Protein AF-A0A2Z6LNS8-F1 (afdb_monomer_lite)

Organism: Trifolium subterraneum (NCBI:txid3900)

InterPro domains:
  IPR001282 Glucose-6-phosphate dehydrogenase [MF_00966] (45-466)
  IPR001282 Glucose-6-phosphate dehydrogenase [PIRSF000110] (39-466)
  IPR001282 Glucose-6-phosphate dehydrogenase [PR00079] (197-225)
  IPR001282 Glucose-6-phosphate dehydrogenase [PR00079] (249-266)
  IPR001282 Glucose-6-phosphate dehydrogenase [PR00079] (267-283)
  IPR001282 Glucose-6-phosphate dehydrogenase [PTHR23429] (32-357)
  IPR019796 Glucose-6-phosphate dehydrogenase, active site [PS00069] (207-213)
  IPR022674 Glucose-6-phosphate dehydrogenase, NAD-binding [PF00479] (50-217)
  IPR022675 Glucose-6-phosphate dehydrogenase, C-terminal [PF02781] (220-357)
  IPR022675 Glucose-6-phosphate dehydrogenase, C-terminal [PF02781] (358-464)
  IPR036291 NAD(P)-binding domain superfamily [SSF51735] (45-220)

Structure (mmCIF, N/CA/C/O backbone):
data_AF-A0A2Z6LNS8-F1
#
_entry.id   AF-A0A2Z6LNS8-F1
#
loop_
_atom_site.group_PDB
_atom_site.id
_atom_site.type_symbol
_atom_site.label_atom_id
_atom_site.label_alt_id
_atom_site.label_comp_id
_atom_site.label_asym_id
_atom_site.label_entity_id
_atom_site.label_seq_id
_atom_site.pdbx_PDB_ins_code
_atom_site.Cartn_x
_atom_site.Cartn_y
_atom_site.Cartn_z
_atom_site.occupancy
_atom_site.B_iso_or_equiv
_atom_site.auth_seq_id
_atom_site.auth_comp_id
_atom_site.auth_asym_id
_atom_site.auth_atom_id
_atom_site.pdbx_PDB_model_num
ATOM 1 N N . ALA A 1 1 ? -42.171 -35.546 -55.802 1.00 31.31 1 ALA A N 1
ATOM 2 C CA . ALA A 1 1 ? -43.076 -36.702 -55.703 1.00 31.31 1 ALA A CA 1
ATOM 3 C C . ALA A 1 1 ? -43.503 -36.836 -54.245 1.00 31.31 1 ALA A C 1
ATOM 5 O O . ALA A 1 1 ? -42.627 -37.080 -53.432 1.00 31.31 1 ALA A O 1
ATOM 6 N N . ILE A 1 2 ? -44.806 -36.612 -53.988 1.00 29.84 2 ILE A N 1
ATOM 7 C CA . ILE A 1 2 ? -45.614 -36.981 -52.796 1.00 29.84 2 ILE A CA 1
ATOM 8 C C . ILE A 1 2 ? -45.120 -36.357 -51.465 1.00 29.84 2 ILE A C 1
ATOM 10 O O . ILE A 1 2 ? -44.089 -36.764 -50.961 1.00 29.84 2 ILE A O 1
ATOM 14 N N . ALA A 1 3 ? -45.692 -35.326 -50.825 1.00 23.08 3 ALA A N 1
ATOM 15 C CA . ALA A 1 3 ? -47.054 -34.790 -50.673 1.00 23.08 3 ALA A CA 1
ATOM 16 C C . ALA A 1 3 ? -48.073 -35.744 -50.017 1.00 23.08 3 ALA A C 1
ATOM 18 O O . ALA A 1 3 ? -48.648 -36.582 -50.701 1.00 23.08 3 ALA A O 1
ATOM 19 N N . SER A 1 4 ? -48.376 -35.524 -48.731 1.00 25.03 4 SER A N 1
ATOM 20 C CA . SER A 1 4 ? -49.702 -35.800 -48.155 1.00 25.03 4 SER A CA 1
ATOM 21 C C . SER A 1 4 ? -49.959 -34.953 -46.899 1.00 25.03 4 SER A C 1
ATOM 23 O O . SER A 1 4 ? -49.393 -35.186 -45.833 1.00 25.03 4 SER A O 1
ATOM 25 N N . SER A 1 5 ? -50.821 -33.958 -47.080 1.00 24.28 5 SER A N 1
ATOM 26 C CA . SER A 1 5 ? -51.635 -33.234 -46.095 1.00 24.28 5 SER A CA 1
ATOM 27 C C . SER A 1 5 ? -52.924 -34.004 -45.745 1.00 24.28 5 SER A C 1
ATOM 29 O O . SER A 1 5 ? -53.251 -34.924 -46.491 1.00 24.28 5 SER A O 1
ATOM 31 N N . VAL A 1 6 ? -53.662 -33.551 -44.706 1.00 25.42 6 VAL A N 1
ATOM 32 C CA . VAL A 1 6 ? -55.144 -33.589 -44.435 1.00 25.42 6 VAL A CA 1
ATOM 33 C C . VAL A 1 6 ? -55.335 -33.706 -42.897 1.00 25.42 6 VAL A C 1
ATOM 35 O O . VAL A 1 6 ? -54.999 -34.748 -42.350 1.00 25.42 6 VAL A O 1
ATOM 38 N N . THR A 1 7 ? -55.515 -32.629 -42.104 1.00 25.91 7 THR A N 1
ATOM 39 C CA . THR A 1 7 ? -56.702 -31.759 -41.800 1.00 25.91 7 THR A CA 1
ATOM 40 C C . THR A 1 7 ? -57.646 -32.335 -40.693 1.00 25.91 7 THR A C 1
ATOM 42 O O . THR A 1 7 ? -57.359 -33.422 -40.201 1.00 25.91 7 THR A O 1
ATOM 45 N N . PRO A 1 8 ? -58.631 -31.587 -40.127 1.00 32.41 8 PRO A N 1
ATOM 46 C CA . PRO A 1 8 ? -58.632 -31.144 -38.722 1.00 32.41 8 PRO A CA 1
ATOM 47 C C . PRO A 1 8 ? -59.888 -31.627 -37.950 1.00 32.41 8 PRO A C 1
ATOM 49 O O . PRO A 1 8 ? -60.786 -32.230 -38.532 1.00 32.41 8 PRO A O 1
ATOM 52 N N . VAL A 1 9 ? -60.010 -31.320 -36.653 1.00 24.70 9 VAL A N 1
ATOM 53 C CA . VAL A 1 9 ? -61.307 -31.400 -35.951 1.00 24.70 9 VAL A CA 1
ATOM 54 C C . VAL A 1 9 ? -61.538 -30.128 -35.141 1.00 24.70 9 VAL A C 1
ATOM 56 O O . VAL A 1 9 ? -60.762 -29.781 -34.254 1.00 24.70 9 VAL A O 1
ATOM 59 N N . GLU A 1 10 ? -62.619 -29.439 -35.497 1.00 24.47 10 GLU A N 1
ATOM 60 C CA . GLU A 1 10 ? -63.201 -28.287 -34.818 1.00 24.47 10 GLU A CA 1
ATOM 61 C C . GLU A 1 10 ? -64.200 -28.696 -33.723 1.00 24.47 10 GLU A C 1
ATOM 63 O O . GLU A 1 10 ? -64.885 -29.713 -33.814 1.00 24.47 10 GLU A O 1
ATOM 68 N N . SER A 1 11 ? -64.389 -27.746 -32.802 1.00 24.45 11 SER A N 1
ATOM 69 C CA . SER A 1 11 ? -65.615 -27.416 -32.060 1.00 24.45 11 SER A CA 1
ATOM 70 C C . SER A 1 11 ? -65.984 -28.221 -30.803 1.00 24.45 11 SER A C 1
ATOM 72 O O . SER A 1 11 ? -66.440 -29.357 -30.846 1.00 24.45 11 SER A O 1
ATOM 74 N N . ASN A 1 12 ? -65.954 -27.524 -29.660 1.00 25.75 12 ASN A N 1
ATOM 75 C CA . ASN A 1 12 ? -67.208 -27.253 -28.959 1.00 25.75 12 ASN A CA 1
ATOM 76 C C . ASN A 1 12 ? -67.161 -25.940 -28.158 1.00 25.75 12 ASN A C 1
ATOM 78 O O . ASN A 1 12 ? -66.366 -25.751 -27.242 1.00 25.75 12 ASN A O 1
ATOM 82 N N . ASN A 1 13 ? -68.063 -25.046 -28.558 1.00 27.27 13 ASN A N 1
ATOM 83 C CA . ASN A 1 13 ? -68.483 -23.813 -27.903 1.00 27.27 13 ASN A CA 1
ATOM 84 C C . ASN A 1 13 ? -69.257 -24.129 -26.618 1.00 27.27 13 ASN A C 1
ATOM 86 O O . ASN A 1 13 ? -70.232 -24.864 -26.717 1.00 27.27 13 ASN A O 1
ATOM 90 N N . ILE A 1 14 ? -68.966 -23.452 -25.499 1.00 28.28 14 ILE A N 1
ATOM 91 C CA . ILE A 1 14 ? -70.007 -22.898 -24.609 1.00 28.28 14 ILE A CA 1
ATOM 92 C C . ILE A 1 14 ? -69.493 -21.570 -24.041 1.00 28.28 14 ILE A C 1
ATOM 94 O O . ILE A 1 14 ? -68.600 -21.532 -23.199 1.00 28.28 14 ILE A O 1
ATOM 98 N N . GLY A 1 15 ? -70.086 -20.466 -24.497 1.00 23.78 15 GLY A N 1
ATOM 99 C CA . GLY A 1 15 ? -69.903 -19.154 -23.894 1.00 23.78 15 GLY A CA 1
ATOM 100 C C . GLY A 1 15 ? -70.752 -18.981 -22.634 1.00 23.78 15 GLY A C 1
ATOM 101 O O . GLY A 1 15 ? -71.932 -19.325 -22.622 1.00 23.78 15 GLY A O 1
ATOM 102 N N . LYS A 1 16 ? -70.172 -18.352 -21.609 1.00 27.25 16 LYS A N 1
ATOM 103 C CA . LYS A 1 16 ? -70.892 -17.536 -20.622 1.00 27.25 16 LYS A CA 1
ATOM 104 C C . LYS A 1 16 ? -70.029 -16.325 -20.260 1.00 27.25 16 LYS A C 1
ATOM 106 O O . LYS A 1 16 ? -68.996 -16.449 -19.617 1.00 27.25 16 LYS A O 1
ATOM 111 N N . ARG A 1 17 ? -70.471 -15.149 -20.709 1.00 30.77 17 ARG A N 1
ATOM 112 C CA . ARG A 1 17 ? -70.078 -13.830 -20.187 1.00 30.77 17 ARG A CA 1
ATOM 113 C C . ARG A 1 17 ? -70.743 -13.646 -18.820 1.00 30.77 17 ARG A C 1
ATOM 115 O O . ARG A 1 17 ? -71.933 -13.936 -18.753 1.00 30.77 17 ARG A O 1
ATOM 122 N N . LEU A 1 18 ? -70.029 -13.118 -17.816 1.00 25.97 18 LEU A N 1
ATOM 123 C CA . LEU A 1 18 ? -70.535 -12.190 -16.780 1.00 25.97 18 LEU A CA 1
ATOM 124 C C . LEU A 1 18 ? -69.386 -11.670 -15.868 1.00 25.97 18 LEU A C 1
ATOM 126 O O . LEU A 1 18 ? -68.670 -12.469 -15.283 1.00 25.97 18 LEU A O 1
ATOM 130 N N . SER A 1 19 ? -69.257 -10.331 -15.847 1.00 26.20 19 SER A N 1
ATOM 131 C CA . SER A 1 19 ? -68.721 -9.336 -14.872 1.00 26.20 19 SER A CA 1
ATOM 132 C C . SER A 1 19 ? -67.476 -9.565 -13.972 1.00 26.20 19 SER A C 1
ATOM 134 O O . SER A 1 19 ? -67.286 -10.654 -13.442 1.00 26.20 19 SER A O 1
ATOM 136 N N . PRO A 1 20 ? -66.681 -8.494 -13.710 1.00 33.88 20 PRO A N 1
ATOM 137 C CA . PRO A 1 20 ? -65.554 -8.486 -12.770 1.00 33.88 20 PRO A CA 1
ATOM 138 C C . PRO A 1 20 ? -65.996 -8.183 -11.321 1.00 33.88 20 PRO A C 1
ATOM 140 O O . PRO A 1 20 ? -67.065 -7.619 -11.121 1.00 33.88 20 PRO A O 1
ATOM 143 N N . GLU A 1 21 ? -65.113 -8.498 -10.364 1.00 24.23 21 GLU A N 1
ATOM 144 C CA . GLU A 1 21 ? -65.209 -8.355 -8.890 1.00 24.23 21 GLU A CA 1
ATOM 145 C C . GLU A 1 21 ? -65.773 -9.558 -8.109 1.00 24.23 21 GLU A C 1
ATOM 147 O O . GLU A 1 21 ? -66.977 -9.685 -7.916 1.00 24.23 21 GLU A O 1
ATOM 152 N N . LEU A 1 22 ? -64.870 -10.411 -7.591 1.00 23.30 22 LEU A N 1
ATOM 153 C CA . LEU A 1 22 ? -64.696 -10.673 -6.146 1.00 23.30 22 LEU A CA 1
ATOM 154 C C . LEU A 1 22 ? -63.537 -11.675 -5.892 1.00 23.30 22 LEU A C 1
ATOM 156 O O . LEU A 1 22 ? -63.604 -12.807 -6.355 1.00 23.30 22 LEU A O 1
ATOM 160 N N . LEU A 1 23 ? -62.566 -11.241 -5.067 1.00 23.53 23 LEU A N 1
ATOM 161 C CA . LEU A 1 23 ? -61.841 -11.999 -4.013 1.00 23.53 23 LEU A CA 1
ATOM 162 C C . LEU A 1 23 ? -60.856 -13.108 -4.452 1.00 23.53 23 LEU A C 1
ATOM 164 O O . LEU A 1 23 ? -61.231 -14.066 -5.109 1.00 23.53 23 LEU A O 1
ATOM 168 N N . SER A 1 24 ? -59.540 -12.948 -4.250 1.00 24.95 24 SER A N 1
ATOM 169 C CA . SER A 1 24 ? -58.755 -13.055 -2.993 1.00 24.95 24 SER A CA 1
ATOM 170 C C . SER A 1 24 ? -58.544 -14.503 -2.507 1.00 24.95 24 SER A C 1
ATOM 172 O O . SER A 1 24 ? -59.460 -15.310 -2.595 1.00 24.95 24 SER A O 1
ATOM 174 N N . VAL A 1 25 ? -57.343 -14.770 -1.941 1.00 24.25 25 VAL A N 1
ATOM 175 C CA . VAL A 1 25 ? -56.814 -16.048 -1.371 1.00 24.25 25 VAL A CA 1
ATOM 176 C C . VAL A 1 25 ? -56.144 -16.945 -2.444 1.00 24.25 25 VAL A C 1
ATOM 178 O O . VAL A 1 25 ? -56.800 -17.312 -3.404 1.00 24.25 25 VAL A O 1
ATOM 181 N N . THR A 1 26 ? -54.864 -17.357 -2.445 1.00 24.89 26 THR A N 1
ATOM 182 C CA . THR A 1 26 ? -53.690 -17.335 -1.536 1.00 24.89 26 THR A CA 1
ATOM 183 C C . THR A 1 26 ? -52.438 -17.737 -2.338 1.00 24.89 26 THR A C 1
ATOM 185 O O . THR A 1 26 ? -52.511 -18.707 -3.085 1.00 24.89 26 THR A O 1
ATOM 188 N N . SER A 1 27 ? -51.274 -17.139 -2.064 1.00 25.17 27 SER A N 1
ATOM 189 C CA . SER A 1 27 ? -50.003 -17.889 -1.974 1.00 25.17 27 SER A CA 1
ATOM 190 C C . SER A 1 27 ? -49.024 -17.135 -1.072 1.00 25.17 27 SER A C 1
ATOM 192 O O . SER A 1 27 ? -48.124 -16.414 -1.496 1.00 25.17 27 SER A O 1
ATOM 194 N N . SER A 1 28 ? -49.263 -17.281 0.223 1.00 34.97 28 SER A N 1
ATOM 195 C CA . SER A 1 28 ? -48.326 -16.991 1.298 1.00 34.97 28 SER A CA 1
ATOM 196 C C . SER A 1 28 ? -47.111 -17.919 1.199 1.00 34.97 28 SER A C 1
ATOM 198 O O . SER A 1 28 ? -47.136 -18.980 1.812 1.00 34.97 28 SER A O 1
ATOM 200 N N . THR A 1 29 ? -46.084 -17.546 0.427 1.00 30.16 29 THR A N 1
ATOM 201 C CA . THR A 1 29 ? -44.748 -18.190 0.487 1.00 30.16 29 THR A CA 1
ATOM 202 C C . THR A 1 29 ? -43.592 -17.388 -0.135 1.00 30.16 29 THR A C 1
ATOM 204 O O . THR A 1 29 ? -42.490 -17.914 -0.213 1.00 30.16 29 THR A O 1
ATOM 207 N N . GLU A 1 30 ? -43.776 -16.124 -0.534 1.00 27.69 30 GLU A N 1
ATOM 208 C CA . GLU A 1 30 ? -42.701 -15.341 -1.189 1.00 27.69 30 GLU A CA 1
ATOM 209 C C . GLU A 1 30 ? -42.203 -14.121 -0.396 1.00 27.69 30 GLU A C 1
ATOM 211 O O . GLU A 1 30 ? -41.312 -13.418 -0.849 1.00 27.69 30 GLU A O 1
ATOM 216 N N . SER A 1 31 ? -42.692 -13.884 0.826 1.00 27.00 31 SER A N 1
ATOM 217 C CA . SER A 1 31 ? -42.365 -12.666 1.591 1.00 27.00 31 SER A CA 1
ATOM 218 C C . SER A 1 31 ? -41.519 -12.893 2.854 1.00 27.00 31 SER A C 1
ATOM 220 O O . SER A 1 31 ? -41.619 -12.109 3.794 1.00 27.00 31 SER A O 1
ATOM 222 N N . GLN A 1 32 ? -40.722 -13.966 2.931 1.00 27.17 32 GLN A N 1
ATOM 223 C CA . GLN A 1 32 ? -39.889 -14.257 4.117 1.00 27.17 32 GLN A CA 1
ATOM 224 C C . GLN A 1 32 ? -38.387 -14.451 3.850 1.00 27.17 32 GLN A C 1
ATOM 226 O O . GLN A 1 32 ? -37.666 -14.819 4.772 1.00 27.17 32 GLN A O 1
ATOM 231 N N . VAL A 1 33 ? -37.878 -14.163 2.646 1.00 28.73 33 VAL A N 1
ATOM 232 C CA . VAL A 1 33 ? -36.441 -14.355 2.339 1.00 28.73 33 VAL A CA 1
ATOM 233 C C . VAL A 1 33 ? -35.656 -13.039 2.188 1.00 28.73 33 VAL A C 1
ATOM 235 O O . VAL A 1 33 ? -34.433 -13.059 2.227 1.00 28.73 33 VAL A O 1
ATOM 238 N N . GLU A 1 34 ? -36.313 -11.875 2.146 1.00 27.73 34 GLU A N 1
ATOM 239 C CA . GLU A 1 34 ? -35.628 -10.570 2.008 1.00 27.73 34 GLU A CA 1
ATOM 240 C C . GLU A 1 34 ? -35.452 -9.783 3.326 1.00 27.73 34 GLU A C 1
ATOM 242 O O . GLU A 1 34 ? -34.934 -8.673 3.321 1.00 27.73 34 GLU A O 1
ATOM 247 N N . ALA A 1 35 ? -35.820 -10.349 4.480 1.00 28.97 35 ALA A N 1
ATOM 248 C CA . ALA A 1 35 ? -35.870 -9.625 5.758 1.00 28.97 35 ALA A CA 1
ATOM 249 C C . ALA A 1 35 ? -34.765 -10.007 6.769 1.00 28.97 35 ALA A C 1
ATOM 251 O O . ALA A 1 35 ? -35.054 -10.160 7.956 1.00 28.97 35 ALA A O 1
ATOM 252 N N . SER A 1 36 ? -33.505 -10.186 6.348 1.00 32.06 36 SER A N 1
ATOM 253 C CA . SER A 1 36 ? -32.429 -10.539 7.301 1.00 32.06 36 SER A CA 1
ATOM 254 C C . SER A 1 36 ? -31.079 -9.825 7.151 1.00 32.06 36 SER A C 1
ATOM 256 O O . SER A 1 36 ? -30.102 -10.312 7.716 1.00 32.06 36 SER A O 1
ATOM 258 N N . PHE A 1 37 ? -30.982 -8.683 6.457 1.00 35.50 37 PHE A N 1
ATOM 259 C CA . PHE A 1 37 ? -29.699 -7.958 6.332 1.00 35.50 37 PHE A CA 1
ATOM 260 C C . PHE A 1 37 ? -29.707 -6.460 6.662 1.00 35.50 37 PHE A C 1
ATOM 262 O O . PHE A 1 37 ? -28.668 -5.820 6.543 1.00 35.50 37 PHE A O 1
ATOM 269 N N . GLU A 1 38 ? -30.794 -5.919 7.204 1.00 36.47 38 GLU A N 1
ATOM 270 C CA . GLU A 1 38 ? -30.745 -4.646 7.931 1.00 36.47 38 GLU A CA 1
ATOM 271 C C . GLU A 1 38 ? -30.877 -4.947 9.425 1.00 36.47 38 GLU A C 1
ATOM 273 O O . GLU A 1 38 ? -31.965 -4.948 9.992 1.00 36.47 38 GLU A O 1
ATOM 278 N N . LYS A 1 39 ? -29.752 -5.262 10.083 1.00 43.06 39 LYS A N 1
ATOM 279 C CA . LYS A 1 39 ? -29.670 -5.009 11.528 1.00 43.06 39 LYS A CA 1
ATOM 280 C C . LYS A 1 39 ? -29.832 -3.499 11.685 1.00 43.06 39 LYS A C 1
ATOM 282 O O . LYS A 1 39 ? -29.041 -2.766 11.092 1.00 43.06 39 LYS A O 1
ATOM 287 N N . ASP A 1 40 ? -30.833 -3.064 12.447 1.00 47.56 40 ASP A N 1
ATOM 288 C CA . ASP A 1 40 ? -31.071 -1.656 12.762 1.00 47.56 40 ASP A CA 1
ATOM 289 C C . ASP A 1 40 ? -29.736 -0.958 13.065 1.00 47.56 40 ASP A C 1
ATOM 291 O O . ASP A 1 40 ? -29.008 -1.348 13.984 1.00 47.56 40 ASP A O 1
ATOM 295 N N . ALA A 1 41 ? -29.389 0.077 12.293 1.00 52.53 41 ALA A N 1
ATOM 296 C CA . ALA A 1 41 ? -28.139 0.825 12.466 1.00 52.53 41 ALA A CA 1
ATOM 297 C C . ALA A 1 41 ? -27.988 1.399 13.894 1.00 52.53 41 ALA A C 1
ATOM 299 O O . ALA A 1 41 ? -26.873 1.646 14.352 1.00 52.53 41 ALA A O 1
ATOM 300 N N . ASN A 1 42 ? -29.106 1.528 14.618 1.00 58.16 42 ASN A N 1
ATOM 301 C CA . ASN A 1 42 ? -29.188 1.950 16.016 1.00 58.16 42 ASN A CA 1
ATOM 302 C C . ASN A 1 42 ? -28.693 0.902 17.034 1.00 58.16 42 ASN A C 1
ATOM 304 O O . ASN A 1 42 ? -28.405 1.246 18.181 1.00 58.16 42 ASN A O 1
ATOM 308 N N . GLU A 1 43 ? -28.572 -0.370 16.645 1.00 77.94 43 GLU A N 1
ATOM 309 C CA . GLU A 1 43 ? -28.166 -1.466 17.539 1.00 77.94 43 GLU A CA 1
ATOM 310 C C . GLU A 1 43 ? -26.686 -1.857 17.406 1.00 77.94 43 GLU A C 1
ATOM 312 O O . GLU A 1 43 ? -26.193 -2.702 18.162 1.00 77.94 43 GLU A O 1
ATOM 317 N N . CYS A 1 44 ? -25.959 -1.258 16.457 1.00 87.50 44 CYS A N 1
ATOM 318 C CA . CYS A 1 44 ? -24.558 -1.572 16.183 1.00 87.50 44 CYS A CA 1
ATOM 319 C C . CYS A 1 44 ? -23.631 -0.393 16.515 1.00 87.50 44 CYS A C 1
ATOM 321 O O . CYS A 1 44 ? -24.008 0.770 16.420 1.00 87.50 44 CYS A O 1
ATOM 323 N N . THR A 1 45 ? -22.392 -0.691 16.899 1.00 93.94 45 THR A N 1
ATOM 324 C CA . THR A 1 45 ? -21.339 0.309 17.143 1.00 93.94 45 THR A CA 1
ATOM 325 C C . THR A 1 45 ? -20.026 -0.138 16.518 1.00 93.94 45 THR A C 1
ATOM 327 O O . THR A 1 45 ? -19.778 -1.340 16.417 1.00 93.94 45 THR A O 1
ATOM 330 N N . VAL A 1 46 ? -19.176 0.802 16.102 1.00 95.62 46 VAL A N 1
ATOM 331 C CA . VAL A 1 46 ? -17.834 0.497 15.583 1.00 95.62 46 VAL A CA 1
ATOM 332 C C . VAL A 1 46 ? -16.750 0.966 16.553 1.00 95.62 46 VAL A C 1
ATOM 334 O O . VAL A 1 46 ? -16.564 2.159 16.781 1.00 95.62 46 VAL A O 1
ATOM 337 N N . SER A 1 47 ? -15.978 0.021 17.083 1.00 96.56 47 SER A N 1
ATOM 338 C CA . SER A 1 47 ? -14.792 0.275 17.905 1.00 96.56 47 SER A CA 1
ATOM 339 C C . SER A 1 47 ? -13.534 0.170 17.041 1.00 96.56 47 SER A C 1
ATOM 341 O O . SER A 1 47 ? -13.161 -0.919 16.600 1.00 96.56 47 SER A O 1
ATOM 343 N N . ILE A 1 48 ? -12.855 1.292 16.808 1.00 97.88 48 ILE A N 1
ATOM 344 C CA . ILE A 1 48 ? -11.631 1.368 16.001 1.00 97.88 48 ILE A CA 1
ATOM 345 C C . ILE A 1 48 ? -10.425 1.462 16.933 1.00 97.88 48 ILE A C 1
ATOM 347 O O . ILE A 1 48 ? -10.220 2.477 17.596 1.00 97.88 48 ILE A O 1
ATOM 351 N N . THR A 1 49 ? -9.601 0.421 16.977 1.00 98.12 49 THR A N 1
ATOM 352 C CA . THR A 1 49 ? -8.361 0.407 17.755 1.00 98.12 49 THR A CA 1
ATOM 353 C C . THR A 1 49 ? -7.168 0.734 16.865 1.00 98.12 49 THR A C 1
ATOM 355 O O . THR A 1 49 ? -6.828 -0.043 15.976 1.00 98.12 49 THR A O 1
ATOM 358 N N . VAL A 1 50 ? -6.481 1.845 17.132 1.00 97.75 50 VAL A N 1
ATOM 359 C CA . VAL A 1 50 ? -5.220 2.202 16.467 1.00 97.75 50 VAL A CA 1
ATOM 360 C C . VAL A 1 50 ? -4.059 1.661 17.301 1.00 97.75 50 VAL A C 1
ATOM 362 O O . VAL A 1 50 ? -3.631 2.276 18.281 1.00 97.75 50 VAL A O 1
ATOM 365 N N . VAL A 1 51 ? -3.552 0.488 16.932 1.00 97.06 51 VAL A N 1
ATOM 366 C CA . VAL A 1 51 ? -2.388 -0.138 17.570 1.00 97.06 51 VAL A CA 1
ATOM 367 C C . VAL A 1 51 ? -1.127 0.570 17.078 1.00 97.06 51 VAL A C 1
ATOM 369 O O . VAL A 1 51 ? -0.941 0.764 15.880 1.00 97.06 51 VAL A O 1
ATOM 372 N N . GLY A 1 52 ? -0.259 0.992 17.995 1.00 95.56 52 GLY A N 1
ATOM 373 C CA . GLY A 1 52 ? 0.847 1.899 17.688 1.00 95.56 52 GLY A CA 1
ATOM 374 C C . GLY A 1 52 ? 0.436 3.374 17.644 1.00 95.56 52 GLY A C 1
ATOM 375 O O . GLY A 1 52 ? 1.102 4.168 16.985 1.00 95.56 52 GLY A O 1
ATOM 376 N N . ALA A 1 53 ? -0.624 3.769 18.361 1.00 96.62 53 ALA A N 1
ATOM 377 C CA . ALA A 1 53 ? -1.169 5.135 18.333 1.00 96.62 53 ALA A CA 1
ATOM 378 C C . ALA A 1 53 ? -0.174 6.256 18.695 1.00 96.62 53 ALA A C 1
ATOM 380 O O . ALA A 1 53 ? -0.397 7.410 18.336 1.00 96.62 53 ALA A O 1
ATOM 381 N N . SER A 1 54 ? 0.925 5.947 19.392 1.00 93.38 54 SER A N 1
ATOM 382 C CA . SER A 1 54 ? 1.983 6.918 19.699 1.00 93.38 54 SER A CA 1
ATOM 383 C C . SER A 1 54 ? 2.997 7.124 18.561 1.00 93.38 54 SER A C 1
ATOM 385 O O . SER A 1 54 ? 3.869 7.990 18.682 1.00 93.38 54 SER A O 1
ATOM 387 N N . GLY A 1 55 ? 2.892 6.365 17.465 1.00 91.31 55 GLY A N 1
ATOM 388 C CA . GLY A 1 55 ? 3.765 6.435 16.292 1.00 91.31 55 GLY A CA 1
ATOM 389 C C . GLY A 1 55 ? 3.416 7.559 15.311 1.00 91.31 55 GLY A C 1
ATOM 390 O O . GLY A 1 55 ? 2.361 8.187 15.391 1.00 91.31 55 GLY A O 1
ATOM 391 N N . ASP A 1 56 ? 4.320 7.818 14.366 1.00 87.31 56 ASP A N 1
ATOM 392 C CA . ASP A 1 56 ? 4.179 8.924 13.410 1.00 87.31 56 ASP A CA 1
ATOM 393 C C . ASP A 1 56 ? 3.095 8.688 12.357 1.00 87.31 56 ASP A C 1
ATOM 395 O O . ASP A 1 56 ? 2.368 9.625 12.031 1.00 87.31 56 ASP A O 1
ATOM 399 N N . LEU A 1 57 ? 2.953 7.457 11.853 1.00 88.31 57 LEU A N 1
ATOM 400 C CA . LEU A 1 57 ? 1.915 7.111 10.876 1.00 88.31 57 LEU A CA 1
ATOM 401 C C . LEU A 1 57 ? 0.514 7.342 11.461 1.00 88.31 57 LEU A C 1
ATOM 403 O O . LEU A 1 57 ? -0.307 8.023 10.847 1.00 88.31 57 LEU A O 1
ATOM 407 N N . ALA A 1 58 ? 0.278 6.867 12.688 1.00 92.88 58 ALA A N 1
ATOM 408 C CA . ALA A 1 58 ? -0.970 7.091 13.410 1.00 92.88 58 ALA A CA 1
ATOM 409 C C . ALA A 1 58 ? -1.327 8.586 13.492 1.00 92.88 58 ALA A C 1
ATOM 411 O O . ALA A 1 58 ? -2.426 8.980 13.106 1.00 92.88 58 ALA A O 1
ATOM 412 N N . LYS A 1 59 ? -0.380 9.423 13.938 1.00 91.25 59 LYS A N 1
ATOM 413 C CA . LYS A 1 59 ? -0.572 10.875 14.105 1.00 91.25 59 LYS A CA 1
ATOM 414 C C . LYS A 1 59 ? -0.779 11.605 12.782 1.00 91.25 59 LYS A C 1
ATOM 416 O O . LYS A 1 59 ? -1.653 12.450 12.684 1.00 91.25 59 LYS A O 1
ATOM 421 N N . LYS A 1 60 ? 0.053 11.323 11.778 1.00 88.38 60 LYS A N 1
ATOM 422 C CA . LYS A 1 60 ? 0.099 12.113 10.538 1.00 88.38 60 LYS A CA 1
ATOM 423 C C . LYS A 1 60 ? -0.910 11.657 9.487 1.00 88.38 60 LYS A C 1
ATOM 425 O O . LYS A 1 60 ? -1.191 12.432 8.580 1.00 88.38 60 LYS A O 1
ATOM 430 N N . LYS A 1 61 ? -1.407 10.417 9.568 1.00 89.31 61 LYS A N 1
ATOM 431 C CA . LYS A 1 61 ? -2.290 9.828 8.550 1.00 89.31 61 LYS A CA 1
ATOM 432 C C . LYS A 1 61 ? -3.559 9.209 9.125 1.00 89.31 61 LYS A C 1
ATOM 434 O O . LYS A 1 61 ? -4.640 9.593 8.700 1.00 89.31 61 LYS A O 1
ATOM 439 N N . ILE A 1 62 ? -3.458 8.322 10.116 1.00 93.69 62 ILE A N 1
ATOM 440 C CA . ILE A 1 62 ? -4.618 7.510 10.534 1.00 93.69 62 ILE A CA 1
ATOM 441 C C . ILE A 1 62 ? -5.669 8.333 11.283 1.00 93.69 62 ILE A C 1
ATOM 443 O O . ILE A 1 62 ? -6.837 8.323 10.907 1.00 93.69 62 ILE A O 1
ATOM 447 N N . PHE A 1 63 ? -5.277 9.083 12.318 1.00 95.44 63 PHE A N 1
ATOM 448 C CA . PHE A 1 63 ? -6.225 9.944 13.034 1.00 95.44 63 PHE A CA 1
ATOM 449 C C . PHE A 1 63 ? -6.795 11.072 12.152 1.00 95.44 63 PHE A C 1
ATOM 451 O O . PHE A 1 63 ? -8.009 11.275 12.211 1.00 95.44 63 PHE A O 1
ATOM 458 N N . PRO A 1 64 ? -5.994 11.770 11.316 1.00 93.69 64 PRO A N 1
ATOM 459 C CA . PRO A 1 64 ? -6.527 12.716 10.336 1.00 93.69 64 PRO A CA 1
ATOM 460 C C . PRO A 1 64 ? -7.540 12.093 9.368 1.00 93.69 64 PRO A C 1
ATOM 462 O O . PRO A 1 64 ? -8.594 12.683 9.153 1.00 93.69 64 PRO A O 1
ATOM 465 N N . ALA A 1 65 ? -7.280 10.887 8.852 1.00 91.62 65 ALA A N 1
ATOM 466 C CA . ALA A 1 65 ? -8.206 10.197 7.956 1.00 91.62 65 ALA A CA 1
ATOM 467 C C . ALA A 1 65 ? -9.522 9.812 8.659 1.00 91.62 65 ALA A C 1
ATOM 469 O O . ALA A 1 65 ? -10.604 10.052 8.128 1.00 91.62 65 ALA A O 1
ATOM 470 N N . LEU A 1 66 ? -9.457 9.298 9.894 1.00 94.81 66 LEU A N 1
ATOM 471 C CA . LEU A 1 66 ? -10.653 9.026 10.706 1.00 94.81 66 LEU A CA 1
ATOM 472 C C . LEU A 1 66 ? -11.460 10.300 10.993 1.00 94.81 66 LEU A C 1
ATOM 474 O O . LEU A 1 66 ? -12.690 10.268 10.982 1.00 94.81 66 LEU A O 1
ATOM 478 N N . PHE A 1 67 ? -10.784 11.425 11.237 1.00 94.31 67 PHE A N 1
ATOM 479 C CA . PHE A 1 67 ? -11.455 12.708 11.418 1.00 94.31 67 PHE A CA 1
ATOM 480 C C . PHE A 1 67 ? -12.117 13.196 10.129 1.00 94.31 67 PHE A C 1
ATOM 482 O O . PHE A 1 67 ? -13.242 13.681 10.194 1.00 94.31 67 PHE A O 1
ATOM 489 N N . ALA A 1 68 ? -11.473 13.041 8.970 1.00 90.00 68 ALA A N 1
ATOM 490 C CA . ALA A 1 68 ? -12.068 13.394 7.683 1.00 90.00 68 ALA A CA 1
ATOM 491 C C . ALA A 1 68 ? -13.343 12.577 7.411 1.00 90.00 68 ALA A C 1
ATOM 493 O O . ALA A 1 68 ? -14.381 13.156 7.092 1.00 90.00 68 ALA A O 1
ATOM 494 N N . LEU A 1 69 ? -13.316 11.263 7.666 1.00 90.88 69 LEU A N 1
ATOM 495 C CA . LEU A 1 69 ? -14.506 10.408 7.568 1.00 90.88 69 LEU A CA 1
ATOM 496 C C . LEU A 1 69 ? -15.619 10.835 8.530 1.00 90.88 69 LEU A C 1
ATOM 498 O O . LEU A 1 69 ? -16.784 10.892 8.140 1.00 90.88 69 LEU A O 1
ATOM 502 N N . TYR A 1 70 ? -15.283 11.170 9.779 1.00 92.00 70 TYR A N 1
ATOM 503 C CA . TYR A 1 70 ? -16.256 11.722 10.725 1.00 92.00 70 TYR A CA 1
ATOM 504 C C . TYR A 1 70 ? -16.843 13.045 10.222 1.00 92.00 70 TYR A C 1
ATOM 506 O O . TYR A 1 70 ? -18.050 13.277 10.291 1.00 92.00 70 TYR A O 1
ATOM 514 N N . TYR A 1 71 ? -15.981 13.925 9.719 1.00 87.12 71 TYR A N 1
ATOM 515 C CA . TYR A 1 71 ? -16.345 15.261 9.279 1.00 87.12 71 TYR A CA 1
ATOM 516 C C . TYR A 1 71 ? -17.323 15.224 8.098 1.00 87.12 71 TYR A C 1
ATOM 518 O O . TYR A 1 71 ? -18.279 16.007 8.094 1.00 87.12 71 TYR A O 1
ATOM 526 N N . GLU A 1 72 ? -17.131 14.288 7.166 1.00 86.44 72 GLU A N 1
ATOM 527 C CA . GLU A 1 72 ? -18.011 14.032 6.014 1.00 86.44 72 GLU A CA 1
ATOM 528 C C . GLU A 1 72 ? -19.252 13.183 6.357 1.00 86.44 72 GLU A C 1
ATOM 530 O O . GLU A 1 72 ? -20.138 13.027 5.521 1.00 86.44 72 GLU A O 1
ATOM 535 N N . GLY A 1 73 ? -19.364 12.671 7.589 1.00 88.44 73 GLY A N 1
ATOM 536 C CA . GLY A 1 73 ? -20.493 11.835 8.015 1.00 88.44 73 GLY A CA 1
ATOM 537 C C . GLY A 1 73 ? -20.446 10.401 7.476 1.00 88.44 73 GLY A C 1
ATOM 538 O O . GLY A 1 73 ? -21.482 9.754 7.388 1.00 88.44 73 GLY A O 1
ATOM 539 N N . CYS A 1 74 ? -19.259 9.909 7.112 1.00 89.38 74 CYS A N 1
ATOM 540 C CA . CYS A 1 74 ? -19.040 8.552 6.603 1.00 89.38 74 CYS A CA 1
ATOM 541 C C . CYS A 1 74 ? -18.792 7.517 7.714 1.00 89.38 74 CYS A C 1
ATOM 543 O O . CYS A 1 74 ? -18.791 6.320 7.447 1.00 89.38 74 CYS A O 1
ATOM 545 N N . LEU A 1 75 ? -18.551 7.949 8.958 1.00 91.50 75 LEU A N 1
ATOM 546 C CA . LEU A 1 75 ? -18.506 7.030 10.099 1.00 91.50 75 LEU A CA 1
ATOM 547 C C . LEU A 1 75 ? -19.925 6.739 10.617 1.00 91.50 75 LEU A C 1
ATOM 549 O O . LEU A 1 75 ? -20.756 7.649 10.619 1.00 91.50 75 LEU A O 1
ATOM 553 N N . PRO A 1 76 ? -20.197 5.521 11.126 1.00 90.12 76 PRO A N 1
ATOM 554 C CA . PRO A 1 76 ? -21.467 5.200 11.775 1.00 90.12 76 PRO A CA 1
ATOM 555 C C . PRO A 1 76 ? -21.780 6.149 12.935 1.00 90.12 76 PRO A C 1
ATOM 557 O O . PRO A 1 76 ? -20.871 6.675 13.576 1.00 90.12 76 PRO A O 1
ATOM 560 N N . GLU A 1 77 ? -23.061 6.323 13.262 1.00 89.25 77 GLU A N 1
ATOM 561 C CA . GLU A 1 77 ? -23.502 7.212 14.348 1.00 89.25 77 GLU A CA 1
ATOM 562 C C . GLU A 1 77 ? -22.853 6.859 15.702 1.00 89.25 77 GLU A C 1
ATOM 564 O O . GLU A 1 77 ? -22.393 7.725 16.467 1.00 89.25 77 GLU A O 1
ATOM 569 N N . HIS A 1 78 ? -22.762 5.559 15.980 1.00 92.94 78 HIS A N 1
ATOM 570 C CA . HIS A 1 78 ? -22.105 5.015 17.156 1.00 92.94 78 HIS A CA 1
ATOM 571 C C . HIS A 1 78 ? -20.730 4.462 16.784 1.00 92.94 78 HIS A C 1
ATOM 573 O O . HIS A 1 78 ? -20.596 3.397 16.184 1.00 92.94 78 HIS A O 1
ATOM 579 N N . PHE A 1 79 ? -19.690 5.199 17.166 1.00 95.50 79 PHE A N 1
ATOM 580 C CA . PHE A 1 79 ? -18.314 4.748 17.037 1.00 95.50 79 PHE A CA 1
ATOM 581 C C . PHE A 1 79 ? -17.445 5.263 18.184 1.00 95.50 79 PHE A C 1
ATOM 583 O O . PHE A 1 79 ? -17.718 6.320 18.771 1.00 95.50 79 PHE A O 1
ATOM 590 N N . THR A 1 80 ? -16.374 4.520 18.449 1.00 96.56 80 THR A N 1
ATOM 591 C CA . THR A 1 80 ? -15.343 4.832 19.441 1.00 96.56 80 THR A CA 1
ATOM 592 C C . THR A 1 80 ? -13.963 4.598 18.839 1.00 96.56 80 THR A C 1
ATOM 594 O O . THR A 1 80 ? -13.754 3.607 18.142 1.00 96.56 80 THR A O 1
ATOM 597 N N . ILE A 1 81 ? -13.001 5.477 19.129 1.00 98.00 81 ILE A N 1
ATOM 598 C CA . ILE A 1 81 ? -11.606 5.311 18.705 1.00 98.00 81 ILE A CA 1
ATOM 599 C C . ILE A 1 81 ? -10.733 5.074 19.937 1.00 98.00 81 ILE A C 1
ATOM 601 O O . ILE A 1 81 ? -10.693 5.900 20.848 1.00 98.00 81 ILE A O 1
ATOM 605 N N . CYS A 1 82 ? -9.997 3.965 19.961 1.00 98.19 82 CYS A N 1
ATOM 606 C CA . CYS A 1 82 ? -9.064 3.633 21.030 1.00 98.19 82 CYS A CA 1
ATOM 607 C C . CYS A 1 82 ? -7.623 3.591 20.506 1.00 98.19 82 CYS A C 1
ATOM 609 O O . CYS A 1 82 ? -7.264 2.746 19.692 1.00 98.19 82 CYS A O 1
ATOM 611 N N . GLY A 1 83 ? -6.763 4.491 20.972 1.00 98.00 83 GLY A N 1
ATOM 612 C CA . GLY A 1 83 ? -5.327 4.369 20.757 1.00 98.00 83 GLY A CA 1
ATOM 613 C C . GLY A 1 83 ? -4.725 3.320 21.691 1.00 98.00 83 GLY A C 1
ATOM 614 O O . GLY A 1 83 ? -4.984 3.349 22.892 1.00 98.00 83 GLY A O 1
ATOM 615 N N . TYR A 1 84 ? -3.889 2.427 21.165 1.00 98.31 84 TYR A N 1
ATOM 616 C CA . TYR A 1 84 ? -3.194 1.409 21.954 1.00 98.31 84 TYR A CA 1
ATOM 617 C C . TYR A 1 84 ? -1.692 1.431 21.674 1.00 98.31 84 TYR A C 1
ATOM 619 O O . TYR A 1 84 ? -1.273 1.313 20.523 1.00 98.31 84 TYR A O 1
ATOM 627 N N . ALA A 1 85 ? -0.858 1.584 22.702 1.00 97.50 85 ALA A N 1
ATOM 628 C CA . ALA A 1 85 ? 0.599 1.529 22.563 1.00 97.50 85 ALA A CA 1
ATOM 629 C C . ALA A 1 85 ? 1.308 1.280 23.903 1.00 97.50 85 ALA A C 1
ATOM 631 O O . ALA A 1 85 ? 0.733 1.434 24.976 1.00 97.50 85 ALA A O 1
ATOM 632 N N . ARG A 1 86 ? 2.605 0.950 23.849 1.00 96.50 86 ARG A N 1
ATOM 633 C CA . ARG A 1 86 ? 3.446 0.751 25.050 1.00 96.50 86 ARG A CA 1
ATOM 634 C C . ARG A 1 86 ? 3.620 2.022 25.887 1.00 96.50 86 ARG A C 1
ATOM 636 O O . ARG A 1 86 ? 3.845 1.950 27.092 1.00 96.50 86 ARG A O 1
ATOM 643 N N . SER A 1 87 ? 3.571 3.188 25.241 1.00 96.06 87 SER A N 1
ATOM 644 C CA . SER A 1 87 ? 3.737 4.488 25.891 1.00 96.06 87 SER A CA 1
ATOM 645 C C . SER A 1 87 ? 2.640 4.700 26.935 1.00 96.06 87 SER A C 1
ATOM 647 O O . SER A 1 87 ? 1.461 4.512 26.641 1.00 96.06 87 SER A O 1
ATOM 649 N N . LYS A 1 88 ? 3.009 5.115 28.149 1.00 96.06 88 LYS A N 1
ATOM 650 C CA . LYS A 1 88 ? 2.027 5.535 29.154 1.00 96.06 88 LYS A CA 1
ATOM 651 C C . LYS A 1 88 ? 1.518 6.918 28.776 1.00 96.06 88 LYS A C 1
ATOM 653 O O . LYS A 1 88 ? 2.308 7.852 28.699 1.00 96.06 88 LYS A O 1
ATOM 658 N N . MET A 1 89 ? 0.225 7.006 28.499 1.00 95.50 89 MET A N 1
ATOM 659 C CA . MET A 1 89 ? -0.449 8.232 28.096 1.00 95.50 89 MET A CA 1
ATOM 660 C C . MET A 1 89 ? -1.890 8.190 28.612 1.00 95.50 89 MET A C 1
ATOM 662 O O . MET A 1 89 ? -2.480 7.118 28.747 1.00 95.50 89 MET A O 1
ATOM 666 N N . THR A 1 90 ? -2.443 9.347 28.934 1.00 97.25 90 THR A N 1
ATOM 667 C CA . THR A 1 90 ? -3.843 9.530 29.326 1.00 97.25 90 THR A CA 1
ATOM 668 C C . THR A 1 90 ? -4.719 9.823 28.107 1.00 97.25 90 THR A C 1
ATOM 670 O O . THR A 1 90 ? -4.229 10.240 27.056 1.00 97.25 90 THR A O 1
ATOM 673 N N . ASP A 1 91 ? -6.040 9.678 28.248 1.00 97.44 91 ASP A N 1
ATOM 674 C CA . ASP A 1 91 ? -6.985 10.061 27.189 1.00 97.44 91 ASP A CA 1
ATOM 675 C C . ASP A 1 91 ? -6.821 11.546 26.795 1.00 97.44 91 ASP A C 1
ATOM 677 O O . ASP A 1 91 ? -6.885 11.895 25.617 1.00 97.44 91 ASP A O 1
ATOM 681 N N . ALA A 1 92 ? -6.550 12.429 27.766 1.00 97.12 92 ALA A N 1
ATOM 682 C CA . ALA A 1 92 ? -6.336 13.859 27.528 1.00 97.12 92 ALA A CA 1
ATOM 683 C C . ALA A 1 92 ? -5.058 14.139 26.720 1.00 97.12 92 ALA A C 1
ATOM 685 O O . ALA A 1 92 ? -5.066 14.962 25.802 1.00 97.12 92 ALA A O 1
ATOM 686 N N . GLU A 1 93 ? -3.969 13.434 27.025 1.00 96.88 93 GLU A N 1
ATOM 687 C CA . GLU A 1 93 ? -2.715 13.548 26.279 1.00 96.88 93 GLU A CA 1
ATOM 688 C C . GLU A 1 93 ? -2.856 13.011 24.849 1.00 96.88 93 GLU A C 1
ATOM 690 O O . GLU A 1 93 ? -2.370 13.662 23.921 1.00 96.88 93 GLU A O 1
ATOM 695 N N . LEU A 1 94 ? -3.589 11.904 24.643 1.00 96.31 94 LEU A N 1
ATOM 696 C CA . LEU A 1 94 ? -3.917 11.416 23.298 1.00 96.31 94 LEU A CA 1
ATOM 697 C C . LEU A 1 94 ? -4.673 12.487 22.509 1.00 96.31 94 LEU A C 1
ATOM 699 O O . LEU A 1 94 ? -4.290 12.814 21.388 1.00 96.31 94 LEU A O 1
ATOM 703 N N . ARG A 1 95 ? -5.738 13.049 23.090 1.00 97.06 95 ARG A N 1
ATOM 704 C CA . ARG A 1 95 ? -6.572 14.061 22.424 1.00 97.06 95 ARG A CA 1
ATOM 705 C C . ARG A 1 95 ? -5.768 15.301 22.045 1.00 97.06 95 ARG A C 1
ATOM 707 O O . ARG A 1 95 ? -5.912 15.785 20.930 1.00 97.06 95 ARG A O 1
ATOM 714 N N . ASN A 1 96 ? -4.885 15.771 22.928 1.00 95.19 96 ASN A N 1
ATOM 715 C CA . ASN A 1 96 ? -3.984 16.896 22.651 1.00 95.19 96 ASN A CA 1
ATOM 716 C C . ASN A 1 96 ? -2.950 16.571 21.559 1.00 95.19 96 ASN A C 1
ATOM 718 O O . ASN A 1 96 ? -2.556 17.428 20.774 1.00 95.19 96 ASN A O 1
ATOM 722 N N . MET A 1 97 ? -2.467 15.332 21.508 1.00 94.00 97 MET A N 1
ATOM 723 C CA . MET A 1 97 ? -1.562 14.894 20.450 1.00 94.00 97 MET A CA 1
ATOM 724 C C . MET A 1 97 ? -2.276 14.852 19.094 1.00 94.00 97 MET A C 1
ATOM 726 O O . MET A 1 97 ? -1.735 15.360 18.115 1.00 94.00 97 MET A O 1
ATOM 730 N N . VAL A 1 98 ? -3.478 14.273 19.046 1.00 93.19 98 VAL A N 1
ATOM 731 C CA . VAL A 1 98 ? -4.274 14.146 17.819 1.00 93.19 98 VAL A CA 1
ATOM 732 C C . VAL A 1 98 ? -4.733 15.513 17.316 1.00 93.19 98 VAL A C 1
ATOM 734 O O . VAL A 1 98 ? -4.564 15.801 16.133 1.00 93.19 98 VAL A O 1
ATOM 737 N N . SER A 1 99 ? -5.233 16.391 18.193 1.00 92.88 99 SER A N 1
ATOM 738 C CA . SER A 1 99 ? -5.763 17.710 17.808 1.00 92.88 99 SER A CA 1
ATOM 739 C C . SER A 1 99 ? -4.760 18.575 17.042 1.00 92.88 99 SER A C 1
ATOM 741 O O . SER A 1 99 ? -5.151 19.322 16.153 1.00 92.88 99 SER A O 1
ATOM 743 N N . LYS A 1 100 ? -3.458 18.428 17.318 1.00 90.75 100 LYS A N 1
ATOM 744 C CA . LYS A 1 100 ? -2.377 19.147 16.617 1.00 90.75 100 LYS A CA 1
ATOM 745 C C . LYS A 1 100 ? -2.208 18.745 15.152 1.00 90.75 100 LYS A C 1
ATOM 747 O O . LYS A 1 100 ? -1.541 19.456 14.408 1.00 90.75 100 LYS A O 1
ATOM 752 N N . THR A 1 101 ? -2.742 17.592 14.766 1.00 88.06 101 THR A N 1
ATOM 753 C CA . THR A 1 101 ? -2.602 17.013 13.422 1.00 88.06 101 THR A CA 1
ATOM 754 C C . THR A 1 101 ? -3.898 17.019 12.621 1.00 88.06 101 THR A C 1
ATOM 756 O O . THR A 1 101 ? -3.860 16.753 11.424 1.00 88.06 101 THR A O 1
ATOM 759 N N . LEU A 1 102 ? -5.035 17.322 13.256 1.00 88.00 102 LEU A N 1
ATOM 760 C CA . LEU A 1 102 ? -6.319 17.389 12.569 1.00 88.00 102 LEU A CA 1
ATOM 761 C C . LEU A 1 102 ? -6.419 18.691 11.774 1.00 88.00 102 LEU A C 1
ATOM 763 O O . LEU A 1 102 ? -6.207 19.780 12.307 1.00 88.00 102 LEU A O 1
ATOM 767 N N . THR A 1 103 ? -6.774 18.578 10.500 1.00 81.00 103 THR A N 1
ATOM 768 C CA . THR A 1 103 ? -7.041 19.714 9.619 1.00 81.00 103 THR A CA 1
ATOM 769 C C . THR A 1 103 ? -8.494 19.684 9.166 1.00 81.00 103 THR A C 1
ATOM 771 O O . THR A 1 103 ? -9.049 18.633 8.854 1.00 81.00 103 THR A O 1
ATOM 774 N N . CYS A 1 104 ? -9.129 20.853 9.135 1.00 73.88 104 CYS A N 1
ATOM 775 C CA . CYS A 1 104 ? -10.451 21.008 8.536 1.00 73.88 104 CYS A CA 1
ATOM 776 C C . CYS A 1 104 ? -10.315 20.998 7.011 1.00 73.88 104 CYS A C 1
ATOM 778 O O . CYS A 1 104 ? -9.465 21.720 6.482 1.00 73.88 104 CYS A O 1
ATOM 780 N N . ARG A 1 105 ? -11.182 20.268 6.301 1.00 67.81 105 ARG A N 1
ATOM 781 C CA . ARG A 1 105 ? -11.336 20.477 4.856 1.00 67.81 105 ARG A CA 1
ATOM 782 C C . ARG A 1 105 ? -11.907 21.864 4.578 1.00 67.81 105 ARG A C 1
ATOM 784 O O . ARG A 1 105 ? -12.688 22.406 5.363 1.00 67.81 105 ARG A O 1
ATOM 791 N N . ILE A 1 106 ? -11.459 22.457 3.477 1.00 57.25 106 ILE A N 1
ATOM 792 C CA . ILE A 1 106 ? -11.536 23.902 3.218 1.00 57.25 106 ILE A CA 1
ATOM 793 C C . ILE A 1 106 ? -12.982 24.399 2.986 1.00 57.25 106 ILE A C 1
ATOM 795 O O . ILE A 1 106 ? -13.249 25.585 3.193 1.00 57.25 106 ILE A O 1
ATOM 799 N N . ASP A 1 107 ? -13.940 23.511 2.693 1.00 51.28 107 ASP A N 1
ATOM 800 C CA . ASP A 1 107 ? -15.167 23.920 1.994 1.00 51.28 107 ASP A CA 1
ATOM 801 C C . ASP A 1 107 ? -16.466 24.042 2.811 1.00 51.28 107 ASP A C 1
ATOM 803 O O . ASP A 1 107 ? -17.495 24.408 2.245 1.00 51.28 107 ASP A O 1
ATOM 807 N N . LYS A 1 108 ? -16.472 23.857 4.139 1.00 53.75 108 LYS A N 1
ATOM 808 C CA . LYS A 1 108 ? -17.649 24.202 4.975 1.00 53.75 108 LYS A CA 1
ATOM 809 C C . LYS A 1 108 ? -17.235 24.843 6.301 1.00 53.75 108 LYS A C 1
ATOM 811 O O . LYS A 1 108 ? -17.105 24.190 7.333 1.00 53.75 108 LYS A O 1
ATOM 816 N N . ARG A 1 109 ? -17.013 26.161 6.270 1.00 55.72 109 ARG A N 1
ATOM 817 C CA . ARG A 1 109 ? -16.529 26.995 7.393 1.00 55.72 109 ARG A CA 1
ATOM 818 C C . ARG A 1 109 ? -17.560 27.296 8.491 1.00 55.72 109 ARG A C 1
ATOM 820 O O . ARG A 1 109 ? -17.487 28.340 9.129 1.00 55.72 109 ARG A O 1
ATOM 827 N N . GLU A 1 110 ? -18.450 26.363 8.794 1.00 60.28 110 GLU A N 1
ATOM 828 C CA . GLU A 1 110 ? -19.311 26.457 9.973 1.00 60.28 110 GLU A CA 1
ATOM 829 C C . GLU A 1 110 ? -19.081 25.194 10.821 1.00 60.28 110 GLU A C 1
ATOM 831 O O . GLU A 1 110 ? -19.221 24.069 10.348 1.00 60.28 110 GLU A O 1
ATOM 836 N N . ASN A 1 111 ? -18.632 25.379 12.066 1.00 73.56 111 ASN A N 1
ATOM 837 C CA . ASN A 1 111 ? -18.542 24.353 13.121 1.00 73.56 111 ASN A CA 1
ATOM 838 C C . ASN A 1 111 ? -17.380 23.338 13.075 1.00 73.56 111 ASN A C 1
ATOM 840 O O . ASN A 1 111 ? -17.449 22.313 13.753 1.00 73.56 111 ASN A O 1
ATOM 844 N N . CYS A 1 112 ? -16.267 23.598 12.373 1.00 81.44 112 CYS A N 1
ATOM 845 C CA . CYS A 1 112 ? -15.143 22.642 12.396 1.00 81.44 112 CYS A CA 1
ATOM 846 C C . CYS A 1 112 ? -14.556 22.416 13.805 1.00 81.44 112 CYS A C 1
ATOM 848 O O . CYS A 1 112 ? -14.304 21.274 14.178 1.00 81.44 112 CYS A O 1
ATOM 850 N N . SER A 1 113 ? -14.392 23.475 14.611 1.00 85.50 113 SER A N 1
ATOM 851 C CA . SER A 1 113 ? -13.907 23.342 15.996 1.00 85.50 113 SER A CA 1
ATOM 852 C C . SER A 1 113 ? -14.838 22.468 16.837 1.00 85.50 113 SER A C 1
ATOM 854 O O . SER A 1 113 ? -14.376 21.591 17.554 1.00 85.50 113 SER A O 1
ATOM 856 N N . GLU A 1 114 ? -16.153 22.646 16.690 1.00 88.94 114 GLU A N 1
ATOM 857 C CA . GLU A 1 114 ? -17.146 21.839 17.401 1.00 88.94 114 GLU A CA 1
ATOM 858 C C . GLU A 1 114 ? -17.107 20.373 16.955 1.00 88.94 114 GLU A C 1
ATOM 860 O O . GLU A 1 114 ? -17.080 19.474 17.796 1.00 88.94 114 GLU A O 1
ATOM 865 N N . LYS A 1 115 ? -17.034 20.111 15.643 1.00 89.56 115 LYS A N 1
ATOM 866 C CA . LYS A 1 115 ? -16.858 18.749 15.117 1.00 89.56 115 LYS A CA 1
ATOM 867 C C . LYS A 1 115 ? -15.565 18.115 15.624 1.00 89.56 115 LYS A C 1
ATOM 869 O O . LYS A 1 115 ? -15.576 16.948 16.006 1.00 89.56 115 LYS A O 1
ATOM 874 N N . MET A 1 116 ? -14.468 18.866 15.665 1.00 92.25 116 MET A N 1
ATOM 875 C CA . MET A 1 116 ? -13.198 18.389 16.208 1.00 92.25 116 MET A CA 1
ATOM 876 C C . MET A 1 116 ? -13.333 18.026 17.689 1.00 92.25 116 MET A C 1
ATOM 878 O O . MET A 1 116 ? -12.930 16.934 18.085 1.00 92.25 116 MET A O 1
ATOM 882 N N . ASP A 1 117 ? -13.971 18.871 18.496 1.00 93.06 117 ASP A N 1
ATOM 883 C CA . ASP A 1 117 ? -14.198 18.593 19.916 1.00 93.06 117 ASP A CA 1
ATOM 884 C C . ASP A 1 117 ? -15.097 17.366 20.127 1.00 93.06 117 ASP A C 1
ATOM 886 O O . ASP A 1 117 ? -14.826 16.532 20.995 1.00 93.06 117 ASP A O 1
ATOM 890 N N . GLN A 1 118 ? -16.156 17.219 19.328 1.00 93.88 118 GLN A N 1
ATOM 891 C CA . GLN A 1 118 ? -17.039 16.050 19.360 1.00 93.88 118 GLN A CA 1
ATOM 892 C C . GLN A 1 118 ? -16.311 14.763 18.953 1.00 93.88 118 GLN A C 1
ATOM 894 O O . GLN A 1 118 ? -16.494 13.732 19.601 1.00 93.88 118 GLN A O 1
ATOM 899 N N . PHE A 1 119 ? -15.457 14.823 17.932 1.00 95.50 119 PHE A N 1
ATOM 900 C CA . PHE A 1 119 ? -14.615 13.704 17.515 1.00 95.50 119 PHE A CA 1
ATOM 901 C C . PHE A 1 119 ? -13.628 13.309 18.618 1.00 95.50 119 PHE A C 1
ATOM 903 O O . PHE A 1 119 ? -13.574 12.151 19.024 1.00 95.50 119 PHE A O 1
ATOM 910 N N . LEU A 1 120 ? -12.895 14.277 19.177 1.00 96.06 120 LEU A N 1
ATOM 911 C CA . LEU A 1 120 ? -11.898 14.030 20.221 1.00 96.06 120 LEU A CA 1
ATOM 912 C C . LEU A 1 120 ? -12.517 13.445 21.497 1.00 96.06 120 LEU A C 1
ATOM 914 O O . LEU A 1 120 ? -11.873 12.635 22.165 1.00 96.06 120 LEU A O 1
ATOM 918 N N . LYS A 1 121 ? -13.770 13.787 21.829 1.00 96.62 121 LYS A N 1
ATOM 919 C CA . LYS A 1 121 ? -14.508 13.169 22.948 1.00 96.62 121 LYS A CA 1
ATOM 920 C C . LYS A 1 121 ? -14.707 11.658 22.780 1.00 96.62 121 LYS A C 1
ATOM 922 O O . LYS A 1 121 ? -14.846 10.974 23.790 1.00 96.62 121 LYS A O 1
ATOM 927 N N . ARG A 1 122 ? -14.673 11.145 21.547 1.00 96.38 122 ARG A N 1
ATOM 928 C CA . ARG A 1 122 ? -14.781 9.714 21.208 1.00 96.38 122 ARG A CA 1
ATOM 929 C C . ARG A 1 122 ? -13.422 9.009 21.126 1.00 96.38 122 ARG A C 1
ATOM 931 O O . ARG A 1 122 ? -13.380 7.804 20.888 1.00 96.38 122 ARG A O 1
ATOM 938 N N . CYS A 1 123 ? -12.324 9.742 21.324 1.00 97.56 123 CYS A N 1
ATOM 939 C CA . CYS A 1 123 ? -10.968 9.204 21.346 1.00 97.56 123 CYS A CA 1
ATOM 940 C C . CYS A 1 123 ? -10.528 8.888 22.782 1.00 97.56 123 CYS A C 1
ATOM 942 O O . CYS A 1 123 ? -10.525 9.765 23.656 1.00 97.56 123 CYS A O 1
ATOM 944 N N . PHE A 1 124 ? -10.096 7.650 23.002 1.00 98.06 124 PHE A N 1
ATOM 945 C CA . PHE A 1 124 ? -9.596 7.127 24.274 1.00 98.06 124 PHE A CA 1
ATOM 946 C C . PHE A 1 124 ? -8.267 6.400 24.069 1.00 98.06 124 PHE A C 1
ATOM 948 O O . PHE A 1 124 ? -7.908 6.067 22.945 1.00 98.06 124 PHE A O 1
ATOM 955 N N . TYR A 1 125 ? -7.529 6.135 25.142 1.00 98.12 125 TYR A N 1
ATOM 956 C CA . TYR A 1 125 ? -6.211 5.514 25.086 1.00 98.12 125 TYR A CA 1
ATOM 957 C C . TYR A 1 125 ? -6.042 4.378 26.095 1.00 98.12 125 TYR A C 1
ATOM 959 O O . TYR A 1 125 ? -6.460 4.488 27.248 1.00 98.12 125 TYR A O 1
ATOM 967 N N . HIS A 1 126 ? -5.374 3.300 25.704 1.00 97.88 126 HIS A N 1
ATOM 968 C CA . HIS A 1 126 ? -4.976 2.230 26.609 1.00 97.88 126 HIS A CA 1
ATOM 969 C C . HIS A 1 126 ? -3.494 1.894 26.424 1.00 97.88 126 HIS A C 1
ATOM 971 O O . HIS A 1 126 ? -3.038 1.651 25.308 1.00 97.88 126 HIS A O 1
ATOM 977 N N . SER A 1 127 ? -2.727 1.867 27.517 1.00 97.75 127 SER A N 1
ATOM 978 C CA . SER A 1 127 ? -1.322 1.465 27.455 1.00 97.75 127 SER A CA 1
ATOM 979 C C . SER A 1 127 ? -1.177 -0.042 27.656 1.00 97.75 127 SER A C 1
ATOM 981 O O . SER A 1 127 ? -1.662 -0.549 28.665 1.00 97.75 127 SER A O 1
ATOM 983 N N . GLY A 1 128 ? -0.450 -0.735 26.781 1.00 96.88 128 GLY A N 1
ATOM 984 C CA . GLY A 1 128 ? -0.173 -2.166 26.940 1.00 96.88 128 GLY A CA 1
ATOM 985 C C . GLY A 1 128 ? 0.935 -2.699 26.031 1.00 96.88 128 GLY A C 1
ATOM 986 O O . GLY A 1 128 ? 1.414 -2.002 25.132 1.00 96.88 128 GLY A O 1
ATOM 987 N N . GLN A 1 129 ? 1.379 -3.927 26.311 1.00 96.75 129 GLN A N 1
ATOM 988 C CA . GLN A 1 129 ? 2.335 -4.662 25.474 1.00 96.75 129 GLN A CA 1
ATOM 989 C C . GLN A 1 129 ? 1.624 -5.406 24.345 1.00 96.75 129 GLN A C 1
ATOM 991 O O . GLN A 1 129 ? 0.573 -6.004 24.559 1.00 96.75 129 GLN A O 1
ATOM 996 N N . TYR A 1 130 ? 2.233 -5.399 23.160 1.00 95.38 130 TYR A N 1
ATOM 997 C CA . TYR A 1 130 ? 1.644 -5.965 21.945 1.00 95.38 130 TYR A CA 1
ATOM 998 C C . TYR A 1 130 ? 1.582 -7.502 21.935 1.00 95.38 130 TYR A C 1
ATOM 1000 O O . TYR A 1 130 ? 0.821 -8.067 21.161 1.00 95.38 130 TYR A O 1
ATOM 1008 N N . ASP A 1 131 ? 2.356 -8.160 22.793 1.00 93.69 131 ASP A N 1
ATOM 1009 C CA . ASP A 1 131 ? 2.520 -9.612 22.903 1.00 93.69 131 ASP A CA 1
ATOM 1010 C C . ASP A 1 131 ? 1.854 -10.210 24.157 1.00 93.69 131 ASP A C 1
ATOM 1012 O O . ASP A 1 131 ? 2.080 -11.373 24.486 1.00 93.69 131 ASP A O 1
ATOM 1016 N N . SER A 1 132 ? 1.029 -9.434 24.873 1.00 96.44 132 SER A N 1
ATOM 1017 C CA . SER A 1 132 ? 0.373 -9.877 26.111 1.00 96.44 132 SER A CA 1
ATOM 1018 C C . SER A 1 132 ? -1.146 -10.010 25.938 1.00 96.44 132 SER A C 1
ATOM 1020 O O . SER A 1 132 ? -1.848 -8.993 25.845 1.00 96.44 132 SER A O 1
ATOM 1022 N N . PRO A 1 133 ? -1.686 -11.244 25.975 1.00 95.44 133 PRO A N 1
ATOM 1023 C CA . PRO A 1 133 ? -3.125 -11.493 25.974 1.00 95.44 133 PRO A CA 1
ATOM 1024 C C . PRO A 1 133 ? -3.861 -10.802 27.126 1.00 95.44 133 PRO A C 1
ATOM 1026 O O . PRO A 1 133 ? -5.005 -10.384 26.948 1.00 95.44 133 PRO A O 1
ATOM 1029 N N . GLU A 1 134 ? -3.220 -10.641 28.286 1.00 97.56 134 GLU A N 1
ATOM 1030 C CA . GLU A 1 134 ? -3.785 -9.971 29.464 1.00 97.56 134 GLU A CA 1
ATOM 1031 C C . GLU A 1 134 ? -3.981 -8.474 29.209 1.00 97.56 134 GLU A C 1
ATOM 1033 O O . GLU A 1 134 ? -5.026 -7.915 29.546 1.00 97.56 134 GLU A O 1
ATOM 1038 N N . ASN A 1 135 ? -3.012 -7.822 28.560 1.00 97.56 135 ASN A N 1
ATOM 1039 C CA . ASN A 1 135 ? -3.140 -6.415 28.183 1.00 97.56 135 ASN A CA 1
ATOM 1040 C C . ASN A 1 135 ? -4.209 -6.212 27.100 1.00 97.56 135 ASN A C 1
ATOM 1042 O O . ASN A 1 135 ? -4.898 -5.193 27.106 1.00 97.56 135 ASN A O 1
ATOM 1046 N N . PHE A 1 136 ? -4.384 -7.166 26.181 1.00 97.56 136 PHE A N 1
ATOM 1047 C CA . PHE A 1 136 ? -5.493 -7.122 25.221 1.00 97.56 136 PHE A CA 1
ATOM 1048 C C . PHE A 1 136 ? -6.851 -7.411 25.873 1.00 97.56 136 PHE A C 1
ATOM 1050 O O . PHE A 1 136 ? -7.841 -6.805 25.478 1.00 97.56 136 PHE A O 1
ATOM 1057 N N . ALA A 1 137 ? -6.914 -8.245 26.912 1.00 97.50 137 ALA A N 1
ATOM 1058 C CA . ALA A 1 137 ? -8.132 -8.422 27.705 1.00 97.50 137 ALA A CA 1
ATOM 1059 C C . ALA A 1 137 ? -8.495 -7.140 28.482 1.00 97.50 137 ALA A C 1
ATOM 1061 O O . ALA A 1 137 ? -9.666 -6.779 28.605 1.00 97.50 137 ALA A O 1
ATOM 1062 N N . ALA A 1 138 ? -7.494 -6.401 28.971 1.00 97.56 138 ALA A N 1
ATOM 1063 C CA . ALA A 1 138 ? -7.707 -5.085 29.572 1.00 97.56 138 ALA A CA 1
ATOM 1064 C C . ALA A 1 138 ? -8.195 -4.047 28.542 1.00 97.56 138 ALA A C 1
ATOM 1066 O O . ALA A 1 138 ? -9.078 -3.243 28.855 1.00 97.56 138 ALA A O 1
ATOM 1067 N N . LEU A 1 139 ? -7.677 -4.096 27.308 1.00 97.50 139 LEU A N 1
ATOM 1068 C CA . LEU A 1 139 ? -8.198 -3.314 26.186 1.00 97.50 139 LEU A CA 1
ATOM 1069 C C . LEU A 1 139 ? -9.658 -3.683 25.878 1.00 97.50 139 LEU A C 1
ATOM 1071 O O . LEU A 1 139 ? -10.481 -2.779 25.781 1.00 97.50 139 LEU A O 1
ATOM 1075 N N . ASP A 1 140 ? -10.001 -4.970 25.773 1.00 96.62 140 ASP A N 1
ATOM 1076 C CA . ASP A 1 140 ? -11.379 -5.438 25.546 1.00 96.62 140 ASP A CA 1
ATOM 1077 C C . ASP A 1 140 ? -12.354 -4.878 26.580 1.00 96.62 140 ASP A C 1
ATOM 1079 O O . ASP A 1 140 ? -13.414 -4.365 26.219 1.00 96.62 140 ASP A O 1
ATOM 1083 N N . LYS A 1 141 ? -11.971 -4.911 27.860 1.00 95.69 141 LYS A N 1
ATOM 1084 C CA . LYS A 1 141 ? -12.775 -4.319 28.930 1.00 95.69 141 LYS A CA 1
ATOM 1085 C C . LYS A 1 141 ? -13.022 -2.828 28.684 1.00 95.69 141 LYS A C 1
ATOM 1087 O O . LYS A 1 141 ? -14.165 -2.390 28.779 1.00 95.69 141 LYS A O 1
ATOM 1092 N N . LYS A 1 142 ? -11.983 -2.071 28.312 1.00 95.19 142 LYS A N 1
ATOM 1093 C CA . LYS A 1 142 ? -12.113 -0.641 27.988 1.00 95.19 142 LYS A CA 1
ATOM 1094 C C . LYS A 1 142 ? -12.982 -0.400 26.748 1.00 95.19 142 LYS A C 1
ATOM 1096 O O . LYS A 1 142 ? -13.744 0.557 26.726 1.00 95.19 142 LYS A O 1
ATOM 1101 N N . LEU A 1 143 ? -12.906 -1.253 25.725 1.00 95.25 143 LEU A N 1
ATOM 1102 C CA . LEU A 1 143 ? -13.788 -1.152 24.556 1.00 95.25 143 LEU A CA 1
ATOM 1103 C C . LEU A 1 143 ? -15.251 -1.385 24.955 1.00 95.25 143 LEU A C 1
ATOM 1105 O O . LEU A 1 143 ? -16.109 -0.576 24.613 1.00 95.25 143 LEU A O 1
ATOM 1109 N N . LYS A 1 144 ? -15.531 -2.423 25.751 1.00 93.88 144 LYS A N 1
ATOM 1110 C CA . LYS A 1 144 ? -16.887 -2.752 26.227 1.00 93.88 144 LYS A CA 1
ATOM 1111 C C . LYS A 1 144 ? -17.535 -1.630 27.038 1.00 93.88 144 LYS A C 1
ATOM 1113 O O . LYS A 1 144 ? -18.738 -1.421 26.910 1.00 93.88 144 LYS A O 1
ATOM 1118 N N . GLU A 1 145 ? -16.752 -0.886 27.821 1.00 93.50 145 GLU A N 1
ATOM 1119 C CA . GLU A 1 145 ? -17.224 0.300 28.557 1.00 93.50 145 GLU A CA 1
ATOM 1120 C C . GLU A 1 145 ? -17.814 1.379 27.627 1.00 93.50 145 GLU A C 1
ATOM 1122 O O . GLU A 1 145 ? -18.696 2.127 28.044 1.00 93.50 145 GLU A O 1
ATOM 1127 N N . HIS A 1 146 ? -17.375 1.436 26.366 1.00 91.94 146 HIS A N 1
ATOM 1128 C CA . HIS A 1 146 ? -17.845 2.394 25.360 1.00 91.94 146 HIS A CA 1
ATOM 1129 C C . HIS A 1 146 ? -18.779 1.789 24.299 1.00 91.94 146 HIS A C 1
ATOM 1131 O O . HIS A 1 146 ? -19.352 2.524 23.496 1.00 91.94 146 HIS A O 1
ATOM 1137 N N . GLU A 1 147 ? -18.940 0.466 24.278 1.00 91.94 147 GLU A N 1
ATOM 1138 C CA . GLU A 1 147 ? -19.856 -0.226 23.364 1.00 91.94 147 GLU A CA 1
ATOM 1139 C C . GLU A 1 147 ? -21.306 -0.203 23.877 1.00 91.94 147 GLU A C 1
ATOM 1141 O O . GLU A 1 147 ? -22.238 -0.252 23.073 1.00 91.94 147 GLU A O 1
ATOM 1146 N N . ASP A 1 148 ? -21.494 -0.052 25.197 1.00 84.56 148 ASP A N 1
ATOM 1147 C CA . ASP A 1 148 ? -22.791 0.229 25.836 1.00 84.56 148 ASP A CA 1
ATOM 1148 C C . ASP A 1 148 ? -23.887 -0.771 25.404 1.00 84.56 148 ASP A C 1
ATOM 1150 O O . ASP A 1 148 ? -24.987 -0.423 24.986 1.00 84.56 148 ASP A O 1
ATOM 1154 N N . GLY A 1 149 ? -23.531 -2.062 25.432 1.00 81.75 149 GLY A N 1
ATOM 1155 C CA . GLY A 1 149 ? -24.437 -3.185 25.159 1.00 81.75 149 GLY A CA 1
ATOM 1156 C C . GLY A 1 149 ? -24.810 -3.417 23.688 1.00 81.75 149 GLY A C 1
ATOM 1157 O O . GLY A 1 149 ? -25.445 -4.430 23.396 1.00 81.75 149 GLY A O 1
ATOM 1158 N N . ARG A 1 150 ? -24.399 -2.538 22.764 1.00 88.62 150 ARG A N 1
ATOM 1159 C CA . ARG A 1 150 ? -24.641 -2.683 21.316 1.00 88.62 150 ARG A CA 1
ATOM 1160 C C . ARG A 1 150 ? -23.868 -3.864 20.726 1.00 88.62 150 ARG A C 1
ATOM 1162 O O . ARG A 1 150 ? -22.844 -4.291 21.264 1.00 88.62 150 ARG A O 1
ATOM 1169 N N . THR A 1 151 ? -24.308 -4.353 19.565 1.00 90.12 151 THR A N 1
ATOM 1170 C CA . THR A 1 151 ? -23.491 -5.269 18.751 1.00 90.12 151 THR A CA 1
ATOM 1171 C C . THR A 1 151 ? -22.219 -4.527 18.337 1.00 90.12 151 THR A C 1
ATOM 1173 O O . THR A 1 151 ? -22.293 -3.534 17.609 1.00 90.12 151 THR A O 1
ATOM 1176 N N . SER A 1 152 ? -21.050 -4.978 18.792 1.00 92.19 152 SER A N 1
ATOM 1177 C CA . SER A 1 152 ? -19.798 -4.275 18.524 1.00 92.19 152 SER A CA 1
ATOM 1178 C C . SER A 1 152 ? -19.088 -4.816 17.297 1.00 92.19 152 SER A C 1
ATOM 1180 O O . SER A 1 152 ? -18.719 -5.976 17.226 1.00 92.19 152 SER A O 1
ATOM 1182 N N . ASN A 1 153 ? -18.846 -3.963 16.321 1.00 94.94 153 ASN A N 1
ATOM 1183 C CA . ASN A 1 153 ? -17.959 -4.236 15.205 1.00 94.94 153 ASN A CA 1
ATOM 1184 C C . ASN A 1 153 ? -16.581 -3.675 15.552 1.00 94.94 153 ASN A C 1
ATOM 1186 O O . ASN A 1 153 ? -16.469 -2.514 15.945 1.00 94.94 153 ASN A O 1
ATOM 1190 N N . ARG A 1 154 ? -15.525 -4.482 15.456 1.00 95.44 154 ARG A N 1
ATOM 1191 C CA . ARG A 1 154 ? -14.187 -4.090 15.918 1.00 95.44 154 ARG A CA 1
ATOM 1192 C C . ARG A 1 154 ? -13.186 -4.066 14.778 1.00 95.44 154 ARG A C 1
ATOM 1194 O O . ARG A 1 154 ? -12.950 -5.082 14.128 1.00 95.44 154 ARG A O 1
ATOM 1201 N N . LEU A 1 155 ? -12.565 -2.911 14.570 1.00 95.44 155 LEU A N 1
ATOM 1202 C CA . LEU A 1 155 ? -11.522 -2.702 13.573 1.00 95.44 155 LEU A CA 1
ATOM 1203 C C . LEU A 1 155 ? -10.187 -2.446 14.273 1.00 95.44 155 LEU A C 1
ATOM 1205 O O . LEU A 1 155 ? -10.065 -1.488 15.031 1.00 95.44 155 LEU A O 1
ATOM 1209 N N . PHE A 1 156 ? -9.175 -3.265 14.006 1.00 95.62 156 PHE A N 1
ATOM 1210 C CA . PHE A 1 156 ? -7.818 -3.074 14.519 1.00 95.62 156 PHE A CA 1
ATOM 1211 C C . PHE A 1 156 ? -6.904 -2.566 13.407 1.00 95.62 156 PHE A C 1
ATOM 1213 O O . PHE A 1 156 ? -6.636 -3.287 12.453 1.00 95.62 156 PHE A O 1
ATOM 1220 N N . TYR A 1 157 ? -6.396 -1.344 13.535 1.00 94.25 157 TYR A N 1
ATOM 1221 C CA . TYR A 1 157 ? -5.392 -0.787 12.633 1.00 94.25 157 TYR A CA 1
ATOM 1222 C C . TYR A 1 157 ? -3.992 -0.987 13.213 1.00 94.25 157 TYR A C 1
ATOM 1224 O O . TYR A 1 157 ? -3.667 -0.406 14.252 1.00 94.25 157 TYR A O 1
ATOM 1232 N N . LEU A 1 158 ? -3.143 -1.774 12.553 1.00 92.25 158 LEU A N 1
ATOM 1233 C CA . LEU A 1 158 ? -1.783 -2.061 13.011 1.00 92.25 158 LEU A CA 1
ATOM 1234 C C . LEU A 1 158 ? -0.767 -1.063 12.446 1.00 92.25 158 LEU A C 1
ATOM 1236 O O . LEU A 1 158 ? -0.061 -1.340 11.483 1.00 92.25 158 LEU A O 1
ATOM 1240 N N . SER A 1 159 ? -0.633 0.086 13.109 1.00 91.56 159 SER A N 1
ATOM 1241 C CA . SER A 1 159 ? 0.420 1.079 12.851 1.00 91.56 159 SER A CA 1
ATOM 1242 C C . SER A 1 159 ? 1.690 0.760 13.664 1.00 91.56 159 SER A C 1
ATOM 1244 O O . SER A 1 159 ? 2.225 1.609 14.387 1.00 91.56 159 SER A O 1
ATOM 1246 N N . ILE A 1 160 ? 2.168 -0.482 13.574 1.00 89.50 160 ILE A N 1
ATOM 1247 C CA . ILE A 1 160 ? 3.342 -0.996 14.299 1.00 89.50 160 ILE A CA 1
ATOM 1248 C C . ILE A 1 160 ? 4.354 -1.639 13.335 1.00 89.50 160 ILE A C 1
ATOM 1250 O O . ILE A 1 160 ? 4.020 -1.906 12.187 1.00 89.50 160 ILE A O 1
ATOM 1254 N N . PRO A 1 161 ? 5.603 -1.880 13.766 1.00 84.25 161 PRO A N 1
ATOM 1255 C CA . PRO A 1 161 ? 6.577 -2.609 12.959 1.00 84.25 161 PRO A CA 1
ATOM 1256 C C . PRO A 1 161 ? 6.147 -4.055 12.620 1.00 84.25 161 PRO A C 1
ATOM 1258 O O . PRO A 1 161 ? 5.523 -4.710 13.463 1.00 84.25 161 PRO A O 1
ATOM 1261 N N . PRO A 1 162 ? 6.553 -4.604 11.454 1.00 78.56 162 PRO A N 1
ATOM 1262 C CA . PRO A 1 162 ? 6.085 -5.910 10.973 1.00 78.56 162 PRO A CA 1
ATOM 1263 C C . PRO A 1 162 ? 6.408 -7.096 11.872 1.00 78.56 162 PRO A C 1
ATOM 1265 O O . PRO A 1 162 ? 5.626 -8.038 11.974 1.00 78.56 162 PRO A O 1
ATOM 1268 N N . ASN A 1 163 ? 7.542 -7.039 12.570 1.00 79.56 163 ASN A N 1
ATOM 1269 C CA . ASN A 1 163 ? 7.984 -8.096 13.477 1.00 79.56 163 ASN A CA 1
ATOM 1270 C C . ASN A 1 163 ? 7.066 -8.280 14.698 1.00 79.56 163 ASN A C 1
ATOM 1272 O O . ASN A 1 163 ? 7.277 -9.216 15.456 1.00 79.56 163 ASN A O 1
ATOM 1276 N N . ILE A 1 164 ? 6.090 -7.390 14.903 1.00 87.19 164 ILE A N 1
ATOM 1277 C CA . ILE A 1 164 ? 5.144 -7.425 16.025 1.00 87.19 164 ILE A CA 1
ATOM 1278 C C . ILE A 1 164 ? 3.709 -7.714 15.535 1.00 87.19 164 ILE A C 1
ATOM 1280 O O . ILE A 1 164 ? 2.814 -7.945 16.346 1.00 87.19 164 ILE A O 1
ATOM 1284 N N . PHE A 1 165 ? 3.455 -7.740 14.217 1.00 84.31 165 PHE A N 1
ATOM 1285 C CA . PHE A 1 165 ? 2.105 -7.944 13.675 1.00 84.31 165 PHE A CA 1
ATOM 1286 C C . PHE A 1 165 ? 1.466 -9.236 14.167 1.00 84.31 165 PHE A C 1
ATOM 1288 O O . PHE A 1 165 ? 0.350 -9.201 14.675 1.00 84.31 165 PHE A O 1
ATOM 1295 N N . ILE A 1 166 ? 2.177 -10.358 14.051 1.00 83.94 166 ILE A N 1
ATOM 1296 C CA . ILE A 1 166 ? 1.630 -11.673 14.394 1.00 83.94 166 ILE A CA 1
ATOM 1297 C C . ILE A 1 166 ? 1.233 -11.741 15.868 1.00 83.94 166 ILE A C 1
ATOM 1299 O O . ILE A 1 166 ? 0.127 -12.184 16.175 1.00 83.94 166 ILE A O 1
ATOM 1303 N N . ASP A 1 167 ? 2.084 -11.251 16.769 1.00 88.69 167 ASP A N 1
ATOM 1304 C CA . ASP A 1 167 ? 1.799 -11.266 18.205 1.00 88.69 167 ASP A CA 1
ATOM 1305 C C . ASP A 1 167 ? 0.599 -10.377 18.548 1.00 88.69 167 ASP A C 1
ATOM 1307 O O . ASP A 1 167 ? -0.304 -10.813 19.267 1.00 88.69 167 ASP A O 1
ATOM 1311 N N . ALA A 1 168 ? 0.528 -9.177 17.961 1.00 91.62 168 ALA A N 1
ATOM 1312 C CA . ALA A 1 168 ? -0.589 -8.258 18.161 1.00 91.62 168 ALA A CA 1
ATOM 1313 C C . ALA A 1 168 ? -1.912 -8.824 17.623 1.00 91.62 168 ALA A C 1
ATOM 1315 O O . ALA A 1 168 ? -2.922 -8.776 18.325 1.00 91.62 168 ALA A O 1
ATOM 1316 N N . VAL A 1 169 ? -1.920 -9.392 16.409 1.00 89.19 169 VAL A N 1
ATOM 1317 C CA . VAL A 1 169 ? -3.112 -10.035 15.824 1.00 89.19 169 VAL A CA 1
ATOM 1318 C C . VAL A 1 169 ? -3.547 -11.222 16.666 1.00 89.19 169 VAL A C 1
ATOM 1320 O O . VAL A 1 169 ? -4.732 -11.360 16.958 1.00 89.19 169 VAL A O 1
ATOM 1323 N N . LYS A 1 170 ? -2.605 -12.065 17.096 1.00 87.94 170 LYS A N 1
ATOM 1324 C CA . LYS A 1 170 ? -2.900 -13.230 17.929 1.00 87.94 170 LYS A CA 1
ATOM 1325 C C . LYS A 1 170 ? -3.523 -12.814 19.261 1.00 87.94 170 LYS A C 1
ATOM 1327 O O . LYS A 1 170 ? -4.550 -13.367 19.643 1.00 87.94 170 LYS A O 1
ATOM 1332 N N . CYS A 1 171 ? -2.953 -11.823 19.944 1.00 92.56 171 CYS A N 1
ATOM 1333 C CA . CYS A 1 171 ? -3.504 -11.326 21.205 1.00 92.56 171 CYS A CA 1
ATOM 1334 C C . CYS A 1 171 ? -4.871 -10.654 21.011 1.00 92.56 171 CYS A C 1
ATOM 1336 O O . CYS A 1 171 ? -5.789 -10.908 21.791 1.00 92.56 171 CYS A O 1
ATOM 1338 N N . ALA A 1 172 ? -5.043 -9.859 19.949 1.00 91.88 172 ALA A N 1
ATOM 1339 C CA . ALA A 1 172 ? -6.329 -9.254 19.609 1.00 91.88 172 ALA A CA 1
ATOM 1340 C C . ALA A 1 172 ? -7.395 -10.317 19.318 1.00 91.88 172 ALA A C 1
ATOM 1342 O O . ALA A 1 172 ? -8.497 -10.240 19.853 1.00 91.88 172 ALA A O 1
ATOM 1343 N N . SER A 1 173 ? -7.056 -11.339 18.530 1.00 90.44 173 SER A N 1
ATOM 1344 C CA . SER A 1 173 ? -7.960 -12.436 18.185 1.00 90.44 173 SER A CA 1
ATOM 1345 C C . SER A 1 173 ? -8.366 -13.273 19.395 1.00 90.44 173 SER A C 1
ATOM 1347 O O . SER A 1 173 ? -9.490 -13.758 19.424 1.00 90.44 173 SER A O 1
ATOM 1349 N N . LEU A 1 174 ? -7.464 -13.485 20.357 1.00 90.44 174 LEU A N 1
ATOM 1350 C CA . LEU A 1 174 ? -7.744 -14.305 21.539 1.00 90.44 174 LEU A CA 1
ATOM 1351 C C . LEU A 1 174 ? -8.523 -13.543 22.614 1.00 90.44 174 LEU A C 1
ATOM 1353 O O . LEU A 1 174 ? -9.383 -14.130 23.266 1.00 90.44 174 LEU A O 1
ATOM 1357 N N . SER A 1 175 ? -8.213 -12.260 22.812 1.00 94.75 175 SER A N 1
ATOM 1358 C CA . SER A 1 175 ? -8.658 -11.522 24.001 1.00 94.75 175 SER A CA 1
ATOM 1359 C C . SER A 1 175 ? -9.537 -10.307 23.713 1.00 94.75 175 SER A C 1
ATOM 1361 O O . SER A 1 175 ? -10.163 -9.807 24.643 1.00 94.75 175 SER A O 1
ATOM 1363 N N . ALA A 1 176 ? -9.572 -9.798 22.477 1.00 94.31 176 ALA A N 1
ATOM 1364 C CA . ALA A 1 176 ? -10.225 -8.526 22.146 1.00 94.31 176 ALA A CA 1
ATOM 1365 C C . ALA A 1 176 ? -11.061 -8.542 20.859 1.00 94.31 176 ALA A C 1
ATOM 1367 O O . ALA A 1 176 ? -11.502 -7.484 20.397 1.00 94.31 176 ALA A O 1
ATOM 1368 N N . SER A 1 177 ? -11.333 -9.713 20.284 1.00 92.75 177 SER A N 1
ATOM 1369 C CA . SER A 1 177 ? -12.267 -9.837 19.169 1.00 92.75 177 SER A CA 1
ATOM 1370 C C . SER A 1 177 ? -13.678 -9.430 19.594 1.00 92.75 177 SER A C 1
ATOM 1372 O O . SER A 1 177 ? -14.057 -9.544 20.760 1.00 92.75 177 SER A O 1
ATOM 1374 N N . SER A 1 178 ? -14.468 -8.959 18.634 1.00 90.44 178 SER A N 1
ATOM 1375 C CA . SER A 1 178 ? -15.898 -8.730 18.824 1.00 90.44 178 SER A CA 1
ATOM 1376 C C . SER A 1 178 ? -16.597 -9.995 19.342 1.00 90.44 178 SER A C 1
ATOM 1378 O O . SER A 1 178 ? -16.303 -11.108 18.898 1.00 90.44 178 SER A O 1
ATOM 1380 N N . GLY A 1 179 ? -17.527 -9.807 20.279 1.00 78.81 179 GLY A N 1
ATOM 1381 C CA . GLY A 1 179 ? -18.491 -10.823 20.702 1.00 78.81 179 GLY A CA 1
ATOM 1382 C C . GLY A 1 179 ? -19.894 -10.528 20.156 1.00 78.81 179 GLY A C 1
ATOM 1383 O O . GLY A 1 179 ? -20.142 -9.478 19.573 1.00 78.81 179 GLY A O 1
ATOM 1384 N N . ASN A 1 180 ? -20.849 -11.433 20.390 1.00 68.50 180 ASN A N 1
ATOM 1385 C CA . ASN A 1 180 ? -22.285 -11.201 20.144 1.00 68.50 180 ASN A CA 1
ATOM 1386 C C . ASN A 1 180 ? -22.684 -10.916 18.676 1.00 68.50 180 ASN A C 1
ATOM 1388 O O . ASN A 1 180 ? -23.628 -10.173 18.408 1.00 68.50 180 ASN A O 1
ATOM 1392 N N . GLY A 1 181 ? -22.004 -11.542 17.710 1.00 78.81 181 GLY A N 1
ATOM 1393 C CA . GLY A 1 181 ? -22.405 -11.507 16.297 1.00 78.81 181 GLY A CA 1
ATOM 1394 C C . GLY A 1 181 ? -22.031 -10.226 15.543 1.00 78.81 181 GLY A C 1
ATOM 1395 O O . GLY A 1 181 ? -22.610 -9.969 14.487 1.00 78.81 181 GLY A O 1
ATOM 1396 N N . GLY A 1 182 ? -21.103 -9.424 16.075 1.00 88.44 182 GLY A N 1
ATOM 1397 C CA . GLY A 1 182 ? -20.396 -8.388 15.320 1.00 88.44 182 GLY A CA 1
ATOM 1398 C C . GLY A 1 182 ? -19.158 -8.944 14.608 1.00 88.44 182 GLY A C 1
ATOM 1399 O O . GLY A 1 182 ? -18.725 -10.072 14.859 1.00 88.44 182 GLY A O 1
ATOM 1400 N N . TRP A 1 183 ? -18.583 -8.166 13.691 1.00 92.44 183 TRP A N 1
ATOM 1401 C CA . TRP A 1 183 ? -17.370 -8.567 12.973 1.00 92.44 183 TRP A CA 1
ATOM 1402 C C . TRP A 1 183 ? -16.097 -8.063 13.658 1.00 92.44 183 TRP A C 1
ATOM 1404 O O . TRP A 1 183 ? -16.092 -7.046 14.351 1.00 92.44 183 TRP A O 1
ATOM 1414 N N . THR A 1 184 ? -14.986 -8.764 13.421 1.00 92.75 184 THR A N 1
ATOM 1415 C CA . THR A 1 184 ? -13.634 -8.282 13.738 1.00 92.75 184 THR A CA 1
ATOM 1416 C C . THR A 1 184 ? -12.826 -8.211 12.454 1.00 92.75 184 THR A C 1
ATOM 1418 O O . THR A 1 184 ? -12.777 -9.186 11.707 1.00 92.75 184 THR A O 1
ATOM 1421 N N . ARG A 1 185 ? -12.205 -7.064 12.185 1.00 90.94 185 ARG A N 1
ATOM 1422 C CA . ARG A 1 185 ? -11.339 -6.845 11.020 1.00 90.94 185 ARG A CA 1
ATOM 1423 C C . ARG A 1 185 ? -10.010 -6.267 11.478 1.00 90.94 185 ARG A C 1
ATOM 1425 O O . ARG A 1 185 ? -9.952 -5.528 12.460 1.00 90.94 185 ARG A O 1
ATOM 1432 N N . VAL A 1 186 ? -8.950 -6.599 10.755 1.00 89.19 186 VAL A N 1
ATOM 1433 C CA . VAL A 1 186 ? -7.600 -6.102 11.018 1.00 89.19 186 VAL A CA 1
ATOM 1434 C C . VAL A 1 186 ? -7.065 -5.477 9.736 1.00 89.19 186 VAL A C 1
ATOM 1436 O O . VAL A 1 186 ? -7.121 -6.103 8.683 1.00 89.19 186 VAL A O 1
ATOM 1439 N N . ILE A 1 187 ? -6.551 -4.254 9.832 1.00 86.69 187 ILE A N 1
ATOM 1440 C CA . ILE A 1 187 ? -5.807 -3.576 8.769 1.00 86.69 187 ILE A CA 1
ATOM 1441 C C . ILE A 1 187 ? -4.332 -3.626 9.142 1.00 86.69 187 ILE A C 1
ATOM 1443 O O . ILE A 1 187 ? -3.955 -3.262 10.259 1.00 86.69 187 ILE A O 1
ATOM 1447 N N . VAL A 1 188 ? -3.502 -4.067 8.202 1.00 82.06 188 VAL A N 1
ATOM 1448 C CA . VAL A 1 188 ? -2.063 -4.235 8.404 1.00 82.06 188 VAL A CA 1
ATOM 1449 C C . VAL A 1 188 ? -1.295 -3.520 7.312 1.00 82.06 188 VAL A C 1
ATOM 1451 O O . VAL A 1 188 ? -1.665 -3.571 6.141 1.00 82.06 188 VAL A O 1
ATOM 1454 N N . GLU A 1 189 ? -0.226 -2.851 7.726 1.00 78.44 189 GLU A N 1
ATOM 1455 C CA . GLU A 1 189 ? 0.660 -2.103 6.846 1.00 78.44 189 GLU A CA 1
ATOM 1456 C C . GLU A 1 189 ? 1.703 -2.988 6.170 1.00 78.44 189 GLU A C 1
ATOM 1458 O O . GLU A 1 189 ? 2.112 -4.022 6.700 1.00 78.44 189 GLU A O 1
ATOM 1463 N N . LYS A 1 190 ? 2.195 -2.532 5.015 1.00 74.69 190 LYS A N 1
ATOM 1464 C CA . LYS A 1 190 ? 3.370 -3.134 4.374 1.00 74.69 190 LYS A CA 1
ATOM 1465 C C . LYS A 1 190 ? 4.599 -3.019 5.292 1.00 74.69 190 LYS A C 1
ATOM 1467 O O . LYS A 1 190 ? 4.694 -2.056 6.061 1.00 74.69 190 LYS A O 1
ATOM 1472 N N . PRO A 1 191 ?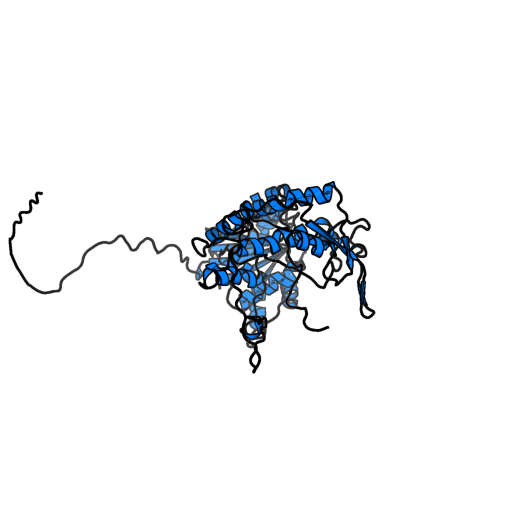 5.609 -3.899 5.161 1.00 75.81 191 PRO A N 1
ATOM 1473 C CA . PRO A 1 191 ? 5.797 -4.993 4.192 1.00 75.81 191 PRO A CA 1
ATOM 1474 C C . PRO A 1 191 ? 5.097 -6.317 4.538 1.00 75.81 191 PRO A C 1
ATOM 1476 O O . PRO A 1 191 ? 5.069 -6.737 5.693 1.00 75.81 191 PRO A O 1
ATOM 1479 N N . PHE A 1 192 ? 4.634 -7.021 3.499 1.00 75.12 192 PHE A N 1
ATOM 1480 C CA . PHE A 1 192 ? 3.999 -8.341 3.592 1.00 75.12 192 PHE A CA 1
ATOM 1481 C C . PHE A 1 192 ? 4.988 -9.452 3.219 1.00 75.12 192 PHE A C 1
ATOM 1483 O O . PHE A 1 192 ? 4.906 -10.056 2.151 1.00 75.12 192 PHE A O 1
ATOM 1490 N N . GLY A 1 193 ? 5.980 -9.656 4.087 1.00 77.69 193 GLY A N 1
ATOM 1491 C CA . GLY A 1 193 ? 7.140 -10.496 3.787 1.00 77.69 193 GLY A CA 1
ATOM 1492 C C . GLY A 1 193 ? 8.198 -9.779 2.938 1.00 77.69 193 GLY A C 1
ATOM 1493 O O . GLY A 1 193 ? 8.085 -8.594 2.612 1.00 77.69 193 GLY A O 1
ATOM 1494 N N . ARG A 1 194 ? 9.274 -10.500 2.631 1.00 81.56 194 ARG A N 1
ATOM 1495 C CA . ARG A 1 194 ? 10.380 -10.088 1.746 1.00 81.56 194 ARG A CA 1
ATOM 1496 C C . ARG A 1 194 ? 10.513 -10.997 0.521 1.00 81.56 194 ARG A C 1
ATOM 1498 O O . ARG A 1 194 ? 11.268 -10.678 -0.394 1.00 81.56 194 ARG A O 1
ATOM 1505 N N . ASP A 1 195 ? 9.783 -12.101 0.514 1.00 83.19 195 ASP A N 1
ATOM 1506 C CA . ASP A 1 195 ? 9.792 -13.157 -0.487 1.00 83.19 195 ASP A CA 1
ATOM 1507 C C . ASP A 1 195 ? 8.538 -14.033 -0.305 1.00 83.19 195 ASP A C 1
ATOM 1509 O O . ASP A 1 195 ? 7.727 -13.815 0.601 1.00 83.19 195 ASP A O 1
ATOM 1513 N N . SER A 1 196 ? 8.389 -15.039 -1.168 1.00 83.75 196 SER A N 1
ATOM 1514 C CA . SER A 1 196 ? 7.274 -15.990 -1.127 1.00 83.75 196 SER A CA 1
ATOM 1515 C C . SER A 1 196 ? 7.171 -16.730 0.215 1.00 83.75 196 SER A C 1
ATOM 1517 O O . SER A 1 196 ? 6.068 -16.932 0.716 1.00 83.75 196 SER A O 1
ATOM 1519 N N . GLU A 1 197 ? 8.294 -17.116 0.829 1.00 84.25 197 GLU A N 1
ATOM 1520 C CA . GLU A 1 197 ? 8.307 -17.910 2.067 1.00 84.25 197 GLU A CA 1
ATOM 1521 C C . GLU A 1 197 ? 7.848 -17.084 3.276 1.00 84.25 197 GLU A C 1
ATOM 1523 O O . GLU A 1 197 ? 6.917 -17.459 3.996 1.00 84.25 197 GLU A O 1
ATOM 1528 N N . SER A 1 198 ? 8.460 -15.919 3.473 1.00 82.19 198 SER A N 1
ATOM 1529 C CA . SER A 1 198 ? 8.118 -14.991 4.551 1.00 82.19 198 SER A CA 1
ATOM 1530 C C . SER A 1 198 ? 6.718 -14.392 4.391 1.00 82.19 198 SER A C 1
ATOM 1532 O O . SER A 1 198 ? 6.050 -14.133 5.394 1.00 82.19 198 SER A O 1
ATOM 1534 N N . SER A 1 199 ? 6.237 -14.222 3.155 1.00 81.44 199 SER A N 1
ATOM 1535 C CA . SER A 1 199 ? 4.852 -13.830 2.881 1.00 81.44 199 SER A CA 1
ATOM 1536 C C . SER A 1 199 ? 3.858 -14.934 3.236 1.00 81.44 199 SER A C 1
ATOM 1538 O O . SER A 1 199 ? 2.864 -14.663 3.909 1.00 81.44 199 SER A O 1
ATOM 1540 N N . ALA A 1 200 ? 4.127 -16.186 2.852 1.00 78.50 200 ALA A N 1
ATOM 1541 C CA . ALA A 1 200 ? 3.268 -17.329 3.179 1.00 78.50 200 ALA A CA 1
ATOM 1542 C C . ALA A 1 200 ? 3.143 -17.548 4.700 1.00 78.50 200 ALA A C 1
ATOM 1544 O O . ALA A 1 200 ? 2.085 -17.930 5.208 1.00 78.50 200 ALA A O 1
ATOM 1545 N N . ALA A 1 201 ? 4.211 -17.269 5.453 1.00 74.12 201 ALA A N 1
ATOM 1546 C CA . ALA A 1 201 ? 4.179 -17.306 6.913 1.00 74.12 201 ALA A CA 1
ATOM 1547 C C . ALA A 1 201 ? 3.251 -16.231 7.520 1.00 74.12 201 ALA A C 1
ATOM 1549 O O . ALA A 1 201 ? 2.626 -16.482 8.552 1.00 74.12 201 ALA A O 1
ATOM 1550 N N . LEU A 1 202 ? 3.134 -15.061 6.879 1.00 70.81 202 LEU A N 1
ATOM 1551 C CA . LEU A 1 202 ? 2.317 -13.927 7.332 1.00 70.81 202 LEU A CA 1
ATOM 1552 C C . LEU A 1 202 ? 0.836 -14.048 6.917 1.00 70.81 202 LEU A C 1
ATOM 1554 O O . LEU A 1 202 ? -0.063 -13.793 7.720 1.00 70.81 202 LEU A O 1
ATOM 1558 N N . THR A 1 203 ? 0.581 -14.466 5.677 1.00 64.25 203 THR A N 1
ATOM 1559 C CA . THR A 1 203 ? -0.746 -14.493 5.022 1.00 64.25 203 THR A CA 1
ATOM 1560 C C . THR A 1 203 ? -1.689 -15.577 5.522 1.00 64.25 203 THR A C 1
ATOM 1562 O O . THR A 1 203 ? -2.890 -15.496 5.280 1.00 64.25 203 THR A O 1
ATOM 1565 N N . ARG A 1 204 ? -1.206 -16.549 6.307 1.00 53.75 204 ARG A N 1
ATOM 1566 C CA . ARG A 1 204 ? -2.083 -17.496 7.020 1.00 53.75 204 ARG A CA 1
ATOM 1567 C C . ARG A 1 204 ? -3.098 -16.815 7.950 1.00 53.75 204 ARG A C 1
ATOM 1569 O O . ARG A 1 204 ? -4.028 -17.485 8.390 1.00 53.75 204 ARG A O 1
ATOM 1576 N N . SER A 1 205 ? -2.931 -15.522 8.238 1.00 40.03 205 SER A N 1
ATOM 1577 C CA . SER A 1 205 ? -3.712 -14.817 9.254 1.00 40.03 205 SER A CA 1
ATOM 1578 C C . SER A 1 205 ? -4.303 -13.467 8.815 1.00 40.03 205 SER A C 1
ATOM 1580 O O . SER A 1 205 ? -5.001 -12.866 9.631 1.00 40.03 205 SER A O 1
ATOM 1582 N N . ILE A 1 206 ? -4.002 -12.928 7.617 1.00 44.31 206 ILE A N 1
ATOM 1583 C CA . ILE A 1 206 ? -4.292 -11.511 7.289 1.00 44.31 206 ILE A CA 1
ATOM 1584 C C . ILE A 1 206 ? -4.451 -11.259 5.766 1.00 44.31 206 ILE A C 1
ATOM 1586 O O . ILE A 1 206 ? -3.665 -11.780 4.979 1.00 44.31 206 ILE A O 1
ATOM 1590 N N . ASP A 1 207 ? -5.429 -10.425 5.373 1.00 40.19 207 ASP A N 1
ATOM 1591 C CA . ASP A 1 207 ? -5.615 -9.865 4.013 1.00 40.19 207 ASP A CA 1
ATOM 1592 C C . ASP A 1 207 ? -5.137 -8.390 3.940 1.00 40.19 207 ASP A C 1
ATOM 1594 O O . ASP A 1 207 ? -5.136 -7.678 4.950 1.00 40.19 207 ASP A O 1
ATOM 1598 N N . HIS A 1 208 ? -4.705 -7.914 2.760 1.00 54.50 208 HIS A N 1
ATOM 1599 C CA . HIS A 1 208 ? -3.810 -6.742 2.628 1.00 54.50 208 HIS A CA 1
ATOM 1600 C C . HIS A 1 208 ? -4.215 -5.743 1.522 1.00 54.50 208 HIS A C 1
ATOM 1602 O O . HIS A 1 208 ? -5.325 -5.829 1.042 1.00 54.50 208 HIS A O 1
ATOM 1608 N N . TYR A 1 209 ? -3.421 -4.718 1.170 1.00 53.19 209 TYR A N 1
ATOM 1609 C CA . TYR A 1 209 ? -3.958 -3.402 0.742 1.00 53.19 209 TYR A CA 1
ATOM 1610 C C . TYR A 1 209 ? -3.457 -2.816 -0.610 1.00 53.19 209 TYR A C 1
ATOM 1612 O O . TYR A 1 209 ? -2.264 -2.891 -0.903 1.00 53.19 209 TYR A O 1
ATOM 1620 N N . LEU A 1 210 ? -4.331 -2.114 -1.361 1.00 44.56 210 LEU A N 1
ATOM 1621 C CA . LEU A 1 210 ? -3.987 -1.011 -2.283 1.00 44.56 210 LEU A CA 1
ATOM 1622 C C . LEU A 1 210 ? -5.125 0.025 -2.418 1.00 44.56 210 LEU A C 1
ATOM 1624 O O . LEU A 1 210 ? -6.252 -0.336 -2.701 1.00 44.56 210 LEU A O 1
ATOM 1628 N N . GLY A 1 211 ? -4.855 1.330 -2.334 1.00 42.66 211 GLY A N 1
ATOM 1629 C CA . GLY A 1 211 ? -5.887 2.346 -2.559 1.00 42.66 211 GLY A CA 1
ATOM 1630 C C . GLY A 1 211 ? -5.298 3.663 -3.020 1.00 42.66 211 GLY A C 1
ATOM 1631 O O . GLY A 1 211 ? -4.621 4.376 -2.287 1.00 42.66 211 GLY A O 1
ATOM 1632 N N . LYS A 1 212 ? -5.565 3.981 -4.277 1.00 54.72 212 LYS A N 1
ATOM 1633 C CA . LYS A 1 212 ? -5.449 5.327 -4.827 1.00 54.72 212 LYS A CA 1
ATOM 1634 C C . LYS A 1 212 ? -6.627 5.510 -5.771 1.00 54.72 212 LYS A C 1
ATOM 1636 O O . LYS A 1 212 ? -6.882 4.644 -6.598 1.00 54.72 212 LYS A O 1
ATOM 1641 N N . GLU A 1 213 ? -7.310 6.641 -5.691 1.00 46.62 213 GLU A N 1
ATOM 1642 C CA . GLU A 1 213 ? -8.555 6.909 -6.429 1.00 46.62 213 GLU A CA 1
ATOM 1643 C C . GLU A 1 213 ? -8.413 6.796 -7.963 1.00 46.62 213 GLU A C 1
ATOM 1645 O O . GLU A 1 213 ? -9.311 6.328 -8.659 1.00 46.62 213 GLU A O 1
ATOM 1650 N N . LEU A 1 214 ? -7.232 7.117 -8.508 1.00 49.09 214 LEU A N 1
ATOM 1651 C CA . LEU A 1 214 ? -6.926 6.942 -9.938 1.00 49.09 214 LEU A CA 1
ATOM 1652 C C . LEU A 1 214 ? -6.902 5.471 -10.384 1.00 49.09 214 LEU A C 1
ATOM 1654 O O . LEU A 1 214 ? -7.085 5.182 -11.565 1.00 49.09 214 LEU A O 1
ATOM 1658 N N . VAL A 1 215 ? -6.688 4.551 -9.446 1.00 60.56 215 VAL A N 1
ATOM 1659 C CA . VAL A 1 215 ? -6.675 3.109 -9.695 1.00 60.56 215 VAL A CA 1
ATOM 1660 C C . VAL A 1 215 ? -8.106 2.560 -9.781 1.00 60.56 215 VAL A C 1
ATOM 1662 O O . VAL A 1 215 ? -8.364 1.694 -10.614 1.00 60.56 215 VAL A O 1
ATOM 1665 N N . GLU A 1 216 ? -9.062 3.128 -9.031 1.00 63.78 216 GLU A N 1
ATOM 1666 C CA . GLU A 1 216 ? -10.496 2.803 -9.160 1.00 63.78 216 GLU A CA 1
ATOM 1667 C C . GLU A 1 216 ? -11.052 3.224 -10.528 1.00 63.78 216 GLU A C 1
ATOM 1669 O O . GLU A 1 216 ? -11.808 2.485 -11.164 1.00 63.78 216 GLU A O 1
ATOM 1674 N N . ASN A 1 217 ? -10.627 4.388 -11.029 1.00 69.19 217 ASN A N 1
ATOM 1675 C CA . ASN A 1 217 ? -11.115 4.900 -12.307 1.00 69.19 217 ASN A CA 1
ATOM 1676 C C . ASN A 1 217 ? -10.701 4.031 -13.506 1.00 69.19 217 ASN A C 1
ATOM 1678 O O . ASN A 1 217 ? -11.345 4.086 -14.550 1.00 69.19 217 ASN A O 1
ATOM 1682 N N . LEU A 1 218 ? -9.653 3.211 -13.381 1.00 72.88 218 LEU A N 1
ATOM 1683 C CA . LEU A 1 218 ? -9.191 2.357 -14.474 1.00 72.88 218 LEU A CA 1
ATOM 1684 C C . LEU A 1 218 ? -10.244 1.313 -14.871 1.00 72.88 218 LEU A C 1
ATOM 1686 O O . LEU A 1 218 ? -10.480 1.103 -16.060 1.00 72.88 218 LEU A O 1
ATOM 1690 N N . SER A 1 219 ? -10.925 0.715 -13.892 1.00 72.69 219 SER A N 1
ATOM 1691 C CA . SER A 1 219 ? -12.010 -0.240 -14.145 1.00 72.69 219 SER A CA 1
ATOM 1692 C C . SER A 1 219 ? -13.203 0.441 -14.822 1.00 72.69 219 SER A C 1
ATOM 1694 O O . SER A 1 219 ? -13.746 -0.083 -15.792 1.00 72.69 219 SER A O 1
ATOM 1696 N N . VAL A 1 220 ? -13.566 1.648 -14.376 1.00 76.75 220 VAL A N 1
ATOM 1697 C CA . VAL A 1 220 ? -14.656 2.436 -14.978 1.00 76.75 220 VAL A CA 1
ATOM 1698 C C . VAL A 1 220 ? -14.307 2.846 -16.409 1.00 76.75 220 VAL A C 1
ATOM 1700 O O . VAL A 1 220 ? -15.119 2.700 -17.321 1.00 76.75 220 VAL A O 1
ATOM 1703 N N . LEU A 1 221 ? -13.080 3.316 -16.639 1.00 76.69 221 LEU A N 1
ATOM 1704 C CA . LEU A 1 221 ? -12.607 3.688 -17.968 1.00 76.69 221 LEU A CA 1
ATOM 1705 C C . LEU A 1 221 ? -12.724 2.506 -18.937 1.00 76.69 221 LEU A C 1
ATOM 1707 O O . LEU A 1 221 ? -13.240 2.678 -20.037 1.00 76.69 221 LEU A O 1
ATOM 1711 N N . ARG A 1 222 ? -12.295 1.311 -18.526 1.00 77.62 222 ARG A N 1
ATOM 1712 C CA . ARG A 1 222 ? -12.265 0.127 -19.393 1.00 77.62 222 ARG A CA 1
ATOM 1713 C C . ARG A 1 222 ? -13.643 -0.475 -19.646 1.00 77.62 222 ARG A C 1
ATOM 1715 O O . ARG A 1 222 ? -13.956 -0.773 -20.794 1.00 77.62 222 ARG A O 1
ATOM 1722 N N . PHE A 1 223 ? -14.445 -0.657 -18.600 1.00 80.75 223 PHE A N 1
ATOM 1723 C CA . PHE A 1 223 ? -15.668 -1.466 -18.683 1.00 80.75 223 PHE A CA 1
ATOM 1724 C C . PHE A 1 223 ? -16.947 -0.640 -18.836 1.00 80.75 223 PHE A C 1
ATOM 1726 O O . PHE A 1 223 ? -17.955 -1.170 -19.291 1.00 80.75 223 PHE A O 1
ATOM 1733 N N . SER A 1 224 ? -16.913 0.661 -18.530 1.00 81.06 224 SER A N 1
ATOM 1734 C CA . SER A 1 224 ? -18.077 1.548 -18.694 1.00 81.06 224 SER A CA 1
ATOM 1735 C C . SER A 1 224 ? -18.057 2.347 -20.001 1.00 81.06 224 SER A C 1
ATOM 1737 O O . SER A 1 224 ? -18.980 3.116 -20.264 1.00 81.06 224 SER A O 1
ATOM 1739 N N . ASN A 1 225 ? -17.022 2.189 -20.834 1.00 76.56 225 ASN A N 1
ATOM 1740 C CA . ASN A 1 225 ? -16.869 2.918 -22.092 1.00 76.56 225 ASN A CA 1
ATOM 1741 C C . ASN A 1 225 ? -16.649 1.945 -23.258 1.00 76.56 225 ASN A C 1
ATOM 1743 O O . ASN A 1 225 ? -15.532 1.485 -23.499 1.00 76.56 225 ASN A O 1
ATOM 1747 N N . LEU A 1 226 ? -17.703 1.723 -24.049 1.00 80.75 226 LEU A N 1
ATOM 1748 C CA . LEU A 1 226 ? -17.696 0.829 -25.221 1.00 80.75 226 LEU A CA 1
ATOM 1749 C C . LEU A 1 226 ? -16.593 1.146 -26.245 1.00 80.75 226 LEU A C 1
ATOM 1751 O O . LEU A 1 226 ? -16.175 0.279 -27.004 1.00 80.75 226 LEU A O 1
ATOM 1755 N N . ILE A 1 227 ? -16.112 2.393 -26.279 1.00 80.56 227 ILE A N 1
ATOM 1756 C CA . ILE A 1 227 ? -15.046 2.814 -27.194 1.00 80.56 227 ILE A CA 1
ATOM 1757 C C . ILE A 1 227 ? -13.682 2.197 -26.856 1.00 80.56 227 ILE A C 1
ATOM 1759 O O . ILE A 1 227 ? -12.866 2.020 -27.758 1.00 80.56 227 ILE A O 1
ATOM 1763 N N . PHE A 1 228 ? -13.412 1.891 -25.581 1.00 79.12 228 PHE A N 1
ATOM 1764 C CA . PHE A 1 228 ? -12.095 1.421 -25.143 1.00 79.12 228 PHE A CA 1
ATOM 1765 C C . PHE A 1 228 ? -11.974 -0.096 -25.183 1.00 79.12 228 PHE A C 1
ATOM 1767 O O . PHE A 1 228 ? -10.886 -0.597 -25.453 1.00 79.12 228 PHE A O 1
ATOM 1774 N N . GLU A 1 229 ? -13.071 -0.822 -24.985 1.00 76.62 229 GLU A N 1
ATOM 1775 C CA . GLU A 1 229 ? -13.090 -2.285 -24.953 1.00 76.62 229 GLU A CA 1
ATOM 1776 C C . GLU A 1 229 ? -12.382 -2.961 -26.154 1.00 76.62 229 GLU A C 1
ATOM 1778 O O . GLU A 1 229 ? -11.486 -3.777 -25.910 1.00 76.62 229 GLU A O 1
ATOM 1783 N N . PRO A 1 230 ? -12.659 -2.611 -27.433 1.00 79.25 230 PRO A N 1
ATOM 1784 C CA . PRO A 1 230 ? -11.969 -3.237 -28.567 1.00 79.25 230 PRO A CA 1
ATOM 1785 C C . PRO A 1 230 ? -10.504 -2.791 -28.697 1.00 79.25 230 PRO A C 1
ATOM 1787 O O . PRO A 1 230 ? -9.661 -3.551 -29.174 1.00 79.25 230 PRO A O 1
ATOM 1790 N N . LEU A 1 231 ? -10.187 -1.571 -28.252 1.00 83.44 231 LEU A N 1
ATOM 1791 C CA . LEU A 1 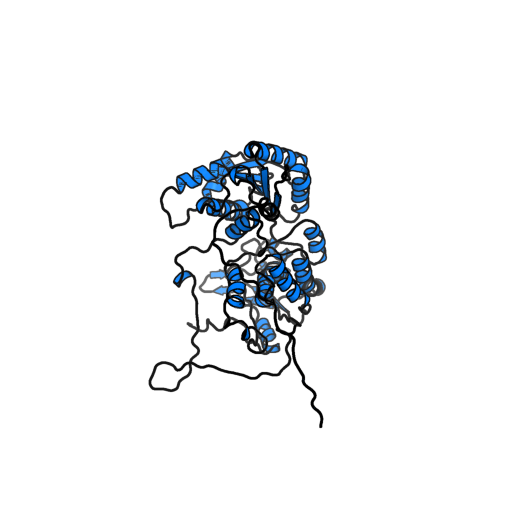231 ? -8.844 -0.990 -28.328 1.00 83.44 231 LEU A CA 1
ATOM 1792 C C . LEU A 1 231 ? -7.910 -1.528 -27.234 1.00 83.44 231 LEU A C 1
ATOM 1794 O O . LEU A 1 231 ? -6.694 -1.387 -27.337 1.00 83.44 231 LEU A O 1
ATOM 1798 N N . TRP A 1 232 ? -8.449 -2.162 -26.191 1.00 85.12 232 TRP A N 1
ATOM 1799 C CA . TRP A 1 232 ? -7.688 -2.628 -25.032 1.00 85.12 232 TRP A CA 1
ATOM 1800 C C . TRP A 1 232 ? -7.101 -4.032 -25.225 1.00 85.12 232 TRP A C 1
ATOM 1802 O O . TRP A 1 232 ? -7.355 -4.958 -24.446 1.00 85.12 232 TRP A O 1
ATOM 1812 N N . SER A 1 233 ? -6.348 -4.219 -26.308 1.00 81.31 233 SER A N 1
ATOM 1813 C CA . SER A 1 233 ? -5.738 -5.503 -26.667 1.00 81.31 233 SER A CA 1
ATOM 1814 C C . SER A 1 233 ? -4.419 -5.329 -27.418 1.00 81.31 233 SER A C 1
ATOM 1816 O O . SER A 1 233 ? -4.132 -4.253 -27.951 1.00 81.31 233 SER A O 1
ATOM 1818 N N . ARG A 1 234 ? -3.649 -6.418 -27.535 1.00 75.94 234 ARG A N 1
ATOM 1819 C CA . ARG A 1 234 ? -2.415 -6.508 -28.341 1.00 75.94 234 ARG A CA 1
ATOM 1820 C C . ARG A 1 234 ? -2.537 -5.994 -29.781 1.00 75.94 234 ARG A C 1
ATOM 1822 O O . ARG A 1 234 ? -1.539 -5.599 -30.369 1.00 75.94 234 ARG A O 1
ATOM 1829 N N . GLN A 1 235 ? -3.742 -5.993 -30.361 1.00 72.75 235 GLN A N 1
ATOM 1830 C CA . GLN A 1 235 ? -3.961 -5.516 -31.733 1.00 72.75 235 GLN A CA 1
ATOM 1831 C C . GLN A 1 235 ? -3.750 -4.001 -31.865 1.00 72.75 235 GLN A C 1
ATOM 1833 O O . GLN A 1 235 ? -3.392 -3.517 -32.936 1.00 72.75 235 GLN A O 1
ATOM 1838 N N . TYR A 1 236 ? -3.962 -3.254 -30.777 1.00 79.94 236 TYR A N 1
ATOM 1839 C CA . TYR A 1 236 ? -3.935 -1.790 -30.774 1.00 79.94 236 TYR A CA 1
ATOM 1840 C C . TYR A 1 236 ? -2.933 -1.213 -29.766 1.00 79.94 236 TYR A C 1
ATOM 1842 O O . TYR A 1 236 ? -2.419 -0.111 -29.970 1.00 79.94 236 TYR A O 1
ATOM 1850 N N . ILE A 1 237 ? -2.611 -1.953 -28.702 1.00 79.44 237 ILE A N 1
ATOM 1851 C CA . ILE A 1 237 ? -1.627 -1.565 -27.692 1.00 79.44 237 ILE A CA 1
ATOM 1852 C C . ILE A 1 237 ? -0.290 -2.229 -28.012 1.00 79.44 237 ILE A C 1
ATOM 1854 O O . ILE A 1 237 ? -0.135 -3.439 -27.893 1.00 79.44 237 ILE A O 1
ATOM 1858 N N . ARG A 1 238 ? 0.706 -1.407 -28.364 1.00 76.69 238 ARG A N 1
ATOM 1859 C CA . ARG A 1 238 ? 2.083 -1.869 -28.601 1.00 76.69 238 ARG A CA 1
ATOM 1860 C C . ARG A 1 238 ? 2.845 -2.149 -27.306 1.00 76.69 238 ARG A C 1
ATOM 1862 O O . ARG A 1 238 ? 3.618 -3.092 -27.244 1.00 76.69 238 ARG A O 1
ATOM 1869 N N . ASN A 1 239 ? 2.732 -1.256 -26.326 1.00 82.56 239 ASN A N 1
ATOM 1870 C CA . ASN A 1 239 ? 3.386 -1.379 -25.025 1.00 82.56 239 ASN A CA 1
ATOM 1871 C C . ASN A 1 239 ? 2.632 -0.547 -23.987 1.00 82.56 239 ASN A C 1
ATOM 1873 O O . ASN A 1 239 ? 1.939 0.410 -24.338 1.00 82.56 239 ASN A O 1
ATOM 1877 N N . VAL A 1 240 ? 2.820 -0.908 -22.724 1.00 84.88 240 VAL A N 1
ATOM 1878 C CA . VAL A 1 240 ? 2.296 -0.207 -21.554 1.00 84.88 240 VAL A CA 1
ATOM 1879 C C . VAL A 1 240 ? 3.486 0.122 -20.665 1.00 84.88 240 VAL A C 1
ATOM 1881 O O . VAL A 1 240 ? 4.311 -0.749 -20.398 1.00 84.88 240 VAL A O 1
ATOM 1884 N N . GLN A 1 241 ? 3.589 1.372 -20.221 1.00 84.44 241 GLN A N 1
ATOM 1885 C CA . GLN A 1 241 ? 4.637 1.812 -19.304 1.00 84.44 241 GLN A CA 1
ATOM 1886 C C . GLN A 1 241 ? 3.987 2.289 -18.012 1.00 84.44 241 GLN A C 1
ATOM 1888 O O . GLN A 1 241 ? 3.168 3.205 -18.027 1.00 84.44 241 GLN A O 1
ATOM 1893 N N . LEU A 1 242 ? 4.355 1.653 -16.902 1.00 83.38 242 LEU A N 1
ATOM 1894 C CA . LEU A 1 242 ? 3.937 2.046 -15.563 1.00 83.38 242 LEU A CA 1
ATOM 1895 C C . LEU A 1 242 ? 5.140 2.681 -14.876 1.00 83.38 242 LEU A C 1
ATOM 1897 O O . LEU A 1 242 ? 6.138 2.009 -14.621 1.00 83.38 242 LEU A O 1
ATOM 1901 N N . ILE A 1 243 ? 5.060 3.987 -14.632 1.00 83.31 243 ILE A N 1
ATOM 1902 C CA . ILE A 1 243 ? 6.174 4.776 -14.111 1.00 83.31 243 ILE A CA 1
ATOM 1903 C C . ILE A 1 243 ? 5.787 5.314 -12.738 1.00 83.31 243 ILE A C 1
ATOM 1905 O O . ILE A 1 243 ? 4.776 5.996 -12.586 1.00 83.31 243 ILE A O 1
ATOM 1909 N N . PHE A 1 244 ? 6.624 5.018 -11.748 1.00 84.12 244 PHE A N 1
ATOM 1910 C CA . PHE A 1 244 ? 6.604 5.656 -10.440 1.00 84.12 244 PHE A CA 1
ATOM 1911 C C . PHE A 1 244 ? 7.934 6.381 -10.250 1.00 84.12 244 PHE A C 1
ATOM 1913 O O . PHE A 1 244 ? 8.996 5.779 -10.406 1.00 84.12 244 PHE A O 1
ATOM 1920 N N . SER A 1 245 ? 7.874 7.671 -9.938 1.00 85.50 245 SER A N 1
ATOM 1921 C CA . SER A 1 245 ? 9.052 8.508 -9.722 1.00 85.50 245 SER A CA 1
ATOM 1922 C C . SER A 1 245 ? 8.821 9.458 -8.559 1.00 85.50 245 SER A C 1
ATOM 1924 O O . SER A 1 245 ? 7.751 10.059 -8.462 1.00 85.50 245 SER A O 1
ATOM 1926 N N . GLU A 1 246 ? 9.848 9.629 -7.736 1.00 84.31 246 GLU A N 1
ATOM 1927 C CA . GLU A 1 246 ? 9.904 10.591 -6.636 1.00 84.31 246 GLU A CA 1
ATOM 1928 C C . GLU A 1 246 ? 11.095 11.530 -6.860 1.00 84.31 246 GLU A C 1
ATOM 1930 O O . GLU A 1 246 ? 12.110 11.143 -7.446 1.00 84.31 246 GLU A O 1
ATOM 1935 N N . ASP A 1 247 ? 10.960 12.781 -6.429 1.00 82.31 247 ASP A N 1
ATOM 1936 C CA . ASP A 1 247 ? 11.990 13.821 -6.523 1.00 82.31 247 ASP A CA 1
ATOM 1937 C C . ASP A 1 247 ? 12.827 13.963 -5.234 1.00 82.31 247 ASP A C 1
ATOM 1939 O O . ASP A 1 247 ? 13.785 14.745 -5.177 1.00 82.31 247 ASP A O 1
ATOM 1943 N N . PHE A 1 248 ? 12.517 13.156 -4.216 1.00 84.62 248 PHE A N 1
ATOM 1944 C CA . PHE A 1 248 ? 13.239 13.052 -2.950 1.00 84.62 248 PHE A CA 1
ATOM 1945 C C . PHE A 1 248 ? 13.952 11.690 -2.791 1.00 84.62 248 PHE A C 1
ATOM 1947 O O . PHE A 1 248 ? 13.593 10.700 -3.423 1.00 84.62 248 PHE A O 1
ATOM 1954 N N . GLY A 1 249 ? 15.008 11.648 -1.967 1.00 86.31 249 GLY A N 1
ATOM 1955 C CA . GLY A 1 249 ? 15.749 10.424 -1.622 1.00 86.31 249 GLY A CA 1
ATOM 1956 C C . GLY A 1 249 ? 15.174 9.700 -0.397 1.00 86.31 249 GLY A C 1
ATOM 1957 O O . GLY A 1 249 ? 14.008 9.845 -0.057 1.00 86.31 249 GLY A O 1
ATOM 1958 N N . THR A 1 250 ? 15.996 8.951 0.345 1.00 84.12 250 THR A N 1
ATOM 1959 C CA . THR A 1 250 ? 15.512 8.219 1.538 1.00 84.12 250 THR A CA 1
ATOM 1960 C C . THR A 1 250 ? 15.314 9.066 2.795 1.00 84.12 250 THR A C 1
ATOM 1962 O O . THR A 1 250 ? 14.760 8.569 3.774 1.00 84.12 250 THR A O 1
ATOM 1965 N N . GLU A 1 251 ? 15.751 10.328 2.795 1.00 83.56 251 GLU A N 1
ATOM 1966 C CA . GLU A 1 251 ? 15.501 11.313 3.865 1.00 83.56 251 GLU A CA 1
ATOM 1967 C C . GLU A 1 251 ? 15.785 10.794 5.294 1.00 83.56 251 GLU A C 1
ATOM 1969 O O . GLU A 1 251 ? 15.000 10.992 6.222 1.00 83.56 251 GLU A O 1
ATOM 1974 N N . GLY A 1 252 ? 16.903 10.083 5.490 1.00 80.56 252 GLY A N 1
ATOM 1975 C CA . GLY A 1 252 ? 17.298 9.533 6.795 1.00 80.56 2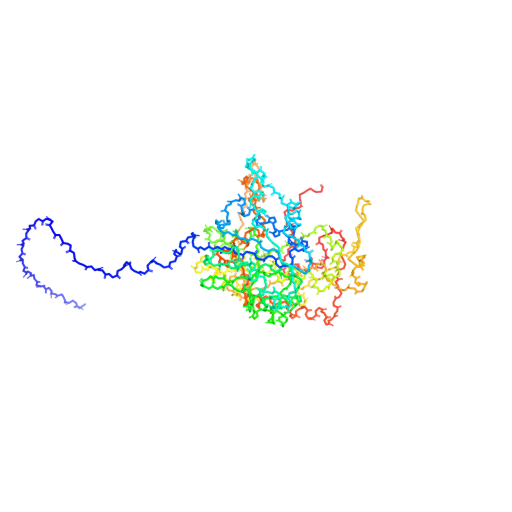52 GLY A CA 1
ATOM 1976 C C . GLY A 1 252 ? 16.601 8.223 7.179 1.00 80.56 252 GLY A C 1
ATOM 1977 O O . GLY A 1 252 ? 16.846 7.687 8.260 1.00 80.56 252 GLY A O 1
ATOM 1978 N N . ARG A 1 253 ? 15.749 7.681 6.303 1.00 84.12 253 ARG A N 1
ATOM 1979 C CA . ARG A 1 253 ? 15.144 6.343 6.417 1.00 84.12 253 ARG A CA 1
ATOM 1980 C C . ARG A 1 253 ? 15.905 5.293 5.601 1.00 84.12 253 ARG A C 1
ATOM 1982 O O . ARG A 1 253 ? 15.389 4.195 5.388 1.00 84.12 253 ARG A O 1
ATOM 1989 N N . GLY A 1 254 ? 17.122 5.613 5.153 1.00 88.44 254 GLY A N 1
ATOM 1990 C CA . GLY A 1 254 ? 17.915 4.770 4.265 1.00 88.44 254 GLY A CA 1
ATOM 1991 C C . GLY A 1 254 ? 18.156 3.369 4.818 1.00 88.44 254 GLY A C 1
ATOM 1992 O O . GLY A 1 254 ? 17.956 2.412 4.085 1.00 88.44 254 GLY A O 1
ATOM 1993 N N . GLY A 1 255 ? 18.468 3.227 6.107 1.00 89.19 255 GLY A N 1
ATOM 1994 C CA . GLY A 1 255 ? 18.716 1.924 6.737 1.00 89.19 255 GLY A CA 1
ATOM 1995 C C . GLY A 1 255 ? 17.483 1.017 6.810 1.00 89.19 255 GLY A C 1
ATOM 1996 O O . GLY A 1 255 ? 17.604 -0.203 6.726 1.00 89.19 255 GLY A O 1
ATOM 1997 N N . TYR A 1 256 ? 16.277 1.588 6.915 1.00 85.75 256 TYR A N 1
ATOM 1998 C CA . TYR A 1 256 ? 15.050 0.798 6.776 1.00 85.75 256 TYR A CA 1
ATOM 1999 C C . TYR A 1 256 ? 14.854 0.368 5.321 1.00 85.75 256 TYR A C 1
ATOM 2001 O O . TYR A 1 256 ? 14.629 -0.810 5.062 1.00 85.75 256 TYR A O 1
ATOM 2009 N N . PHE A 1 257 ? 14.985 1.305 4.377 1.00 90.62 257 PHE A N 1
ATOM 2010 C CA . PHE A 1 257 ? 14.844 1.032 2.945 1.00 90.62 257 PHE A CA 1
ATOM 2011 C C . PHE A 1 257 ? 15.865 -0.002 2.437 1.00 90.62 257 PHE A C 1
ATOM 2013 O O . PHE A 1 257 ? 15.516 -0.847 1.617 1.00 90.62 257 PHE A O 1
ATOM 2020 N N . ASP A 1 258 ? 17.081 0.004 2.987 1.00 94.12 258 ASP A N 1
ATOM 2021 C CA . ASP A 1 258 ? 18.189 -0.899 2.642 1.00 94.12 258 ASP A CA 1
ATOM 2022 C C . ASP A 1 258 ? 17.844 -2.384 2.834 1.00 94.12 258 ASP A C 1
ATOM 2024 O O . ASP A 1 258 ? 18.375 -3.258 2.164 1.00 94.12 258 ASP A O 1
ATOM 2028 N N . ASN A 1 259 ? 16.887 -2.678 3.715 1.00 89.56 259 ASN A N 1
ATOM 2029 C CA . ASN A 1 259 ? 16.423 -4.038 3.967 1.00 89.56 259 ASN A CA 1
ATOM 2030 C C . ASN A 1 259 ? 15.438 -4.576 2.913 1.00 89.56 259 ASN A C 1
ATOM 2032 O O . ASN A 1 259 ? 15.083 -5.756 2.969 1.00 89.56 259 ASN A O 1
ATOM 2036 N N . TYR A 1 260 ? 14.936 -3.723 2.016 1.00 88.44 260 TYR A N 1
ATOM 2037 C CA . TYR A 1 260 ? 13.868 -4.068 1.073 1.00 88.44 260 TYR A CA 1
ATOM 2038 C C . TYR A 1 260 ? 14.230 -3.707 -0.369 1.00 88.44 260 TYR A C 1
ATOM 2040 O O . TYR A 1 260 ? 14.064 -4.536 -1.269 1.00 88.44 260 TYR A O 1
ATOM 2048 N N . GLY A 1 261 ? 14.732 -2.490 -0.584 1.00 92.44 261 GLY A N 1
ATOM 2049 C CA . GLY A 1 261 ? 14.989 -1.926 -1.903 1.00 92.44 261 GLY A CA 1
ATOM 2050 C C . GLY A 1 261 ? 13.718 -1.600 -2.690 1.00 92.44 261 GLY A C 1
ATOM 2051 O O . GLY A 1 261 ? 12.596 -1.964 -2.325 1.00 92.44 261 GLY A O 1
ATOM 2052 N N . ILE A 1 262 ? 13.901 -0.917 -3.819 1.00 93.44 262 ILE A N 1
ATOM 2053 C CA . ILE A 1 262 ? 12.794 -0.351 -4.607 1.00 93.44 262 ILE A CA 1
ATOM 2054 C C . ILE A 1 262 ? 11.834 -1.403 -5.186 1.00 93.44 262 ILE A C 1
ATOM 2056 O O . ILE A 1 262 ? 10.637 -1.148 -5.324 1.00 93.44 262 ILE A O 1
ATOM 2060 N N . ILE A 1 263 ? 12.337 -2.605 -5.501 1.00 93.81 263 ILE A N 1
ATOM 2061 C CA . ILE A 1 263 ? 11.513 -3.680 -6.068 1.00 93.81 263 ILE A CA 1
ATOM 2062 C C . ILE A 1 263 ? 10.456 -4.117 -5.053 1.00 93.81 263 ILE A C 1
ATOM 2064 O O . ILE A 1 263 ? 9.277 -4.173 -5.388 1.00 93.81 263 ILE A O 1
ATOM 2068 N N . ARG A 1 264 ? 10.859 -4.374 -3.804 1.00 90.75 264 ARG A N 1
ATOM 2069 C CA . ARG A 1 264 ? 9.934 -4.777 -2.735 1.00 90.75 264 ARG A CA 1
ATOM 2070 C C . ARG A 1 264 ? 9.074 -3.615 -2.250 1.00 90.75 264 ARG A C 1
ATOM 2072 O O . ARG A 1 264 ? 7.925 -3.822 -1.873 1.00 90.75 264 ARG A O 1
ATOM 2079 N N . ASP A 1 265 ? 9.620 -2.401 -2.244 1.00 86.12 265 ASP A N 1
ATOM 2080 C CA . ASP A 1 265 ? 8.912 -1.247 -1.692 1.00 86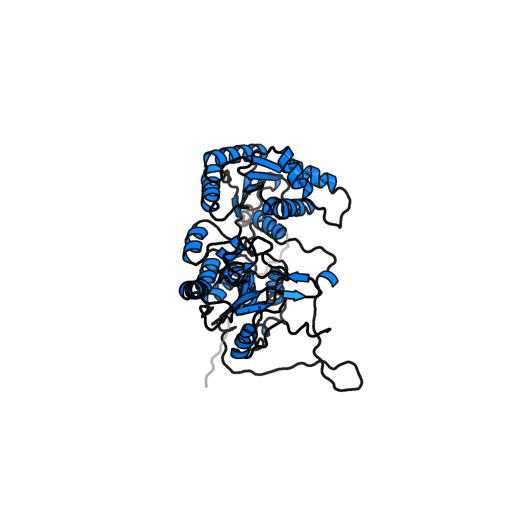.12 265 ASP A CA 1
ATOM 2081 C C . ASP A 1 265 ? 7.787 -0.729 -2.603 1.00 86.12 265 ASP A C 1
ATOM 2083 O O . ASP A 1 265 ? 6.734 -0.332 -2.086 1.00 86.12 265 ASP A O 1
ATOM 2087 N N . ILE A 1 266 ? 7.996 -0.769 -3.929 1.00 87.06 266 ILE A N 1
ATOM 2088 C CA . ILE A 1 266 ? 7.101 -0.163 -4.931 1.00 87.06 266 ILE A CA 1
ATOM 2089 C C . ILE A 1 266 ? 6.694 -1.110 -6.072 1.00 87.06 266 ILE A C 1
ATOM 2091 O O . ILE A 1 266 ? 5.534 -1.106 -6.492 1.00 87.06 266 ILE A O 1
ATOM 2095 N N . MET A 1 267 ? 7.631 -1.877 -6.641 1.00 88.75 267 MET A N 1
ATOM 2096 C CA . MET A 1 267 ? 7.368 -2.609 -7.890 1.00 88.75 267 MET A CA 1
ATOM 2097 C C . MET A 1 267 ? 6.478 -3.839 -7.675 1.00 88.75 267 MET A C 1
ATOM 2099 O O . MET A 1 267 ? 5.497 -4.015 -8.395 1.00 88.75 267 MET A O 1
ATOM 2103 N N . GLN A 1 268 ? 6.798 -4.653 -6.667 1.00 89.88 268 GLN A N 1
ATOM 2104 C CA . GLN A 1 268 ? 6.098 -5.899 -6.339 1.00 89.88 268 GLN A CA 1
ATOM 2105 C C . GLN A 1 268 ? 4.658 -5.656 -5.867 1.00 89.88 268 GLN A C 1
ATOM 2107 O O . GLN A 1 268 ? 3.792 -6.497 -6.091 1.00 89.88 268 GLN A O 1
ATOM 2112 N N . ASN A 1 269 ? 4.399 -4.499 -5.254 1.00 83.81 269 ASN A N 1
ATOM 2113 C CA . ASN A 1 269 ? 3.088 -4.119 -4.747 1.00 83.81 269 ASN A CA 1
ATOM 2114 C C . ASN A 1 269 ? 2.392 -3.121 -5.692 1.00 83.81 269 ASN A C 1
ATOM 2116 O O . ASN A 1 269 ? 1.614 -3.527 -6.548 1.00 83.81 269 ASN A O 1
ATOM 2120 N N . HIS A 1 270 ? 2.672 -1.825 -5.595 1.00 83.19 270 HIS A N 1
ATOM 2121 C CA . HIS A 1 270 ? 1.903 -0.754 -6.227 1.00 83.19 270 HIS A CA 1
ATOM 2122 C C . HIS A 1 270 ? 1.854 -0.871 -7.746 1.00 83.19 270 HIS A C 1
ATOM 2124 O O . HIS A 1 270 ? 0.769 -0.831 -8.327 1.00 83.19 270 HIS A O 1
ATOM 2130 N N . LEU A 1 271 ? 3.009 -1.032 -8.400 1.00 85.88 271 LEU A N 1
ATOM 2131 C CA . LEU A 1 271 ? 3.055 -1.110 -9.863 1.00 85.88 271 LEU A CA 1
ATOM 2132 C C . LEU A 1 271 ? 2.399 -2.389 -10.380 1.00 85.88 271 LEU A C 1
ATOM 2134 O O . LEU A 1 271 ? 1.648 -2.335 -11.355 1.00 85.88 271 LEU A O 1
ATOM 2138 N N . LEU A 1 272 ? 2.631 -3.519 -9.711 1.00 88.06 272 LEU A N 1
ATOM 2139 C CA . LEU A 1 272 ? 2.028 -4.790 -10.095 1.00 88.06 272 LEU A CA 1
ATOM 2140 C C . LEU A 1 272 ? 0.502 -4.782 -9.925 1.00 88.06 272 LEU A C 1
ATOM 2142 O O . LEU A 1 272 ? -0.214 -5.321 -10.763 1.00 88.06 272 LEU A O 1
ATOM 2146 N N . GLN A 1 273 ? -0.012 -4.129 -8.885 1.00 84.38 273 GLN A N 1
ATOM 2147 C CA . GLN A 1 273 ? -1.451 -3.992 -8.669 1.00 84.38 273 GLN A CA 1
ATOM 2148 C C . GLN A 1 273 ? -2.124 -3.133 -9.748 1.00 84.38 273 GLN A C 1
ATOM 2150 O O . GLN A 1 273 ? -3.186 -3.494 -10.260 1.00 84.38 273 GLN A O 1
ATOM 2155 N N . ILE A 1 274 ? -1.486 -2.025 -10.142 1.00 83.69 274 ILE A N 1
ATOM 2156 C CA . ILE A 1 274 ? -1.951 -1.198 -11.266 1.00 83.69 274 ILE A CA 1
ATOM 2157 C C . ILE A 1 274 ? -1.922 -2.014 -12.564 1.00 83.69 274 ILE A C 1
ATOM 2159 O O . ILE A 1 274 ? -2.885 -1.969 -13.329 1.00 83.69 274 ILE A O 1
ATOM 2163 N N . LEU A 1 275 ? -0.859 -2.794 -12.792 1.00 87.38 275 LEU A N 1
ATOM 2164 C CA . LEU A 1 275 ? -0.753 -3.702 -13.936 1.00 87.38 275 LEU A CA 1
ATOM 2165 C C . LEU A 1 275 ? -1.902 -4.709 -13.953 1.00 87.38 275 LEU A C 1
ATOM 2167 O O . LEU A 1 275 ? -2.554 -4.855 -14.984 1.00 87.38 275 LEU A O 1
ATOM 2171 N N . ALA A 1 276 ? -2.179 -5.374 -12.830 1.00 89.50 276 ALA A N 1
ATOM 2172 C CA . ALA A 1 276 ? -3.235 -6.376 -12.739 1.00 89.50 276 ALA A CA 1
ATOM 2173 C C . ALA A 1 276 ? -4.601 -5.779 -13.109 1.00 89.50 276 ALA A C 1
ATOM 2175 O O . ALA A 1 276 ? -5.296 -6.324 -13.962 1.00 89.50 276 ALA A O 1
ATOM 2176 N N . LEU A 1 277 ? -4.949 -4.611 -12.563 1.00 86.00 277 LEU A N 1
ATOM 2177 C CA . LEU A 1 277 ? -6.195 -3.908 -12.899 1.00 86.00 277 LEU A CA 1
ATOM 2178 C C . LEU A 1 277 ? -6.237 -3.421 -14.356 1.00 86.00 277 LEU A C 1
ATOM 2180 O O . LEU A 1 277 ? -7.286 -3.453 -15.006 1.00 86.00 277 LEU A O 1
ATOM 2184 N N . PHE A 1 278 ? -5.096 -2.993 -14.897 1.00 85.88 278 PHE A N 1
ATOM 2185 C CA . PHE A 1 278 ? -4.977 -2.586 -16.296 1.00 85.88 278 PHE A CA 1
ATOM 2186 C C . PHE A 1 278 ? -5.183 -3.757 -17.259 1.00 85.88 278 PHE A C 1
ATOM 2188 O O . PHE A 1 278 ? -5.771 -3.584 -18.328 1.00 85.88 278 PHE A O 1
ATOM 2195 N N . ALA A 1 279 ? -4.677 -4.933 -16.895 1.00 88.88 279 ALA A N 1
ATOM 2196 C CA . ALA A 1 279 ? -4.573 -6.079 -17.782 1.00 88.88 279 ALA A CA 1
ATOM 2197 C C . ALA A 1 279 ? -5.684 -7.120 -17.606 1.00 88.88 279 ALA A C 1
ATOM 2199 O O . ALA A 1 279 ? -5.846 -7.955 -18.497 1.00 88.88 279 ALA A O 1
ATOM 2200 N N . MET A 1 280 ? -6.442 -7.078 -16.504 1.00 90.94 280 MET A N 1
ATOM 2201 C CA . MET A 1 280 ? -7.488 -8.062 -16.200 1.00 90.94 280 MET A CA 1
ATOM 2202 C C . MET A 1 280 ? -8.580 -8.112 -17.264 1.00 90.94 280 MET A C 1
ATOM 2204 O O . MET A 1 280 ? -8.834 -7.114 -17.941 1.00 90.94 280 MET A O 1
ATOM 2208 N N . GLU A 1 281 ? -9.234 -9.259 -17.417 1.00 90.56 281 GLU A N 1
ATOM 2209 C CA . GLU A 1 281 ? -10.427 -9.346 -18.259 1.00 90.56 281 GLU A CA 1
ATOM 2210 C C . GLU A 1 281 ? -11.605 -8.612 -17.608 1.00 90.56 281 GLU A C 1
ATOM 2212 O O . GLU A 1 281 ? -11.527 -8.162 -16.463 1.00 90.56 281 GLU A O 1
ATOM 2217 N N . THR A 1 282 ? -12.696 -8.467 -18.356 1.00 90.38 282 THR A N 1
ATOM 2218 C CA . THR A 1 282 ? -13.948 -7.949 -17.805 1.00 90.38 282 THR A CA 1
ATOM 2219 C C . THR A 1 282 ? -14.448 -8.902 -16.717 1.00 90.38 282 THR A C 1
ATOM 2221 O O . THR A 1 282 ? -14.673 -10.077 -17.022 1.00 90.38 282 THR A O 1
ATOM 2224 N N . PRO A 1 283 ? -14.608 -8.440 -15.464 1.00 90.19 283 PRO A N 1
ATOM 2225 C CA . PRO A 1 283 ? -15.112 -9.291 -14.396 1.00 90.19 283 PRO A CA 1
ATOM 2226 C C . PRO A 1 283 ? -16.600 -9.598 -14.606 1.00 90.19 283 PRO A C 1
ATOM 2228 O O . PRO A 1 283 ? -17.308 -8.865 -15.299 1.00 90.19 283 PRO A O 1
ATOM 2231 N N . VAL A 1 284 ? -17.076 -10.687 -13.995 1.00 90.25 284 VAL A N 1
ATOM 2232 C CA . VAL A 1 284 ? -18.487 -11.108 -14.079 1.00 90.25 284 VAL A CA 1
ATOM 2233 C C . VAL A 1 284 ? -19.418 -10.047 -13.483 1.00 90.25 284 VAL A C 1
ATOM 2235 O O . VAL A 1 284 ? -20.480 -9.772 -14.043 1.00 90.25 284 VAL A O 1
ATOM 2238 N N . SER A 1 285 ? -18.998 -9.414 -12.387 1.00 86.44 285 SER A N 1
ATOM 2239 C CA . SER A 1 285 ? -19.667 -8.275 -11.765 1.00 86.44 285 SER A CA 1
ATOM 2240 C C . SER A 1 285 ? -18.640 -7.273 -11.207 1.00 86.44 285 SER A C 1
ATOM 2242 O O . SER A 1 285 ? -17.427 -7.443 -11.348 1.00 86.44 285 SER A O 1
ATOM 2244 N N . LEU A 1 286 ? -19.121 -6.204 -10.565 1.00 82.25 286 LEU A N 1
ATOM 2245 C CA . LEU A 1 286 ? -18.279 -5.265 -9.811 1.00 82.25 286 LEU A CA 1
ATOM 2246 C C . LEU A 1 286 ? -18.066 -5.702 -8.349 1.00 82.25 286 LEU A C 1
ATOM 2248 O O . LEU A 1 286 ? -17.601 -4.907 -7.528 1.00 82.25 286 LEU A O 1
ATOM 2252 N N . ASP A 1 287 ? -18.395 -6.945 -8.006 1.00 84.88 287 ASP A N 1
ATOM 2253 C CA . ASP A 1 287 ? -18.157 -7.491 -6.677 1.00 84.88 287 ASP A CA 1
ATOM 2254 C C . ASP A 1 287 ? -16.662 -7.718 -6.435 1.00 84.88 287 ASP A C 1
ATOM 2256 O O . ASP A 1 287 ? -15.875 -8.026 -7.336 1.00 84.88 287 ASP A O 1
ATOM 2260 N N . ALA A 1 288 ? -16.254 -7.580 -5.172 1.00 82.69 288 ALA A N 1
ATOM 2261 C CA . ALA A 1 288 ? -14.852 -7.658 -4.778 1.00 82.69 288 ALA A CA 1
ATOM 2262 C C . ALA A 1 288 ? -14.166 -8.974 -5.157 1.00 82.69 288 ALA A C 1
ATOM 2264 O O . ALA A 1 288 ? -12.975 -8.975 -5.463 1.00 82.69 288 ALA A O 1
ATOM 2265 N N . GLU A 1 289 ? -14.869 -10.103 -5.078 1.00 87.06 289 GLU A N 1
ATOM 2266 C CA . GLU A 1 289 ? -14.292 -11.403 -5.436 1.00 87.06 289 GLU A CA 1
ATOM 2267 C C . GLU A 1 289 ? -14.100 -11.543 -6.946 1.00 87.06 289 GLU A C 1
ATOM 2269 O O . GLU A 1 289 ? -13.047 -12.009 -7.374 1.00 87.06 289 GLU A O 1
ATOM 2274 N N . ASP A 1 290 ? -15.052 -11.076 -7.754 1.00 89.19 290 ASP A N 1
ATOM 2275 C CA . ASP A 1 290 ? -14.988 -11.194 -9.213 1.00 89.19 290 ASP A CA 1
ATOM 2276 C C . ASP A 1 290 ? -13.855 -10.348 -9.799 1.00 89.19 290 ASP A C 1
ATOM 2278 O O . ASP A 1 290 ? -13.084 -10.829 -10.632 1.00 89.19 290 ASP A O 1
ATOM 2282 N N . ILE A 1 291 ? -13.666 -9.129 -9.288 1.00 88.25 291 ILE A N 1
ATOM 2283 C CA . ILE A 1 291 ? -12.525 -8.283 -9.666 1.00 88.25 291 ILE A CA 1
ATOM 2284 C C . ILE A 1 291 ? -11.200 -8.946 -9.267 1.00 88.25 291 ILE A C 1
ATOM 2286 O O . ILE A 1 291 ? -10.262 -9.004 -10.066 1.00 88.25 291 ILE A O 1
ATOM 2290 N N . ARG A 1 292 ? -11.100 -9.475 -8.042 1.00 88.50 292 ARG A N 1
ATOM 2291 C CA . ARG A 1 292 ? -9.863 -10.116 -7.564 1.00 88.50 292 ARG A CA 1
ATOM 2292 C C . ARG A 1 292 ? -9.548 -11.402 -8.318 1.00 88.50 292 ARG A C 1
ATOM 2294 O O . ARG A 1 292 ? -8.380 -11.656 -8.600 1.00 88.50 292 ARG A O 1
ATOM 2301 N N . ASN A 1 293 ? -10.560 -12.164 -8.726 1.00 92.81 293 ASN A N 1
ATOM 2302 C CA . ASN A 1 293 ? -10.379 -13.342 -9.571 1.00 92.81 293 ASN A CA 1
ATOM 2303 C C . ASN A 1 293 ? -9.711 -12.985 -10.906 1.00 92.81 293 ASN A C 1
ATOM 2305 O O . ASN A 1 293 ? -8.745 -13.647 -11.296 1.00 92.81 293 ASN A O 1
ATOM 2309 N N . GLU A 1 294 ? -10.150 -11.914 -11.572 1.00 93.81 294 GLU A N 1
ATOM 2310 C CA . GLU A 1 294 ? -9.545 -11.499 -12.843 1.00 93.81 294 GLU A CA 1
ATOM 2311 C C . GLU A 1 294 ? -8.139 -10.896 -12.663 1.00 93.81 294 GLU A C 1
ATOM 2313 O O . GLU A 1 294 ? -7.260 -11.145 -13.493 1.00 93.81 294 GLU A O 1
ATOM 2318 N N . LYS A 1 295 ? -7.864 -10.200 -11.549 1.00 92.31 295 LYS A N 1
ATOM 2319 C CA . LYS A 1 295 ? -6.498 -9.757 -11.196 1.00 92.31 295 LYS A CA 1
ATOM 2320 C C . LYS A 1 295 ? -5.552 -10.946 -11.009 1.00 92.31 295 LYS A C 1
ATOM 2322 O O . LYS A 1 295 ? -4.493 -11.000 -11.634 1.00 92.31 295 LYS A O 1
ATOM 2327 N N . VAL A 1 296 ? -5.940 -11.930 -10.193 1.00 94.69 296 VAL A N 1
ATOM 2328 C CA . VAL A 1 296 ? -5.128 -13.131 -9.914 1.00 94.69 296 VAL A CA 1
ATOM 2329 C C . VAL A 1 296 ? -4.864 -13.924 -11.192 1.00 94.69 296 VAL A C 1
ATOM 2331 O O . VAL A 1 296 ? -3.750 -14.405 -11.406 1.00 94.69 296 VAL A O 1
ATOM 2334 N N . LYS A 1 297 ? -5.862 -14.039 -12.071 1.00 95.06 297 LYS A N 1
ATOM 2335 C CA . LYS A 1 297 ? -5.727 -14.708 -13.370 1.00 95.06 297 LYS A CA 1
ATOM 2336 C C . LYS A 1 297 ? -4.648 -14.064 -14.242 1.00 95.06 297 LYS A C 1
ATOM 2338 O O . LYS A 1 297 ? -3.862 -14.793 -14.842 1.00 95.06 297 LYS A O 1
ATOM 2343 N N . VAL A 1 298 ? -4.559 -12.731 -14.266 1.00 92.62 298 VAL A N 1
ATOM 2344 C CA . VAL A 1 298 ? -3.463 -12.025 -14.952 1.00 92.62 298 VAL A CA 1
ATOM 2345 C C . VAL A 1 298 ? -2.122 -12.382 -14.337 1.00 92.62 298 VAL A C 1
ATOM 2347 O O . VAL A 1 298 ? -1.240 -12.831 -15.066 1.00 92.62 298 VAL A O 1
ATOM 2350 N N . LEU A 1 299 ? -1.975 -12.229 -13.018 1.00 93.50 299 LEU A N 1
ATOM 2351 C CA . LEU A 1 299 ? -0.699 -12.473 -12.337 1.00 93.50 299 LEU A CA 1
ATOM 2352 C C . LEU A 1 299 ? -0.197 -13.904 -12.563 1.00 93.50 299 LEU A C 1
ATOM 2354 O O . LEU A 1 299 ? 0.982 -14.110 -12.825 1.00 93.50 299 LEU A O 1
ATOM 2358 N N . ARG A 1 300 ? -1.097 -14.892 -12.548 1.00 94.69 300 ARG A N 1
ATOM 2359 C CA . ARG A 1 300 ? -0.761 -16.299 -12.828 1.00 94.69 300 ARG A CA 1
ATOM 2360 C C . ARG A 1 300 ? -0.408 -16.577 -14.288 1.00 94.69 300 ARG A C 1
ATOM 2362 O O . ARG A 1 300 ? 0.246 -17.577 -14.561 1.00 94.69 300 ARG A O 1
ATOM 2369 N N . SER A 1 301 ? -0.846 -15.728 -15.215 1.00 93.31 301 SER A N 1
ATOM 2370 C CA . SER A 1 301 ? -0.466 -15.807 -16.631 1.00 93.31 301 SER A CA 1
ATOM 2371 C C . SER A 1 301 ? 0.829 -15.058 -16.951 1.00 93.31 301 SER A C 1
ATOM 2373 O O . SER A 1 301 ? 1.279 -15.083 -18.091 1.00 93.31 301 SER A O 1
ATOM 2375 N N . MET A 1 302 ? 1.439 -14.371 -15.982 1.00 91.94 302 MET A N 1
ATOM 2376 C CA . MET A 1 302 ? 2.687 -13.653 -16.216 1.00 91.94 302 MET A CA 1
ATOM 2377 C C . MET A 1 302 ? 3.892 -14.590 -16.226 1.00 91.94 302 MET A C 1
ATOM 2379 O O . MET A 1 302 ? 3.980 -15.542 -15.449 1.00 91.94 302 MET A O 1
ATOM 2383 N N . ARG A 1 303 ? 4.864 -14.277 -17.085 1.00 90.31 303 ARG A N 1
ATOM 2384 C CA . ARG A 1 303 ? 6.162 -14.958 -17.071 1.00 90.31 303 ARG A CA 1
ATOM 2385 C C . ARG A 1 303 ? 6.944 -14.553 -15.816 1.00 90.31 303 ARG A C 1
ATOM 2387 O O . ARG A 1 303 ? 6.948 -13.365 -15.482 1.00 90.31 303 ARG A O 1
ATOM 2394 N N . PRO A 1 304 ? 7.659 -15.488 -15.160 1.00 90.12 304 PRO A N 1
ATOM 2395 C CA . PRO A 1 304 ? 8.616 -15.135 -14.119 1.00 90.12 304 PRO A CA 1
ATOM 2396 C C . PRO A 1 304 ? 9.630 -14.112 -14.632 1.00 90.12 304 PRO A C 1
ATOM 2398 O O . PRO A 1 304 ? 10.110 -14.214 -15.767 1.00 90.12 304 PRO A O 1
ATOM 2401 N N . ILE A 1 305 ? 9.958 -13.133 -13.793 1.00 93.12 305 ILE A N 1
ATOM 2402 C CA . ILE A 1 305 ? 10.882 -12.062 -14.159 1.00 93.12 305 ILE A CA 1
ATOM 2403 C C . ILE A 1 305 ? 12.290 -12.643 -14.229 1.00 93.12 305 ILE A C 1
ATOM 2405 O O . ILE A 1 305 ? 12.750 -13.301 -13.296 1.00 93.12 305 ILE A O 1
ATOM 2409 N N . LYS A 1 306 ? 12.983 -12.388 -15.337 1.00 92.69 306 LYS A N 1
ATOM 2410 C CA . LYS A 1 306 ? 14.371 -12.804 -15.528 1.00 92.69 306 LYS A CA 1
ATOM 2411 C C . LYS A 1 306 ? 15.308 -11.642 -15.258 1.00 92.69 306 LYS A C 1
ATOM 2413 O O . LYS A 1 306 ? 15.005 -10.509 -15.622 1.00 92.69 306 LYS A O 1
ATOM 2418 N N . LEU A 1 307 ? 16.486 -11.928 -14.708 1.00 95.19 307 LEU A N 1
ATOM 2419 C CA . LEU A 1 307 ? 17.494 -10.901 -14.443 1.00 95.19 307 LEU A CA 1
ATOM 2420 C C . LEU A 1 307 ? 17.909 -10.129 -15.707 1.00 95.19 307 LEU A C 1
ATOM 2422 O O . LEU A 1 307 ? 18.163 -8.932 -15.635 1.00 95.19 307 LEU A O 1
ATOM 2426 N N . GLU A 1 308 ? 17.937 -10.783 -16.873 1.00 94.94 308 GLU A N 1
ATOM 2427 C CA . GLU A 1 308 ? 18.257 -10.127 -18.149 1.00 94.94 308 GLU A CA 1
ATOM 2428 C C . GLU A 1 308 ? 17.268 -9.013 -18.524 1.00 94.94 308 GLU A C 1
ATOM 2430 O O . GLU A 1 308 ? 17.640 -8.091 -19.251 1.00 94.94 308 GLU A O 1
ATOM 2435 N N . ASP A 1 309 ? 16.047 -9.079 -17.996 1.00 94.31 309 ASP A N 1
ATOM 2436 C CA . ASP A 1 309 ? 14.949 -8.147 -18.243 1.00 94.31 309 ASP A CA 1
ATOM 2437 C C . ASP A 1 309 ? 14.787 -7.106 -17.138 1.00 94.31 309 ASP A C 1
ATOM 2439 O O . ASP A 1 309 ? 13.794 -6.376 -17.121 1.00 94.31 309 ASP A O 1
ATOM 2443 N N . VAL A 1 310 ? 15.766 -7.013 -16.236 1.00 95.88 310 VAL A N 1
ATOM 2444 C CA . VAL A 1 310 ? 15.784 -6.070 -15.122 1.00 95.88 310 VAL A CA 1
ATOM 2445 C C . VAL A 1 310 ? 17.012 -5.173 -15.211 1.00 95.88 310 VAL A C 1
ATOM 2447 O O . VAL A 1 310 ? 18.138 -5.615 -15.421 1.00 95.88 310 VAL A O 1
ATOM 2450 N N . VAL A 1 311 ? 16.793 -3.881 -14.997 1.00 96.94 311 VAL A N 1
ATOM 2451 C CA . VAL A 1 311 ? 17.840 -2.884 -14.790 1.00 96.94 311 VAL A CA 1
ATOM 2452 C C . VAL A 1 311 ? 17.710 -2.354 -13.378 1.00 96.94 311 VAL A C 1
ATOM 2454 O O . VAL A 1 311 ? 16.642 -1.897 -12.979 1.00 96.94 311 VAL A O 1
ATOM 2457 N N . LEU A 1 312 ? 18.817 -2.378 -12.644 1.00 97.88 312 LEU A N 1
ATOM 2458 C CA . LEU A 1 312 ? 18.923 -1.848 -11.292 1.00 97.88 312 LEU A CA 1
ATOM 2459 C C . LEU A 1 312 ? 19.758 -0.576 -11.303 1.00 97.88 312 LEU A C 1
ATOM 2461 O O . LEU A 1 312 ? 20.768 -0.503 -12.005 1.00 97.88 312 LEU A O 1
ATOM 2465 N N . GLY A 1 313 ? 19.373 0.400 -10.489 1.00 97.38 313 GLY A N 1
ATOM 2466 C CA . GLY A 1 313 ? 20.159 1.607 -10.292 1.00 97.38 313 GLY A CA 1
ATOM 2467 C C . GLY A 1 313 ? 20.234 2.052 -8.839 1.00 97.38 313 GLY A C 1
ATOM 2468 O O . GLY A 1 313 ? 19.349 1.752 -8.039 1.00 97.38 313 GLY A O 1
ATOM 2469 N N . GLN A 1 314 ? 21.286 2.799 -8.507 1.00 97.62 314 GLN A N 1
ATOM 2470 C CA . GLN A 1 314 ? 21.465 3.449 -7.209 1.00 97.62 314 GLN A CA 1
ATOM 2471 C C . GLN A 1 314 ? 21.876 4.913 -7.415 1.00 97.62 314 GLN A C 1
ATOM 2473 O O . GLN A 1 314 ? 22.814 5.196 -8.167 1.00 97.62 314 GLN A O 1
ATOM 2478 N N . TYR A 1 315 ? 21.177 5.865 -6.792 1.00 95.75 315 TYR A N 1
ATOM 2479 C CA . TYR A 1 315 ? 21.479 7.279 -7.030 1.00 95.75 315 TYR A CA 1
ATOM 2480 C C . TYR A 1 315 ? 22.798 7.711 -6.370 1.00 95.75 315 TYR A C 1
ATOM 2482 O O . TYR A 1 315 ? 23.109 7.356 -5.227 1.00 95.75 315 TYR A O 1
ATOM 2490 N N . LYS A 1 316 ? 23.560 8.542 -7.084 1.00 95.19 316 LYS A N 1
ATOM 2491 C CA . LYS A 1 316 ? 24.768 9.217 -6.595 1.00 95.19 316 LYS A CA 1
ATOM 2492 C C . LYS A 1 316 ? 24.536 10.697 -6.357 1.00 95.19 316 LYS A C 1
ATOM 2494 O O . LYS A 1 316 ? 23.558 11.275 -6.829 1.00 95.19 316 LYS A O 1
ATOM 2499 N N . ASN A 1 317 ? 25.475 11.292 -5.627 1.00 92.69 317 ASN A N 1
ATOM 2500 C CA . ASN A 1 317 ? 25.474 12.715 -5.360 1.00 92.69 317 ASN A CA 1
ATOM 2501 C C . ASN A 1 317 ? 25.403 13.521 -6.664 1.00 92.69 317 ASN A C 1
ATOM 2503 O O . ASN A 1 317 ? 25.909 13.127 -7.718 1.00 92.69 317 ASN A O 1
ATOM 2507 N N . HIS A 1 318 ? 24.730 14.658 -6.591 1.00 92.19 318 HIS A N 1
ATOM 2508 C CA . HIS A 1 318 ? 24.594 15.560 -7.721 1.00 92.19 318 HIS A CA 1
ATOM 2509 C C . HIS A 1 318 ? 24.554 16.994 -7.211 1.00 92.19 318 HIS A C 1
ATOM 2511 O O . HIS A 1 318 ? 23.957 17.270 -6.175 1.00 92.19 318 HIS A O 1
ATOM 2517 N N . THR A 1 319 ? 25.172 17.915 -7.944 1.00 89.12 319 THR A N 1
ATOM 2518 C CA . THR A 1 319 ? 25.111 19.342 -7.629 1.00 89.12 319 THR A CA 1
ATOM 2519 C C . THR A 1 319 ? 24.359 20.045 -8.740 1.00 89.12 319 THR A C 1
ATOM 2521 O O . THR A 1 319 ? 24.802 20.032 -9.889 1.00 89.12 319 THR A O 1
ATOM 2524 N N . ARG A 1 320 ? 23.239 20.686 -8.399 1.00 82.62 320 ARG A N 1
ATOM 2525 C CA . ARG A 1 320 ? 22.417 21.445 -9.348 1.00 82.62 320 ARG A CA 1
ATOM 2526 C C . ARG A 1 320 ? 22.044 22.789 -8.739 1.00 82.62 320 ARG A C 1
ATOM 2528 O O . ARG A 1 320 ? 21.549 22.850 -7.621 1.00 82.62 320 ARG A O 1
ATOM 2535 N N . GLY A 1 321 ? 22.308 23.875 -9.467 1.00 82.06 321 GLY A N 1
ATOM 2536 C CA . GLY A 1 321 ? 21.955 25.230 -9.022 1.00 82.06 321 GLY A CA 1
ATOM 2537 C C . GLY A 1 321 ? 22.605 25.652 -7.696 1.00 82.06 321 GLY A C 1
ATOM 2538 O O . GLY A 1 321 ? 22.002 26.398 -6.937 1.00 82.06 321 GLY A O 1
ATOM 2539 N N . GLY A 1 322 ? 23.802 25.142 -7.383 1.00 85.56 322 GLY A N 1
ATOM 2540 C CA . GLY A 1 322 ? 24.495 25.415 -6.116 1.00 85.56 322 GLY A CA 1
ATOM 2541 C C . GLY A 1 322 ? 24.005 24.594 -4.916 1.00 85.56 322 GLY A C 1
ATOM 2542 O O . GLY A 1 322 ? 24.617 24.668 -3.853 1.00 85.56 322 GLY A O 1
ATOM 2543 N N . VAL A 1 323 ? 22.961 23.775 -5.079 1.00 85.44 323 VAL A N 1
ATOM 2544 C CA . VAL A 1 323 ? 22.490 22.826 -4.061 1.00 85.44 323 VAL A CA 1
ATOM 2545 C C . VAL A 1 323 ? 23.156 21.471 -4.294 1.00 85.44 323 VAL A C 1
ATOM 2547 O O . VAL A 1 323 ? 23.132 20.944 -5.409 1.00 85.44 323 VAL A O 1
ATOM 2550 N N . ALA A 1 324 ? 23.771 20.921 -3.246 1.00 88.62 324 ALA A N 1
ATOM 2551 C CA . ALA A 1 324 ? 24.376 19.594 -3.260 1.00 88.62 324 ALA A CA 1
ATOM 2552 C C . ALA A 1 324 ? 23.387 18.560 -2.709 1.00 88.62 324 ALA A C 1
ATOM 2554 O O . ALA A 1 324 ? 22.951 18.656 -1.562 1.00 88.62 324 ALA A O 1
ATOM 2555 N N . TYR A 1 325 ? 23.066 17.563 -3.525 1.00 90.31 325 TYR A N 1
ATOM 2556 C CA . TYR A 1 325 ? 22.225 16.433 -3.160 1.00 90.31 325 TYR A CA 1
ATOM 2557 C C . TYR A 1 325 ? 23.118 15.236 -2.802 1.00 90.31 325 TYR A C 1
ATOM 2559 O O . TYR A 1 325 ? 24.008 14.900 -3.593 1.00 90.31 325 TYR A O 1
ATOM 2567 N N . PRO A 1 326 ? 22.930 14.607 -1.627 1.00 92.00 326 PRO A N 1
ATOM 2568 C CA . PRO A 1 326 ? 23.762 13.492 -1.178 1.00 92.00 326 PRO A CA 1
ATOM 2569 C C . PRO A 1 326 ? 23.510 12.215 -1.995 1.00 92.00 326 PRO A C 1
ATOM 2571 O O . PRO A 1 326 ? 22.427 12.019 -2.550 1.00 92.00 326 PRO A O 1
ATOM 2574 N N . ALA A 1 327 ? 24.505 11.326 -2.061 1.00 94.44 327 ALA A N 1
ATOM 2575 C CA . ALA A 1 327 ? 24.332 9.975 -2.595 1.00 94.44 327 ALA A CA 1
ATOM 2576 C C . ALA A 1 327 ? 23.515 9.099 -1.633 1.00 94.44 327 ALA A C 1
ATOM 2578 O O . ALA A 1 327 ? 23.378 9.419 -0.453 1.00 94.44 327 ALA A O 1
ATOM 2579 N N . TYR A 1 328 ? 23.022 7.951 -2.106 1.00 95.88 328 TYR A N 1
ATOM 2580 C CA . TYR A 1 328 ? 22.289 7.014 -1.247 1.00 95.88 328 TYR A CA 1
ATOM 2581 C C . TYR A 1 328 ? 23.134 6.545 -0.052 1.00 95.88 328 TYR A C 1
ATOM 2583 O O . TYR A 1 328 ? 22.723 6.662 1.099 1.00 95.88 328 TYR A O 1
ATOM 2591 N N . VAL A 1 329 ? 24.375 6.134 -0.322 1.00 95.81 329 VAL A N 1
ATOM 2592 C CA . VAL A 1 329 ? 25.342 5.689 0.695 1.00 95.81 329 VAL A CA 1
ATOM 2593 C C . VAL A 1 329 ? 25.881 6.818 1.585 1.00 95.81 329 VAL A C 1
ATOM 2595 O O . VAL A 1 329 ? 26.622 6.549 2.533 1.00 95.81 329 VAL A O 1
ATOM 2598 N N . ASP A 1 330 ? 25.551 8.085 1.307 1.00 93.75 330 ASP A N 1
ATOM 2599 C CA . ASP A 1 330 ? 25.901 9.208 2.188 1.00 93.75 330 ASP A CA 1
ATOM 2600 C C . ASP A 1 330 ? 24.941 9.314 3.386 1.00 93.75 330 ASP A C 1
ATOM 2602 O O . ASP A 1 330 ? 25.296 9.928 4.398 1.00 93.75 330 ASP A O 1
ATOM 2606 N N . ASP A 1 331 ? 23.767 8.675 3.321 1.00 92.38 331 ASP A N 1
ATOM 2607 C CA . ASP A 1 331 ? 22.881 8.497 4.472 1.00 92.38 331 ASP A CA 1
ATOM 2608 C C . ASP A 1 331 ? 23.611 7.684 5.556 1.00 92.38 331 ASP A C 1
ATOM 2610 O O . ASP A 1 331 ? 24.095 6.576 5.330 1.00 92.38 331 ASP A O 1
ATOM 2614 N N . LYS A 1 332 ? 23.704 8.245 6.768 1.00 92.88 332 LYS A N 1
ATOM 2615 C CA . LYS A 1 332 ? 24.427 7.632 7.897 1.00 92.88 332 LYS A CA 1
ATOM 2616 C C . LYS A 1 332 ? 23.819 6.306 8.352 1.00 92.88 332 LYS A C 1
ATOM 2618 O O . LYS A 1 332 ? 24.478 5.564 9.073 1.00 92.88 332 LYS A O 1
ATOM 2623 N N . THR A 1 333 ? 22.567 6.046 7.989 1.00 93.12 333 THR A N 1
ATOM 2624 C CA . THR A 1 333 ? 21.852 4.814 8.329 1.00 93.12 333 THR A CA 1
ATOM 2625 C C . THR A 1 333 ? 22.091 3.687 7.320 1.00 93.12 333 THR A C 1
ATOM 2627 O O . THR A 1 333 ? 21.688 2.559 7.590 1.00 93.12 333 THR A O 1
ATOM 2630 N N . VAL A 1 334 ? 22.750 3.970 6.190 1.00 96.12 334 VAL A N 1
ATOM 2631 C CA . VAL A 1 334 ? 23.002 3.019 5.097 1.00 96.12 334 VAL A CA 1
ATOM 2632 C C . VAL A 1 334 ? 24.441 2.483 5.174 1.00 96.12 334 VAL A C 1
ATOM 2634 O O . VAL A 1 334 ? 25.380 3.271 5.342 1.00 96.12 334 VAL A O 1
ATOM 2637 N N . PRO A 1 335 ? 24.658 1.161 5.036 1.00 95.50 335 PRO A N 1
ATOM 2638 C CA . PRO A 1 335 ? 25.992 0.581 4.894 1.00 95.50 335 PRO A CA 1
ATOM 2639 C C . PRO A 1 335 ? 26.749 1.164 3.692 1.00 95.50 335 PRO A C 1
ATOM 2641 O O . PRO A 1 335 ? 26.193 1.348 2.611 1.00 95.50 335 PRO A O 1
ATOM 2644 N N . LYS A 1 336 ? 28.048 1.443 3.853 1.00 94.44 336 LYS A N 1
ATOM 2645 C CA . LYS A 1 336 ? 28.859 2.080 2.794 1.00 94.44 336 LYS A CA 1
ATOM 2646 C C . LYS A 1 336 ? 29.062 1.205 1.556 1.00 94.44 336 LYS A C 1
ATOM 2648 O O . LYS A 1 336 ? 29.355 1.735 0.489 1.00 94.44 336 LYS A O 1
ATOM 2653 N N . ASP A 1 337 ? 28.912 -0.100 1.709 1.00 94.56 337 ASP A N 1
ATOM 2654 C CA . ASP A 1 337 ? 28.988 -1.124 0.672 1.00 94.56 337 ASP A CA 1
ATOM 2655 C C . ASP A 1 337 ? 27.603 -1.607 0.206 1.00 94.56 337 ASP A C 1
ATOM 2657 O O . ASP A 1 337 ? 27.511 -2.626 -0.478 1.00 94.56 337 ASP A O 1
ATOM 2661 N N . SER A 1 338 ? 26.528 -0.884 0.549 1.00 96.94 338 SER A N 1
ATOM 2662 C CA . SER A 1 338 ? 25.171 -1.243 0.139 1.00 96.94 338 SER A CA 1
ATOM 2663 C C . SER A 1 338 ? 25.034 -1.321 -1.384 1.00 96.94 338 SER A C 1
ATOM 2665 O O . SER A 1 338 ? 25.317 -0.370 -2.120 1.00 96.94 338 SER A O 1
ATOM 2667 N N . LEU A 1 339 ? 24.516 -2.460 -1.844 1.00 97.06 339 LEU A N 1
ATOM 2668 C CA . LEU A 1 339 ? 24.130 -2.710 -3.234 1.00 97.06 339 LEU A CA 1
ATOM 2669 C C . LEU A 1 339 ? 22.625 -2.521 -3.455 1.00 97.06 339 LEU A C 1
ATOM 2671 O O . LEU A 1 339 ? 22.109 -2.879 -4.513 1.00 97.06 339 LEU A O 1
ATOM 2675 N N . THR A 1 340 ? 21.908 -1.968 -2.472 1.00 97.12 340 THR A N 1
ATOM 2676 C CA . THR A 1 340 ? 20.454 -1.840 -2.544 1.00 97.12 340 THR A CA 1
ATOM 2677 C C . THR A 1 340 ? 20.057 -0.927 -3.703 1.00 97.12 340 THR A C 1
ATOM 2679 O O . THR A 1 340 ? 20.517 0.222 -3.771 1.00 97.12 340 THR A O 1
ATOM 2682 N N . PRO A 1 341 ? 19.191 -1.396 -4.619 1.00 96.81 341 PRO A N 1
ATOM 2683 C CA . PRO A 1 341 ? 18.714 -0.575 -5.715 1.00 96.81 341 PRO A CA 1
ATOM 2684 C C . PRO A 1 341 ? 17.690 0.455 -5.222 1.00 96.81 341 PRO A C 1
ATOM 2686 O O . PRO A 1 341 ? 16.691 0.115 -4.581 1.00 96.81 341 PRO A O 1
ATOM 2689 N N . THR A 1 342 ? 17.913 1.718 -5.579 1.00 96.38 342 THR A N 1
ATOM 2690 C CA . THR A 1 342 ? 16.960 2.830 -5.406 1.00 96.38 342 THR A CA 1
ATOM 2691 C C . THR A 1 342 ? 16.146 3.087 -6.677 1.00 96.38 342 THR A C 1
ATOM 2693 O O . THR A 1 342 ? 15.185 3.845 -6.656 1.00 96.38 342 THR A O 1
ATOM 2696 N N . PHE A 1 343 ? 16.526 2.452 -7.786 1.00 96.62 343 PHE A N 1
ATOM 2697 C CA . PHE A 1 343 ? 15.827 2.446 -9.065 1.00 96.62 343 PHE A CA 1
ATOM 2698 C C . PHE A 1 343 ? 15.739 1.014 -9.590 1.00 96.62 343 PHE A C 1
ATOM 2700 O O . PHE A 1 343 ? 16.705 0.255 -9.491 1.00 96.62 343 PHE A O 1
ATOM 2707 N N . ALA A 1 344 ? 14.602 0.660 -10.183 1.00 96.62 344 ALA A N 1
ATOM 2708 C CA . ALA A 1 344 ? 14.473 -0.558 -10.963 1.00 96.62 344 ALA A CA 1
ATOM 2709 C C . ALA A 1 344 ? 13.563 -0.323 -12.172 1.00 96.62 344 ALA A C 1
ATOM 2711 O O . ALA A 1 344 ? 12.522 0.324 -12.058 1.00 96.62 344 ALA A O 1
ATOM 2712 N N . ALA A 1 345 ? 13.941 -0.890 -13.312 1.00 95.19 345 ALA A N 1
ATOM 2713 C CA . ALA A 1 345 ? 13.094 -1.029 -14.489 1.00 95.19 345 ALA A CA 1
ATOM 2714 C C . ALA A 1 345 ? 13.044 -2.509 -14.868 1.00 95.19 345 ALA A C 1
ATOM 2716 O O . ALA A 1 345 ? 14.080 -3.170 -14.853 1.00 95.19 345 ALA A O 1
ATOM 2717 N N . ALA A 1 346 ? 11.862 -3.025 -15.195 1.00 93.81 346 ALA A N 1
ATOM 2718 C CA . ALA A 1 346 ? 11.681 -4.421 -15.571 1.00 93.81 346 ALA A CA 1
ATOM 2719 C C . ALA A 1 346 ? 10.743 -4.537 -16.776 1.00 93.81 346 ALA A C 1
ATOM 2721 O O . ALA A 1 346 ? 9.727 -3.839 -16.835 1.00 93.81 346 ALA A O 1
ATOM 2722 N N . ALA A 1 347 ? 11.073 -5.416 -17.722 1.00 91.31 347 ALA A N 1
ATOM 2723 C CA . ALA A 1 347 ? 10.143 -5.836 -18.764 1.00 91.31 347 ALA A CA 1
ATOM 2724 C C . ALA A 1 347 ? 9.310 -7.025 -18.256 1.00 91.31 347 ALA A C 1
ATOM 2726 O O . ALA A 1 347 ? 9.847 -7.990 -17.719 1.00 91.31 347 ALA A O 1
ATOM 2727 N N . LEU A 1 348 ? 7.989 -6.932 -18.403 1.00 90.25 348 LEU A N 1
ATOM 2728 C CA . LEU A 1 348 ? 7.014 -7.897 -17.890 1.00 90.25 348 LEU A CA 1
ATOM 2729 C C . LEU A 1 348 ? 6.148 -8.394 -19.052 1.00 90.25 348 LEU A C 1
ATOM 2731 O O . LEU A 1 348 ? 5.776 -7.606 -19.922 1.00 90.25 348 LEU A O 1
ATOM 2735 N N . PHE A 1 349 ? 5.800 -9.680 -19.046 1.00 89.56 349 PHE A N 1
ATOM 2736 C CA . PHE A 1 349 ? 5.028 -10.322 -20.115 1.00 89.56 349 PHE A CA 1
ATOM 2737 C C . PHE A 1 349 ? 3.855 -11.109 -19.534 1.00 89.56 349 PHE A C 1
ATOM 2739 O O . PHE A 1 349 ? 4.008 -11.761 -18.500 1.00 89.56 349 PHE A O 1
ATOM 2746 N N . ILE A 1 350 ? 2.704 -11.044 -20.206 1.00 89.44 350 ILE A N 1
ATOM 2747 C CA . ILE A 1 350 ? 1.454 -11.704 -19.815 1.00 89.44 350 ILE A CA 1
ATOM 2748 C C . ILE A 1 350 ? 1.066 -12.680 -20.931 1.00 89.44 350 ILE A C 1
ATOM 2750 O O . ILE A 1 350 ? 0.718 -12.256 -22.032 1.00 89.44 350 ILE A O 1
ATOM 2754 N N . ASP A 1 351 ? 1.100 -13.977 -20.641 1.00 88.94 351 ASP A N 1
ATOM 2755 C CA . ASP A 1 351 ? 0.823 -15.052 -21.596 1.00 88.94 351 ASP A CA 1
ATOM 2756 C C . ASP A 1 351 ? -0.666 -15.414 -21.584 1.00 88.94 351 ASP A C 1
ATOM 2758 O O . ASP A 1 351 ? -1.103 -16.399 -20.986 1.00 88.94 351 ASP A O 1
ATOM 2762 N N . ASN A 1 352 ? -1.479 -14.586 -22.242 1.00 85.06 352 ASN A N 1
ATOM 2763 C CA . ASN A 1 352 ? -2.896 -14.868 -22.467 1.00 85.06 352 ASN A CA 1
ATOM 2764 C C . ASN A 1 352 ? -3.396 -14.302 -23.805 1.00 85.06 352 ASN A C 1
ATOM 2766 O O . ASN A 1 352 ? -2.738 -13.483 -24.426 1.00 85.06 352 ASN A O 1
ATOM 2770 N N . ALA A 1 353 ? -4.595 -14.676 -24.253 1.00 83.44 353 ALA A N 1
ATOM 2771 C CA . ALA A 1 353 ? -5.092 -14.281 -25.577 1.00 83.44 353 ALA A CA 1
ATOM 2772 C C . ALA A 1 353 ? -5.124 -12.757 -25.840 1.00 83.44 353 ALA A C 1
ATOM 2774 O O . ALA A 1 353 ? -5.031 -12.336 -26.995 1.00 83.44 353 ALA A O 1
ATOM 2775 N N . ARG A 1 354 ? -5.262 -11.930 -24.794 1.00 83.25 354 ARG A N 1
ATOM 2776 C CA . ARG A 1 354 ? -5.326 -10.466 -24.908 1.00 83.25 354 ARG A CA 1
ATOM 2777 C C . ARG A 1 354 ? -3.947 -9.828 -25.064 1.00 83.25 354 ARG A C 1
ATOM 2779 O O . ARG A 1 354 ? -3.839 -8.842 -25.800 1.00 83.25 354 ARG A O 1
ATOM 2786 N N . TRP A 1 355 ? -2.935 -10.371 -24.386 1.00 82.62 355 TRP A N 1
ATOM 2787 C CA . TRP A 1 355 ? -1.606 -9.763 -24.230 1.00 82.62 355 TRP A CA 1
ATOM 2788 C C . TRP A 1 355 ? -0.450 -10.568 -24.842 1.00 82.62 355 TRP A C 1
ATOM 2790 O O . TRP A 1 355 ? 0.608 -9.994 -25.085 1.00 82.62 355 TRP A O 1
ATOM 2800 N N . ASP A 1 356 ? -0.650 -11.855 -25.131 1.00 71.88 356 ASP A N 1
ATOM 2801 C CA . ASP A 1 356 ? 0.327 -12.736 -25.780 1.00 71.88 356 ASP A CA 1
ATOM 2802 C C . ASP A 1 356 ? 0.600 -12.231 -27.198 1.00 71.88 356 ASP A C 1
ATOM 2804 O O . ASP A 1 356 ? -0.336 -11.989 -27.954 1.00 71.88 356 ASP A O 1
ATOM 2808 N N . GLY A 1 357 ? 1.850 -12.009 -27.577 1.00 53.12 357 GLY A N 1
ATOM 2809 C CA . GLY A 1 357 ? 2.183 -11.393 -28.862 1.00 53.12 357 GLY A CA 1
ATOM 2810 C C . GLY A 1 357 ? 2.692 -12.405 -29.883 1.00 53.12 357 GLY A C 1
ATOM 2811 O O . GLY A 1 357 ? 3.725 -13.022 -29.634 1.00 53.12 357 GLY A O 1
ATOM 2812 N N . PRO A 1 358 ? 2.070 -12.489 -31.073 1.00 41.88 358 PRO A N 1
ATOM 2813 C CA . PRO A 1 358 ? 2.798 -12.776 -32.300 1.00 41.88 358 PRO A CA 1
ATOM 2814 C C . PRO A 1 358 ? 2.838 -11.551 -33.237 1.00 41.88 358 PRO A C 1
ATOM 2816 O O . PRO A 1 358 ? 1.939 -10.708 -33.245 1.00 41.88 358 PRO A O 1
ATOM 2819 N N . ASP A 1 359 ? 3.924 -11.468 -34.006 1.00 39.00 359 ASP A N 1
ATOM 2820 C CA . ASP A 1 359 ? 4.364 -10.393 -34.908 1.00 39.00 359 ASP A CA 1
ATOM 2821 C C . ASP A 1 359 ? 3.481 -10.153 -36.161 1.00 39.00 359 ASP A C 1
ATOM 2823 O O . ASP A 1 359 ? 3.991 -10.011 -37.273 1.00 39.00 359 ASP A O 1
ATOM 2827 N N . GLU A 1 360 ? 2.158 -10.027 -36.032 1.00 29.27 360 GLU A N 1
ATOM 2828 C CA . GLU A 1 360 ? 1.288 -9.642 -37.158 1.00 29.27 360 GLU A CA 1
ATOM 2829 C C . GLU A 1 360 ? 0.348 -8.485 -36.788 1.00 29.27 360 GLU A C 1
ATOM 2831 O O . GLU A 1 360 ? -0.581 -8.631 -35.995 1.00 29.27 360 GLU A O 1
ATOM 2836 N N . ALA A 1 361 ? 0.569 -7.314 -37.398 1.00 30.72 361 ALA A N 1
ATOM 2837 C CA . ALA A 1 361 ? -0.239 -6.115 -37.178 1.00 30.72 361 ALA A CA 1
ATOM 2838 C C . ALA A 1 361 ? -0.884 -5.599 -38.476 1.00 30.72 361 ALA A C 1
ATOM 2840 O O . ALA A 1 361 ? -0.223 -5.453 -39.504 1.00 30.72 361 ALA A O 1
ATOM 2841 N N . ILE A 1 362 ? -2.161 -5.216 -38.388 1.00 25.28 362 ILE A N 1
ATOM 2842 C CA . ILE A 1 362 ? -2.818 -4.273 -39.305 1.00 25.28 362 ILE A CA 1
ATOM 2843 C C . ILE A 1 362 ? -2.920 -2.932 -38.568 1.00 25.28 362 ILE A C 1
ATOM 2845 O O . ILE A 1 362 ? -3.320 -2.897 -37.407 1.00 25.28 362 ILE A O 1
ATOM 2849 N N . TYR A 1 363 ? -2.557 -1.824 -39.224 1.00 29.64 363 TYR A N 1
ATOM 2850 C CA . TYR A 1 363 ? -2.513 -0.494 -38.608 1.00 29.64 363 TYR A CA 1
ATOM 2851 C C . TYR A 1 363 ? -3.628 0.434 -39.109 1.00 29.64 363 TYR A C 1
ATOM 2853 O O . TYR A 1 363 ? -3.926 0.494 -40.301 1.00 29.64 363 TYR A O 1
ATOM 2861 N N . LEU A 1 364 ? -4.158 1.258 -38.200 1.00 25.78 364 LEU A N 1
ATOM 2862 C CA . LEU A 1 364 ? -4.938 2.454 -38.517 1.00 25.78 364 LEU A CA 1
ATOM 2863 C C . LEU A 1 364 ? -4.357 3.641 -37.736 1.00 25.78 364 LEU A C 1
ATOM 2865 O O . LEU A 1 364 ? -4.349 3.648 -36.509 1.00 25.78 364 LEU A O 1
ATOM 2869 N N . LYS A 1 365 ? -3.866 4.656 -38.456 1.00 31.08 365 LYS A N 1
ATOM 2870 C CA . LYS A 1 365 ? -3.458 5.953 -37.896 1.00 31.08 365 LYS A CA 1
ATOM 2871 C C . LYS A 1 365 ? -4.539 6.979 -38.208 1.00 31.08 365 LYS A C 1
ATOM 2873 O O . LYS A 1 365 ? -4.731 7.315 -39.374 1.00 31.08 365 LYS A O 1
ATOM 2878 N N . ILE A 1 366 ? -5.188 7.515 -37.181 1.00 38.22 366 ILE A N 1
ATOM 2879 C CA . ILE A 1 366 ? -6.034 8.703 -37.318 1.00 38.22 366 ILE A CA 1
ATOM 2880 C C . ILE A 1 366 ? -5.165 9.916 -36.995 1.00 38.22 366 ILE A C 1
ATOM 2882 O O . ILE A 1 366 ? -4.558 9.989 -35.930 1.00 38.22 366 ILE A O 1
ATOM 2886 N N . ASN A 1 367 ? -5.081 10.848 -37.939 1.00 40.53 367 ASN A N 1
ATOM 2887 C CA . ASN A 1 367 ? -4.426 12.134 -37.747 1.00 40.53 367 ASN A CA 1
ATOM 2888 C C . ASN A 1 367 ? -5.487 13.233 -37.828 1.00 40.53 367 ASN A C 1
ATOM 2890 O O . ASN A 1 367 ? -6.316 13.209 -38.738 1.00 40.53 367 ASN A O 1
ATOM 2894 N N . ASN A 1 368 ? -5.429 14.213 -36.927 1.00 40.47 368 ASN A N 1
ATOM 2895 C CA . ASN A 1 368 ? -6.249 15.416 -37.029 1.00 40.47 368 ASN A CA 1
ATOM 2896 C C . ASN A 1 368 ? -5.523 16.489 -37.847 1.00 40.47 368 ASN A C 1
ATOM 2898 O O . ASN A 1 368 ? -4.301 16.645 -37.774 1.00 40.47 368 ASN A O 1
ATOM 2902 N N . LYS A 1 369 ? -6.293 17.235 -38.645 1.00 47.78 369 LYS A N 1
ATOM 2903 C CA . LYS A 1 369 ? -5.792 18.389 -39.394 1.00 47.78 369 LYS A CA 1
ATOM 2904 C C . LYS A 1 369 ? -5.591 19.559 -38.428 1.00 47.78 369 LYS A C 1
ATOM 2906 O O . LYS A 1 369 ? -6.539 19.966 -37.760 1.00 47.78 369 LYS A O 1
ATOM 2911 N N . VAL A 1 370 ? -4.402 20.159 -38.441 1.00 49.38 370 VAL A N 1
ATOM 2912 C CA . VAL A 1 370 ? -4.160 21.453 -37.782 1.00 49.38 370 VAL A CA 1
ATOM 2913 C C . VAL A 1 370 ? -5.081 22.518 -38.403 1.00 49.38 370 VAL A C 1
ATOM 2915 O O . VAL A 1 370 ? -5.050 22.688 -39.629 1.00 49.38 370 VAL A O 1
ATOM 2918 N N . PRO A 1 371 ? -5.903 23.249 -37.622 1.00 41.69 371 PRO A N 1
ATOM 2919 C CA . PRO A 1 371 ? -6.719 24.339 -38.149 1.00 41.69 371 PRO A CA 1
ATOM 2920 C C . PRO A 1 371 ? -5.853 25.364 -38.897 1.00 41.69 371 PRO A C 1
ATOM 2922 O O . PRO A 1 371 ? -4.914 25.929 -38.346 1.00 41.69 371 PRO A O 1
ATOM 2925 N N . GLY A 1 372 ? -6.144 25.569 -40.183 1.00 59.88 372 GLY A N 1
ATOM 2926 C CA . GLY A 1 372 ? -5.342 26.403 -41.077 1.00 59.88 372 GLY A CA 1
ATOM 2927 C C . GLY A 1 372 ? -5.529 26.047 -42.556 1.00 59.88 372 GLY A C 1
ATOM 2928 O O . GLY A 1 372 ? -6.245 25.103 -42.912 1.00 59.88 372 GLY A O 1
ATOM 2929 N N . LEU A 1 373 ? -4.875 26.818 -43.431 1.00 57.41 373 LEU A N 1
ATOM 2930 C CA . LEU A 1 373 ? -4.960 26.668 -44.892 1.00 57.41 373 LEU A CA 1
ATOM 2931 C C . LEU A 1 373 ? -4.099 25.510 -45.447 1.00 57.41 373 LEU A C 1
ATOM 2933 O O . LEU A 1 373 ? -4.282 25.119 -46.594 1.00 57.41 373 LEU A O 1
ATOM 2937 N N . GLY A 1 374 ? -3.186 24.939 -44.649 1.00 48.94 374 GLY A N 1
ATOM 2938 C CA . GLY A 1 374 ? -2.282 23.853 -45.060 1.00 48.94 374 GLY A CA 1
ATOM 2939 C C . GLY A 1 374 ? -2.715 22.452 -44.604 1.00 48.94 374 GLY A C 1
ATOM 2940 O O . GLY A 1 374 ? -3.435 22.293 -43.620 1.00 48.94 374 GLY A O 1
ATOM 2941 N N . MET A 1 375 ? -2.237 21.418 -45.305 1.00 45.47 375 MET A N 1
ATOM 2942 C CA . MET A 1 375 ? -2.375 20.006 -44.916 1.00 45.47 375 MET A CA 1
ATOM 2943 C C . MET A 1 375 ? -1.160 19.589 -44.072 1.00 45.47 375 MET A C 1
ATOM 2945 O O . MET A 1 375 ? 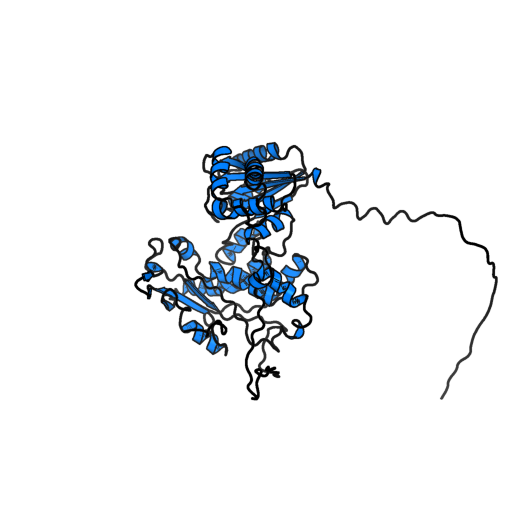-0.175 19.059 -44.581 1.00 45.47 375 MET A O 1
ATOM 2949 N N . LYS A 1 376 ? -1.211 19.896 -42.773 1.00 44.84 376 LYS A N 1
ATOM 2950 C CA . LYS A 1 376 ? -0.257 19.403 -41.770 1.00 44.84 376 LYS A CA 1
ATOM 2951 C C . LYS A 1 376 ? -1.009 18.597 -40.714 1.00 44.84 376 LYS A C 1
ATOM 2953 O O . LYS A 1 376 ? -2.114 18.968 -40.316 1.00 44.84 376 LYS A O 1
ATOM 2958 N N . LEU A 1 377 ? -0.404 17.485 -40.313 1.00 39.66 377 LEU A N 1
ATOM 2959 C CA . LEU A 1 377 ? -0.918 16.568 -39.303 1.00 39.66 377 LEU A CA 1
ATOM 2960 C C . LEU A 1 377 ? -0.198 16.846 -37.983 1.00 39.66 377 LEU A C 1
ATOM 2962 O O . LEU A 1 377 ? 1.021 17.016 -37.994 1.00 39.66 377 LEU A O 1
ATOM 2966 N N . ASP A 1 378 ? -0.939 16.876 -36.880 1.00 47.59 378 ASP A N 1
ATOM 2967 C CA . ASP A 1 378 ? -0.395 17.062 -35.531 1.00 47.59 378 ASP A CA 1
ATOM 2968 C C . ASP A 1 378 ? -0.992 16.038 -34.552 1.00 47.59 378 ASP A C 1
ATOM 2970 O O . ASP A 1 378 ? -2.064 15.473 -34.799 1.00 47.59 378 ASP A O 1
ATOM 2974 N N . ARG A 1 379 ? -0.276 15.761 -33.459 1.00 46.59 379 ARG A N 1
ATOM 2975 C CA . ARG A 1 379 ? -0.717 14.871 -32.379 1.00 46.59 379 ARG A CA 1
ATOM 2976 C C . ARG A 1 379 ? -1.366 15.714 -31.286 1.00 46.59 379 ARG A C 1
ATOM 2978 O O . ARG A 1 379 ? -0.677 16.342 -30.496 1.00 46.59 379 ARG A O 1
ATOM 2985 N N . SER A 1 380 ? -2.693 15.705 -31.218 1.00 39.25 380 SER A N 1
ATOM 2986 C CA . SER A 1 380 ? -3.427 16.321 -30.109 1.00 39.25 380 SER A CA 1
ATOM 2987 C C . SER A 1 380 ? -3.636 15.319 -28.973 1.00 39.25 380 SER A C 1
ATOM 2989 O O . SER A 1 380 ? -4.155 14.228 -29.216 1.00 39.25 380 SER A O 1
ATOM 2991 N N . ASN A 1 381 ? -3.299 15.701 -27.741 1.00 45.00 381 ASN A N 1
ATOM 2992 C CA . ASN A 1 381 ? -3.613 14.914 -26.548 1.00 45.00 381 ASN A CA 1
ATOM 2993 C C . ASN A 1 381 ? -5.083 15.123 -26.148 1.00 45.00 381 ASN A C 1
ATOM 2995 O O . ASN A 1 381 ? -5.560 16.258 -26.114 1.00 45.00 381 ASN A O 1
ATOM 2999 N N . LEU A 1 382 ? -5.797 14.045 -25.817 1.00 39.88 382 LEU A N 1
ATOM 3000 C CA . LEU A 1 382 ? -7.091 14.126 -25.138 1.00 39.88 382 LEU A CA 1
ATOM 3001 C C . LEU A 1 382 ? -6.841 13.987 -23.633 1.00 39.88 382 LEU A C 1
ATOM 3003 O O . LEU A 1 382 ? -6.631 12.880 -23.146 1.00 39.88 382 LEU A O 1
ATOM 3007 N N . ASN A 1 383 ? -6.850 15.106 -22.909 1.00 45.97 383 ASN A N 1
ATOM 3008 C CA . ASN A 1 383 ? -6.540 15.133 -21.480 1.00 45.97 383 ASN A CA 1
ATOM 3009 C C . ASN A 1 383 ? -7.793 15.415 -20.644 1.00 45.97 383 ASN A C 1
ATOM 3011 O O . ASN A 1 383 ? -8.503 16.391 -20.888 1.00 45.97 383 ASN A O 1
ATOM 3015 N N . LEU A 1 384 ? -8.018 14.611 -19.604 1.00 43.31 384 LEU A N 1
ATOM 3016 C CA . LEU A 1 384 ? -8.941 14.924 -18.515 1.00 43.31 384 LEU A CA 1
ATOM 3017 C C . LEU A 1 384 ? -8.125 15.273 -17.267 1.00 43.31 384 LEU A C 1
ATOM 3019 O O . LEU A 1 384 ? -7.648 14.392 -16.557 1.00 43.31 384 LEU A O 1
ATOM 3023 N N . HIS A 1 385 ? -7.977 16.565 -16.983 1.00 51.22 385 HIS A N 1
ATOM 3024 C CA . HIS A 1 385 ? -7.368 17.021 -15.735 1.00 51.22 385 HIS A CA 1
ATOM 3025 C C . HIS A 1 385 ? -8.439 17.101 -14.642 1.00 51.22 385 HIS A C 1
ATOM 3027 O O . HIS A 1 385 ? -9.308 17.972 -14.692 1.00 51.22 385 HIS A O 1
ATOM 3033 N N . TYR A 1 386 ? -8.372 16.209 -13.648 1.00 51.06 386 TYR A N 1
ATOM 3034 C CA . TYR A 1 386 ? -9.361 16.130 -12.563 1.00 51.06 386 TYR A CA 1
ATOM 3035 C C . TYR A 1 386 ? -9.527 17.466 -11.832 1.00 51.06 386 TYR A C 1
ATOM 3037 O O . TYR A 1 386 ? -10.648 17.947 -11.718 1.00 51.06 386 TYR A O 1
ATOM 3045 N N . ALA A 1 387 ? -8.420 18.116 -11.456 1.00 57.59 387 ALA A N 1
ATOM 3046 C CA . ALA A 1 387 ? -8.437 19.411 -10.770 1.00 57.59 387 ALA A CA 1
ATOM 3047 C C . ALA A 1 387 ? -9.071 20.546 -11.597 1.00 57.59 387 ALA A C 1
ATOM 3049 O O . ALA A 1 387 ? -9.620 21.489 -11.039 1.00 57.59 387 ALA A O 1
ATOM 3050 N N . ALA A 1 388 ? -9.013 20.464 -12.931 1.00 52.81 388 ALA A N 1
ATOM 3051 C CA . ALA A 1 388 ? -9.641 21.452 -13.808 1.00 52.81 388 ALA A CA 1
ATOM 3052 C C . ALA A 1 388 ? -11.136 21.167 -14.034 1.00 52.81 388 ALA A C 1
ATOM 3054 O O . ALA A 1 388 ? -11.893 22.075 -14.373 1.00 52.81 388 ALA A O 1
ATOM 3055 N N . ARG A 1 389 ? -11.569 19.906 -13.881 1.00 58.19 389 ARG A N 1
ATOM 3056 C CA . ARG A 1 389 ? -12.937 19.463 -14.186 1.00 58.19 389 ARG A CA 1
ATOM 3057 C C . ARG A 1 389 ? -13.838 19.360 -12.958 1.00 58.19 389 ARG A C 1
ATOM 3059 O O . ARG A 1 389 ? -15.047 19.581 -13.087 1.00 58.19 389 ARG A O 1
ATOM 3066 N N . TYR A 1 390 ? -13.277 18.984 -11.817 1.00 66.81 390 TYR A N 1
ATOM 3067 C CA . TYR A 1 390 ? -13.980 18.755 -10.563 1.00 66.81 390 TYR A CA 1
ATOM 3068 C C . TYR A 1 390 ? -13.411 19.687 -9.497 1.00 66.81 390 TYR A C 1
ATOM 3070 O O . TYR A 1 390 ? -12.209 19.715 -9.265 1.00 66.81 390 TYR A O 1
ATOM 3078 N N . SER A 1 391 ? -14.286 20.443 -8.838 1.00 57.91 391 SER A N 1
ATOM 3079 C CA . SER A 1 391 ? -13.914 21.370 -7.763 1.00 57.91 391 SER A CA 1
ATOM 3080 C C . SER A 1 391 ? -13.862 20.707 -6.383 1.00 57.91 391 SER A C 1
ATOM 3082 O O . SER A 1 391 ? -13.766 21.411 -5.387 1.00 57.91 391 SER A O 1
ATOM 3084 N N . LYS A 1 392 ? -14.012 19.377 -6.308 1.00 65.88 392 LYS A N 1
ATOM 3085 C CA . LYS A 1 392 ? -13.984 18.622 -5.051 1.00 65.88 392 LYS A CA 1
ATOM 3086 C C . LYS A 1 392 ? -12.573 18.125 -4.765 1.00 65.88 392 LYS A C 1
ATOM 3088 O O . LYS A 1 392 ? -11.873 17.695 -5.680 1.00 65.88 392 LYS A O 1
ATOM 3093 N N . GLU A 1 393 ? -12.199 18.154 -3.493 1.00 67.81 393 GLU A N 1
ATOM 3094 C CA . GLU A 1 393 ? -10.972 17.528 -3.010 1.00 67.81 393 GLU A CA 1
ATOM 3095 C C . GLU A 1 393 ? -11.071 16.001 -3.152 1.00 67.81 393 GLU A C 1
ATOM 3097 O O . GLU A 1 393 ? -12.105 15.409 -2.842 1.00 67.81 393 GLU A O 1
ATOM 3102 N N . ILE A 1 394 ? -10.001 15.390 -3.659 1.00 70.31 394 ILE A N 1
ATOM 3103 C CA . ILE A 1 394 ? -9.833 13.938 -3.797 1.00 70.31 394 ILE A CA 1
ATOM 3104 C C . ILE A 1 394 ? -9.449 13.398 -2.411 1.00 70.31 394 ILE A C 1
ATOM 3106 O O . ILE A 1 394 ? -8.434 13.856 -1.873 1.00 70.31 394 ILE A O 1
ATOM 3110 N N . PRO A 1 395 ? -10.232 12.482 -1.811 1.00 71.44 395 PRO A N 1
ATOM 3111 C CA . PRO A 1 395 ? -9.894 11.864 -0.536 1.00 71.44 395 PRO A CA 1
ATOM 3112 C C . PRO A 1 395 ? -8.468 11.306 -0.466 1.00 71.44 395 PRO A C 1
ATOM 3114 O O . PRO A 1 395 ? -7.950 10.740 -1.432 1.00 71.44 395 PRO A O 1
ATOM 3117 N N . ASP A 1 396 ? -7.823 11.428 0.702 1.00 75.81 396 ASP A N 1
ATOM 3118 C CA . ASP A 1 396 ? -6.552 10.735 0.928 1.00 75.81 396 ASP A CA 1
ATOM 3119 C C . ASP A 1 396 ? -6.787 9.218 0.870 1.00 75.81 396 ASP A C 1
ATOM 3121 O O . ASP A 1 396 ? -7.829 8.709 1.292 1.00 75.81 396 ASP A O 1
ATOM 3125 N N . ALA A 1 397 ? -5.789 8.496 0.357 1.00 76.06 397 ALA A N 1
ATOM 3126 C CA . ALA A 1 397 ? -5.815 7.048 0.225 1.00 76.06 397 ALA A CA 1
ATOM 3127 C C . ALA A 1 397 ? -6.332 6.356 1.490 1.00 76.06 397 ALA A C 1
ATOM 3129 O O . ALA A 1 397 ? -7.195 5.499 1.358 1.00 76.06 397 ALA A O 1
ATOM 3130 N N . TYR A 1 398 ? -5.870 6.760 2.683 1.00 81.88 398 TYR A N 1
ATOM 3131 C CA . TYR A 1 398 ? -6.248 6.151 3.964 1.00 81.88 398 TYR A CA 1
ATOM 3132 C C . TYR A 1 398 ? -7.720 6.361 4.332 1.00 81.88 398 TYR A C 1
ATOM 3134 O O . TYR A 1 398 ? -8.310 5.485 4.964 1.00 81.88 398 TYR A O 1
ATOM 3142 N N . GLU A 1 399 ? -8.327 7.486 3.942 1.00 84.44 399 GLU A N 1
ATOM 3143 C CA . GLU A 1 399 ? -9.746 7.754 4.208 1.00 84.44 399 GLU A CA 1
ATOM 3144 C C . GLU A 1 399 ? -10.621 6.725 3.505 1.00 84.44 399 GLU A C 1
ATOM 3146 O O . GLU A 1 399 ? -11.459 6.084 4.138 1.00 84.44 399 GLU A O 1
ATOM 3151 N N . ARG A 1 400 ? -10.359 6.501 2.213 1.00 81.81 400 ARG A N 1
ATOM 3152 C CA . ARG A 1 400 ? -11.095 5.523 1.411 1.00 81.81 400 ARG A CA 1
ATOM 3153 C C . ARG A 1 400 ? -11.043 4.123 2.026 1.00 81.81 400 ARG A C 1
ATOM 3155 O O . ARG A 1 400 ? -12.048 3.430 2.046 1.00 81.81 400 ARG A O 1
ATOM 3162 N N . LEU A 1 401 ? -9.906 3.718 2.589 1.00 81.62 401 LEU A N 1
ATOM 3163 C CA . LEU A 1 401 ? -9.716 2.332 3.067 1.00 81.62 401 LEU A CA 1
ATOM 3164 C C . LEU A 1 401 ? -10.357 2.098 4.393 1.00 81.62 401 LEU A C 1
ATOM 3166 O O . LEU A 1 401 ? -10.847 1.010 4.656 1.00 81.62 401 LEU A O 1
ATOM 3170 N N . LEU A 1 402 ? -10.227 3.088 5.271 1.00 85.94 402 LEU A N 1
ATOM 3171 C CA . LEU A 1 402 ? -10.839 3.020 6.576 1.00 85.94 402 LEU A CA 1
ATOM 3172 C C . LEU A 1 402 ? -12.348 2.914 6.381 1.00 85.94 402 LEU A C 1
ATOM 3174 O O . LEU A 1 402 ? -12.967 2.090 7.044 1.00 85.94 402 LEU A O 1
ATOM 3178 N N . LEU A 1 403 ? -12.905 3.652 5.417 1.00 87.00 403 LEU A N 1
ATOM 3179 C CA . LEU A 1 403 ? -14.303 3.523 5.035 1.00 87.00 403 LEU A CA 1
ATOM 3180 C C . LEU A 1 403 ? -14.622 2.132 4.476 1.00 87.00 403 LEU A C 1
ATOM 3182 O O . LEU A 1 403 ? -15.458 1.439 5.051 1.00 87.00 403 LEU A O 1
ATOM 3186 N N . ASP A 1 404 ? -13.904 1.676 3.449 1.00 83.62 404 ASP A N 1
ATOM 3187 C CA . ASP A 1 404 ? -14.133 0.361 2.839 1.00 83.62 404 ASP A CA 1
ATOM 3188 C C . ASP A 1 404 ? -14.009 -0.775 3.875 1.00 83.62 404 ASP A C 1
ATOM 3190 O O . ASP A 1 404 ? -14.836 -1.683 3.929 1.00 83.62 404 ASP A O 1
ATOM 3194 N N . ALA A 1 405 ? -13.031 -0.701 4.781 1.00 86.25 405 ALA A N 1
ATOM 3195 C CA . ALA A 1 405 ? -12.841 -1.670 5.856 1.00 86.25 405 ALA A CA 1
ATOM 3196 C C . ALA A 1 405 ? -13.948 -1.627 6.915 1.00 86.25 405 ALA A C 1
ATOM 3198 O O . ALA A 1 405 ? -14.211 -2.654 7.543 1.00 86.25 405 ALA A O 1
ATOM 3199 N N . ILE A 1 406 ? -14.589 -0.480 7.144 1.00 87.56 406 ILE A N 1
ATOM 3200 C CA . ILE A 1 406 ? -15.759 -0.356 8.025 1.00 87.56 406 ILE A CA 1
ATOM 3201 C C . ILE A 1 406 ? -17.001 -0.922 7.323 1.00 87.56 406 ILE A C 1
ATOM 3203 O O . ILE A 1 406 ? -17.734 -1.713 7.920 1.00 87.56 406 ILE A O 1
ATOM 3207 N N . GLU A 1 407 ? -17.188 -0.619 6.042 1.00 87.00 407 GLU A N 1
ATOM 3208 C CA . GLU A 1 407 ? -18.313 -1.096 5.225 1.00 87.00 407 GLU A CA 1
ATOM 3209 C C . GLU A 1 407 ? -18.190 -2.586 4.860 1.00 87.00 407 GLU A C 1
ATOM 3211 O O . GLU A 1 407 ? -19.183 -3.272 4.637 1.00 87.00 407 GLU A O 1
ATOM 3216 N N . GLY A 1 408 ? -16.979 -3.141 4.911 1.00 83.62 408 GLY A N 1
ATOM 3217 C CA . GLY A 1 408 ? -16.698 -4.528 4.536 1.00 83.62 408 GLY A CA 1
ATOM 3218 C C . GLY A 1 408 ? -16.439 -4.720 3.053 1.00 83.62 408 GLY A C 1
ATOM 3219 O O . GLY A 1 408 ? -16.454 -5.858 2.583 1.00 83.62 408 GLY A O 1
ATOM 3220 N N . GLU A 1 409 ? -16.179 -3.627 2.348 1.00 82.75 409 GLU A N 1
ATOM 3221 C CA . GLU A 1 409 ? -15.788 -3.617 0.956 1.00 82.75 409 GLU A CA 1
ATOM 3222 C C . GLU A 1 409 ? -14.340 -4.103 0.813 1.00 82.75 409 GLU A C 1
ATOM 3224 O O . GLU A 1 409 ? -13.441 -3.672 1.533 1.00 82.75 409 GLU A O 1
ATOM 3229 N N . ARG A 1 410 ? -14.112 -5.050 -0.103 1.00 78.94 410 ARG A N 1
ATOM 3230 C CA . ARG A 1 410 ? -12.825 -5.751 -0.261 1.00 78.94 410 ARG A CA 1
ATOM 3231 C C . ARG A 1 410 ? -12.188 -5.551 -1.633 1.00 78.94 410 ARG A C 1
ATOM 3233 O O . ARG A 1 410 ? -11.105 -6.079 -1.866 1.00 78.94 410 ARG A O 1
ATOM 3240 N N . ARG A 1 411 ? -12.825 -4.806 -2.547 1.00 74.06 411 ARG A N 1
ATOM 3241 C CA . ARG A 1 411 ? -12.330 -4.569 -3.921 1.00 74.06 411 ARG A CA 1
ATOM 3242 C C . ARG A 1 411 ? -10.882 -4.077 -3.975 1.00 74.06 411 ARG A C 1
ATOM 3244 O O . ARG A 1 411 ? -10.129 -4.467 -4.863 1.00 74.06 411 ARG A O 1
ATOM 3251 N N . LEU A 1 412 ? -10.514 -3.222 -3.026 1.00 72.88 412 LEU A N 1
ATOM 3252 C CA . LEU A 1 412 ? -9.208 -2.569 -2.934 1.00 72.88 412 LEU A CA 1
ATOM 3253 C C . LEU A 1 412 ? -8.217 -3.317 -2.029 1.00 72.88 412 LEU A C 1
ATOM 3255 O O . LEU A 1 412 ? -7.109 -2.850 -1.770 1.00 72.88 412 LEU A O 1
ATOM 3259 N N . PHE A 1 413 ? -8.594 -4.503 -1.554 1.00 76.12 413 PHE A N 1
ATOM 3260 C CA . PHE A 1 413 ? -7.756 -5.322 -0.692 1.00 76.12 413 PHE A CA 1
ATOM 3261 C C . PHE A 1 413 ? -7.144 -6.484 -1.490 1.00 76.12 413 PHE A C 1
ATOM 3263 O O . PHE A 1 413 ? -7.839 -7.245 -2.161 1.00 76.12 413 PHE A O 1
ATOM 3270 N N . ILE A 1 414 ? -5.821 -6.613 -1.423 1.00 75.88 414 ILE A N 1
ATOM 3271 C CA . ILE A 1 414 ? -5.028 -7.737 -1.918 1.00 75.88 414 ILE A CA 1
ATOM 3272 C C . ILE A 1 414 ? -5.425 -9.000 -1.149 1.00 75.88 414 ILE A C 1
ATOM 3274 O O . ILE A 1 414 ? -5.326 -9.056 0.080 1.00 75.88 414 ILE A O 1
ATOM 3278 N N . ARG A 1 415 ? -5.845 -10.021 -1.898 1.00 83.69 415 ARG A N 1
ATOM 3279 C CA . ARG A 1 415 ? -6.156 -11.360 -1.381 1.00 83.69 415 ARG A CA 1
ATOM 3280 C C . ARG A 1 415 ? -4.874 -12.185 -1.233 1.00 83.69 415 ARG A C 1
ATOM 3282 O O . ARG A 1 415 ? -3.911 -11.968 -1.966 1.00 83.69 415 ARG A O 1
ATOM 3289 N N . SER A 1 416 ? -4.863 -13.148 -0.317 1.00 83.19 416 SER A N 1
ATOM 3290 C CA . SER A 1 416 ? -3.712 -14.044 -0.097 1.00 83.19 416 SER A CA 1
ATOM 3291 C C . SER A 1 416 ? -3.152 -14.686 -1.378 1.00 83.19 416 SER A C 1
ATOM 3293 O O . SER A 1 416 ? -1.953 -14.607 -1.626 1.00 83.19 416 SER A O 1
ATOM 3295 N N . ASP A 1 417 ? -4.002 -15.234 -2.247 1.00 88.00 417 ASP A N 1
ATOM 3296 C CA . ASP A 1 417 ? -3.580 -15.851 -3.514 1.00 88.00 417 ASP A CA 1
ATOM 3297 C C . ASP A 1 417 ? -3.057 -14.845 -4.557 1.00 88.00 417 ASP A C 1
ATOM 3299 O O . ASP A 1 417 ? -2.269 -15.209 -5.433 1.00 88.00 417 ASP A O 1
ATOM 3303 N N . GLU A 1 418 ? -3.482 -13.585 -4.466 1.00 87.56 418 GLU A N 1
ATOM 3304 C CA . GLU A 1 418 ? -2.952 -12.480 -5.258 1.00 87.56 418 GLU A CA 1
ATOM 3305 C C . GLU A 1 418 ? -1.535 -12.120 -4.814 1.00 87.56 418 GLU A C 1
ATOM 3307 O O . GLU A 1 418 ? -0.649 -11.933 -5.650 1.00 87.56 418 GLU A O 1
ATOM 3312 N N . LEU A 1 419 ? -1.308 -12.079 -3.501 1.00 86.94 419 LEU A N 1
ATOM 3313 C CA . LEU A 1 419 ? 0.008 -11.840 -2.925 1.00 86.94 419 LEU A CA 1
ATOM 3314 C C . LEU A 1 419 ? 0.974 -12.997 -3.222 1.00 86.94 419 LEU A C 1
ATOM 3316 O O . LEU A 1 419 ? 2.124 -12.747 -3.584 1.00 86.94 419 LEU A O 1
ATOM 3320 N N . ASP A 1 420 ? 0.504 -14.243 -3.155 1.00 89.19 420 ASP A N 1
ATOM 3321 C CA . ASP A 1 420 ? 1.284 -15.424 -3.542 1.00 89.19 420 ASP A CA 1
ATOM 3322 C C . ASP A 1 420 ? 1.677 -15.374 -5.023 1.00 89.19 420 ASP A C 1
ATOM 3324 O O . ASP A 1 420 ? 2.840 -15.593 -5.374 1.00 89.19 420 ASP A O 1
ATOM 3328 N N . ALA A 1 421 ? 0.731 -15.028 -5.905 1.00 92.25 421 ALA A N 1
ATOM 3329 C CA . ALA A 1 421 ? 1.015 -14.860 -7.326 1.00 92.25 421 ALA A CA 1
ATOM 3330 C C . ALA A 1 421 ? 2.038 -13.737 -7.558 1.00 92.25 421 ALA A C 1
ATOM 3332 O O . ALA A 1 421 ? 3.005 -13.938 -8.292 1.00 92.25 421 ALA A O 1
ATOM 3333 N N . ALA A 1 422 ? 1.887 -12.594 -6.881 1.00 91.19 422 ALA A N 1
ATOM 3334 C CA . ALA A 1 422 ? 2.837 -11.489 -6.950 1.00 91.19 422 ALA A CA 1
ATOM 3335 C C . ALA A 1 422 ? 4.248 -11.911 -6.520 1.00 91.19 422 ALA A C 1
ATOM 3337 O O . ALA A 1 422 ? 5.220 -11.649 -7.229 1.00 91.19 422 ALA A O 1
ATOM 3338 N N . TRP A 1 423 ? 4.385 -12.600 -5.387 1.00 93.75 423 TRP A N 1
ATOM 3339 C CA . TRP A 1 423 ? 5.690 -13.063 -4.922 1.00 93.75 423 TRP A CA 1
ATOM 3340 C C . TRP A 1 423 ? 6.303 -14.130 -5.823 1.00 93.75 423 TRP A C 1
ATOM 3342 O O . TRP A 1 423 ? 7.507 -14.070 -6.070 1.00 93.75 423 TRP A O 1
ATOM 3352 N N . SER A 1 424 ? 5.504 -15.026 -6.406 1.00 94.31 424 SER A N 1
ATOM 3353 C CA . SER A 1 424 ? 6.010 -16.032 -7.349 1.00 94.31 424 SER A CA 1
ATOM 3354 C C . SER A 1 424 ? 6.716 -15.420 -8.570 1.00 94.31 424 SER A C 1
ATOM 3356 O O . SER A 1 424 ? 7.651 -16.017 -9.104 1.00 94.31 424 SER A O 1
ATOM 3358 N N . LEU A 1 425 ? 6.325 -14.202 -8.971 1.00 93.38 425 LEU A N 1
ATOM 3359 C CA . LEU A 1 425 ? 6.932 -13.472 -10.088 1.00 93.38 425 LEU A CA 1
ATOM 3360 C C . LEU A 1 425 ? 8.275 -12.831 -9.718 1.00 93.38 425 LEU A C 1
ATOM 3362 O O . LEU A 1 425 ? 9.201 -12.842 -10.529 1.00 93.38 425 LEU A O 1
ATOM 3366 N N . PHE A 1 426 ? 8.376 -12.262 -8.511 1.00 94.75 426 PHE A N 1
ATOM 3367 C CA . PHE A 1 426 ? 9.521 -11.448 -8.084 1.00 94.75 426 PHE A CA 1
ATOM 3368 C C . PHE A 1 426 ? 10.562 -12.214 -7.262 1.00 94.75 426 PHE A C 1
ATOM 3370 O O . PHE A 1 426 ? 11.744 -11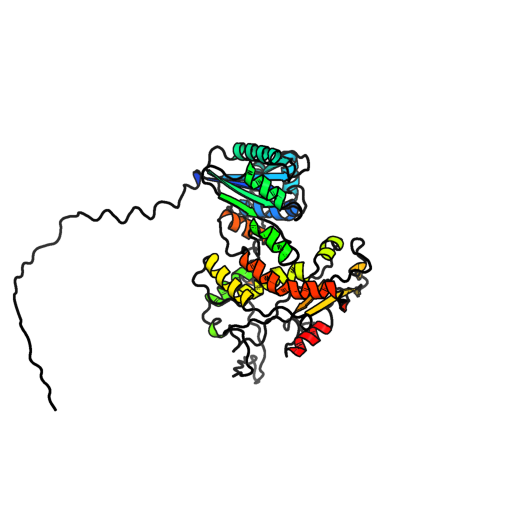.884 -7.335 1.00 94.75 426 PHE A O 1
ATOM 3377 N N . THR A 1 427 ? 10.170 -13.223 -6.479 1.00 95.81 427 THR A N 1
ATOM 3378 C CA . THR A 1 427 ? 11.095 -13.967 -5.607 1.00 95.81 427 THR A CA 1
ATOM 3379 C C . THR A 1 427 ? 12.289 -14.562 -6.365 1.00 95.81 427 THR A C 1
ATOM 3381 O O . THR A 1 427 ? 13.405 -14.370 -5.887 1.00 95.81 427 THR A O 1
ATOM 3384 N N . PRO A 1 428 ? 12.133 -15.202 -7.544 1.00 96.88 428 PRO A N 1
ATOM 3385 C CA . PRO A 1 428 ? 13.279 -15.767 -8.259 1.00 96.88 428 PRO A CA 1
ATOM 3386 C C . PRO A 1 428 ? 14.348 -14.724 -8.610 1.00 96.88 428 PRO A C 1
ATOM 3388 O O . PRO A 1 428 ? 15.526 -14.937 -8.333 1.00 96.88 428 PRO A O 1
ATOM 3391 N N . VAL A 1 429 ? 13.941 -13.572 -9.158 1.00 96.19 429 VAL A N 1
ATOM 3392 C CA . VAL A 1 429 ? 14.888 -12.514 -9.539 1.00 96.19 429 VAL A CA 1
ATOM 3393 C C . VAL A 1 429 ? 15.478 -11.802 -8.324 1.00 96.19 429 VAL A C 1
ATOM 3395 O O . VAL A 1 429 ? 16.652 -11.452 -8.342 1.00 96.19 429 VAL A O 1
ATOM 3398 N N . LEU A 1 430 ? 14.706 -11.620 -7.248 1.00 96.50 430 LEU A N 1
ATOM 3399 C CA . LEU A 1 430 ? 15.208 -11.040 -5.999 1.00 96.50 430 LEU A CA 1
ATOM 3400 C C . LEU A 1 430 ? 16.300 -11.916 -5.375 1.00 96.50 430 LEU A C 1
ATOM 3402 O O . LEU A 1 430 ? 17.360 -11.397 -5.027 1.00 96.50 430 LEU A O 1
ATOM 3406 N N . ASN A 1 431 ? 16.078 -13.232 -5.313 1.00 96.38 431 ASN A N 1
ATOM 3407 C CA . ASN A 1 431 ? 17.077 -14.182 -4.827 1.00 96.38 431 ASN A CA 1
ATOM 3408 C C . ASN A 1 431 ? 18.329 -14.150 -5.711 1.00 96.38 431 ASN A C 1
ATOM 3410 O O . ASN A 1 431 ? 19.442 -14.061 -5.203 1.00 96.38 431 ASN A O 1
ATOM 3414 N N . GLU A 1 432 ? 18.160 -14.139 -7.036 1.00 97.12 432 GLU A N 1
ATOM 3415 C CA . GLU A 1 432 ? 19.284 -14.072 -7.972 1.00 97.12 432 GLU A CA 1
ATOM 3416 C C . GLU A 1 432 ? 20.103 -12.774 -7.814 1.00 97.12 432 GLU A C 1
ATOM 3418 O O . GLU A 1 432 ? 21.335 -12.816 -7.858 1.00 97.12 432 GLU A O 1
ATOM 3423 N N . ILE A 1 433 ? 19.443 -11.629 -7.592 1.00 96.19 433 ILE A N 1
ATOM 3424 C CA . ILE A 1 433 ? 20.093 -10.332 -7.329 1.00 96.19 433 ILE A CA 1
ATOM 3425 C C . ILE A 1 433 ? 20.949 -10.396 -6.057 1.00 96.19 433 ILE A C 1
ATOM 3427 O O . ILE A 1 433 ? 22.087 -9.916 -6.059 1.00 96.19 433 ILE A O 1
ATOM 3431 N N . GLU A 1 434 ? 20.415 -10.991 -4.991 1.00 94.81 434 GLU A N 1
ATOM 3432 C CA . GLU A 1 434 ? 21.065 -11.089 -3.680 1.00 94.81 434 GLU A CA 1
ATOM 3433 C C . GLU A 1 434 ? 22.216 -12.101 -3.678 1.00 94.81 434 GLU A C 1
ATOM 3435 O O . GLU A 1 434 ? 23.320 -11.781 -3.230 1.00 94.81 434 GLU A O 1
ATOM 3440 N N . GLU A 1 435 ? 22.003 -13.288 -4.247 1.00 96.31 435 GLU A N 1
ATOM 3441 C CA . GLU A 1 435 ? 23.012 -14.346 -4.355 1.00 96.31 435 GLU A CA 1
ATOM 3442 C C . GLU A 1 435 ? 24.201 -13.913 -5.216 1.00 96.31 435 GLU A C 1
ATOM 3444 O O . GLU A 1 435 ? 25.360 -14.114 -4.838 1.00 96.31 435 GLU A O 1
ATOM 3449 N N . LYS A 1 436 ? 23.932 -13.281 -6.366 1.00 96.69 436 LYS A N 1
ATOM 3450 C CA . LYS A 1 436 ? 24.980 -12.813 -7.286 1.00 96.69 436 LYS A CA 1
ATOM 3451 C C . LYS A 1 436 ? 25.565 -11.460 -6.896 1.00 96.69 436 LYS A C 1
ATOM 3453 O O . LYS A 1 436 ? 26.531 -11.035 -7.530 1.00 96.69 436 LYS A O 1
ATOM 3458 N N . LYS A 1 437 ? 25.005 -10.789 -5.880 1.00 95.56 437 LYS A N 1
ATOM 3459 C CA . LYS A 1 437 ? 25.390 -9.436 -5.449 1.00 95.56 437 LYS A CA 1
ATOM 3460 C C . LYS A 1 437 ? 25.477 -8.474 -6.634 1.00 95.56 437 LYS A C 1
ATOM 3462 O O . LYS A 1 437 ? 26.511 -7.849 -6.870 1.00 95.56 437 LYS A O 1
ATOM 3467 N N . ILE A 1 438 ? 24.403 -8.412 -7.419 1.00 96.81 438 ILE A N 1
ATOM 3468 C CA . ILE A 1 438 ? 24.363 -7.602 -8.640 1.00 96.81 438 ILE A CA 1
ATOM 3469 C C . ILE A 1 438 ? 24.570 -6.127 -8.285 1.00 96.81 438 ILE A C 1
ATOM 3471 O O . ILE A 1 438 ? 23.789 -5.539 -7.542 1.00 96.81 438 ILE A O 1
ATOM 3475 N N . THR A 1 439 ? 25.620 -5.523 -8.839 1.00 96.31 439 THR A N 1
ATOM 3476 C CA . THR A 1 439 ? 25.924 -4.108 -8.619 1.00 96.31 439 THR A CA 1
ATOM 3477 C C . THR A 1 439 ? 24.945 -3.228 -9.403 1.00 96.31 439 THR A C 1
ATOM 3479 O O . THR A 1 439 ? 24.898 -3.339 -10.631 1.00 96.31 439 THR A O 1
ATOM 3482 N N . PRO A 1 440 ? 24.191 -2.328 -8.745 1.00 96.88 440 PRO A N 1
ATOM 3483 C CA . PRO A 1 440 ? 23.300 -1.408 -9.441 1.00 96.88 440 PRO A CA 1
ATOM 3484 C C . PRO A 1 440 ? 24.088 -0.360 -10.242 1.00 96.88 440 PRO A C 1
ATOM 3486 O O . PRO A 1 440 ? 25.157 0.093 -9.827 1.00 96.88 440 PRO A O 1
ATOM 3489 N N . GLU A 1 441 ? 23.546 0.074 -11.380 1.00 96.94 441 GLU A N 1
ATOM 3490 C CA . GLU A 1 441 ? 24.130 1.167 -12.159 1.00 96.94 441 GLU A CA 1
ATOM 3491 C C . GLU A 1 441 ? 23.949 2.504 -11.429 1.00 96.94 441 GLU A C 1
ATOM 3493 O O . GLU A 1 441 ? 22.874 2.836 -10.925 1.00 96.94 441 GLU A O 1
ATOM 3498 N N . TYR A 1 442 ? 24.997 3.320 -11.392 1.00 96.56 442 TYR A N 1
ATOM 3499 C CA . TYR A 1 442 ? 24.885 4.635 -10.782 1.00 96.56 442 TYR A CA 1
ATOM 3500 C C . TYR A 1 442 ? 24.204 5.639 -11.703 1.00 96.56 442 TYR A C 1
ATOM 3502 O O . TYR A 1 442 ? 24.585 5.787 -12.861 1.00 96.56 442 TYR A O 1
ATOM 3510 N N . TYR A 1 443 ? 23.268 6.403 -11.147 1.00 95.19 443 TYR A N 1
ATOM 3511 C CA . TYR A 1 443 ? 22.632 7.523 -11.836 1.00 95.19 443 TYR A CA 1
ATOM 3512 C C . TYR A 1 443 ? 22.677 8.792 -10.971 1.00 95.19 443 TYR A C 1
ATOM 3514 O O . TYR A 1 443 ? 22.633 8.694 -9.743 1.00 95.19 443 TYR A O 1
ATOM 3522 N N . PRO A 1 444 ? 22.795 10.000 -11.552 1.00 94.00 444 PRO A N 1
ATOM 3523 C CA . PRO A 1 444 ? 22.779 11.234 -10.766 1.00 94.00 444 PRO A CA 1
ATOM 3524 C C . PRO A 1 444 ? 21.438 11.441 -10.053 1.00 94.00 444 PRO A C 1
ATOM 3526 O O . PRO A 1 444 ? 20.381 11.226 -10.657 1.00 94.00 444 PRO A O 1
ATOM 3529 N N . TYR A 1 445 ? 21.464 11.913 -8.804 1.00 90.56 445 TYR A N 1
ATOM 3530 C CA . TYR A 1 445 ? 20.261 12.359 -8.098 1.00 90.56 445 TYR A CA 1
ATOM 3531 C C . TYR A 1 445 ? 19.467 13.362 -8.955 1.00 90.56 445 TYR A C 1
ATOM 3533 O O . TYR A 1 445 ? 20.032 14.315 -9.496 1.00 90.56 445 TYR A O 1
ATOM 3541 N N . GLY A 1 446 ? 18.154 13.149 -9.081 1.00 85.62 446 GLY A N 1
ATOM 3542 C CA . GLY A 1 446 ? 17.253 13.994 -9.874 1.00 85.62 446 GLY A CA 1
ATOM 3543 C C . GLY A 1 446 ? 17.291 13.750 -11.390 1.00 85.62 446 GLY A C 1
ATOM 3544 O O . GLY A 1 446 ? 16.593 14.442 -12.130 1.00 85.62 446 GLY A O 1
ATOM 3545 N N . SER A 1 447 ? 18.087 12.791 -11.876 1.00 89.62 447 SER A N 1
ATOM 3546 C CA . SER A 1 447 ? 18.016 12.325 -13.269 1.00 89.62 447 SER A CA 1
ATOM 3547 C C . SER A 1 447 ? 16.878 11.313 -13.478 1.00 89.62 447 SER A C 1
ATOM 3549 O O . SER A 1 447 ? 16.257 10.852 -12.524 1.00 89.62 447 SER A O 1
ATOM 3551 N N . ARG A 1 448 ? 16.616 10.922 -14.735 1.00 87.50 448 ARG A N 1
ATOM 3552 C CA . ARG A 1 448 ? 15.567 9.942 -15.097 1.00 87.50 448 ARG A CA 1
ATOM 3553 C C . ARG A 1 448 ? 15.934 8.478 -14.797 1.00 87.50 448 ARG A C 1
ATOM 3555 O O . ARG A 1 448 ? 15.188 7.583 -15.190 1.00 87.50 448 ARG A O 1
ATOM 3562 N N . GLY A 1 449 ? 17.065 8.237 -14.134 1.00 90.94 449 GLY A N 1
ATOM 3563 C CA . GLY A 1 449 ? 17.584 6.901 -13.856 1.00 90.94 449 GLY A CA 1
ATOM 3564 C C . GLY A 1 449 ? 18.764 6.495 -14.752 1.00 90.94 449 GLY A C 1
ATOM 3565 O O . GLY A 1 449 ? 19.297 7.322 -15.496 1.00 90.94 449 GLY A O 1
ATOM 3566 N N . PRO A 1 450 ? 19.206 5.230 -14.648 1.00 94.25 450 PRO A N 1
ATOM 3567 C CA . PRO A 1 450 ? 20.344 4.681 -15.381 1.00 94.25 450 PRO A CA 1
ATOM 3568 C C . PRO A 1 450 ? 20.108 4.600 -16.893 1.00 94.25 450 PRO A C 1
ATOM 3570 O O . PRO A 1 450 ? 18.984 4.390 -17.361 1.00 94.25 450 PRO A O 1
ATOM 3573 N N . VAL A 1 451 ? 21.189 4.687 -17.672 1.00 92.94 451 VAL A N 1
ATOM 3574 C CA . VAL A 1 451 ? 21.117 4.634 -19.143 1.00 92.94 451 VAL A CA 1
ATOM 3575 C C . VAL A 1 451 ? 20.658 3.250 -19.605 1.00 92.94 451 VAL A C 1
ATOM 3577 O O . VAL A 1 451 ? 19.942 3.147 -20.605 1.00 92.94 451 VAL A O 1
ATOM 3580 N N . CYS A 1 452 ? 20.970 2.188 -18.853 1.00 93.00 452 CYS A N 1
ATOM 3581 C CA . CYS A 1 452 ? 20.506 0.838 -19.176 1.00 93.00 452 CYS A CA 1
ATOM 3582 C C . CYS A 1 452 ? 18.986 0.688 -19.241 1.00 93.00 452 CYS A C 1
ATOM 3584 O O . CYS A 1 452 ? 18.523 -0.174 -19.984 1.00 93.00 452 CYS A O 1
ATOM 3586 N N . ALA A 1 453 ? 18.195 1.550 -18.593 1.00 91.88 453 ALA A N 1
ATOM 3587 C CA . ALA A 1 453 ? 16.739 1.522 -18.752 1.00 91.88 453 ALA A CA 1
ATOM 3588 C C . ALA A 1 453 ? 16.315 1.800 -20.211 1.00 91.88 453 ALA A C 1
ATOM 3590 O O . ALA A 1 453 ? 15.396 1.167 -20.734 1.00 91.88 453 ALA A O 1
ATOM 3591 N N . HIS A 1 454 ? 17.041 2.678 -20.913 1.00 92.31 454 HIS A N 1
ATOM 3592 C CA . HIS A 1 454 ? 16.821 2.933 -22.337 1.00 92.31 454 HIS A CA 1
ATOM 3593 C C . HIS A 1 454 ? 17.222 1.733 -23.205 1.00 92.31 454 HIS A C 1
ATOM 3595 O O . HIS A 1 454 ? 16.509 1.413 -24.155 1.00 92.31 454 HIS A O 1
ATOM 3601 N N . TYR A 1 455 ? 18.326 1.052 -22.875 1.00 93.25 455 TYR A N 1
ATOM 3602 C CA . TYR A 1 455 ? 18.760 -0.154 -23.591 1.00 93.25 455 TYR A CA 1
ATOM 3603 C C . TYR A 1 455 ? 17.796 -1.330 -23.384 1.00 93.25 455 TYR A C 1
ATOM 3605 O O . TYR A 1 455 ? 17.494 -2.040 -24.344 1.00 93.25 455 TYR A O 1
ATOM 3613 N N . LEU A 1 456 ? 17.264 -1.499 -22.169 1.00 91.88 456 LEU A N 1
ATOM 3614 C CA . LEU A 1 456 ? 16.221 -2.480 -21.869 1.00 91.88 456 LEU A CA 1
ATOM 3615 C C . LEU A 1 456 ? 14.977 -2.229 -22.729 1.00 91.88 456 LEU A C 1
ATOM 3617 O O . LEU A 1 456 ? 14.512 -3.135 -23.416 1.00 91.88 456 LEU A O 1
ATOM 3621 N N . ALA A 1 457 ? 14.471 -0.994 -22.753 1.00 87.00 457 ALA A N 1
ATOM 3622 C CA . ALA A 1 457 ? 13.316 -0.647 -23.579 1.00 87.00 457 ALA A CA 1
ATOM 3623 C C . ALA A 1 457 ? 13.592 -0.865 -25.079 1.00 87.00 457 ALA A C 1
ATOM 3625 O O . ALA A 1 457 ? 12.757 -1.424 -25.793 1.00 87.00 457 ALA A O 1
ATOM 3626 N N . ALA A 1 458 ? 14.785 -0.486 -25.551 1.00 89.88 458 ALA A N 1
ATOM 3627 C CA . ALA A 1 458 ? 15.185 -0.649 -26.945 1.00 89.88 458 ALA A CA 1
ATOM 3628 C C . ALA A 1 458 ? 15.235 -2.122 -27.381 1.00 89.88 458 ALA A C 1
ATOM 3630 O O . ALA A 1 458 ? 14.815 -2.419 -28.499 1.00 89.88 458 ALA A O 1
ATOM 3631 N N . ARG A 1 459 ? 15.661 -3.048 -26.505 1.00 89.75 459 ARG A N 1
ATOM 3632 C CA . ARG A 1 459 ? 15.632 -4.503 -26.767 1.00 89.75 459 ARG A CA 1
ATOM 3633 C C . ARG A 1 459 ? 14.235 -4.989 -27.162 1.00 89.75 459 ARG A C 1
ATOM 3635 O O . ARG A 1 459 ? 14.108 -5.861 -28.013 1.00 89.75 459 ARG A O 1
ATOM 3642 N N . TYR A 1 460 ? 13.206 -4.382 -26.579 1.00 86.19 460 TYR A N 1
ATOM 3643 C CA . TYR A 1 460 ? 11.800 -4.703 -26.820 1.00 86.19 460 TYR A CA 1
ATOM 3644 C C . TYR A 1 460 ? 11.116 -3.751 -27.808 1.00 86.19 460 TYR A C 1
ATOM 3646 O O . TYR A 1 460 ? 9.891 -3.714 -27.902 1.00 86.19 460 TYR A O 1
ATOM 3654 N N . ASN A 1 461 ? 11.891 -2.976 -28.574 1.00 86.00 461 ASN A N 1
ATOM 3655 C CA . ASN A 1 461 ? 11.388 -1.981 -29.522 1.00 86.00 461 ASN A CA 1
ATOM 3656 C C . ASN A 1 461 ? 10.413 -0.965 -28.886 1.00 86.00 461 ASN A C 1
ATOM 3658 O O . ASN A 1 461 ? 9.442 -0.527 -29.527 1.00 86.00 461 ASN A O 1
ATOM 3662 N N . VAL A 1 462 ? 10.678 -0.594 -27.630 1.00 83.62 462 VAL A N 1
ATOM 3663 C CA . VAL A 1 462 ? 9.955 0.410 -26.841 1.00 83.62 462 VAL A CA 1
ATOM 3664 C C . VAL A 1 462 ? 10.840 1.644 -26.651 1.00 83.62 462 VAL A C 1
ATOM 3666 O O . VAL A 1 462 ? 12.043 1.546 -26.420 1.00 83.62 462 VAL A O 1
ATOM 3669 N N . ARG A 1 463 ? 10.243 2.839 -26.732 1.00 83.00 463 ARG A N 1
ATOM 3670 C CA . ARG A 1 463 ? 10.909 4.087 -26.331 1.00 83.00 463 ARG A CA 1
ATOM 3671 C C . ARG A 1 463 ? 10.655 4.319 -24.842 1.00 83.00 463 ARG A C 1
ATOM 3673 O O . ARG A 1 463 ? 9.500 4.444 -24.449 1.00 83.00 463 ARG A O 1
ATOM 3680 N N . TRP A 1 464 ? 11.723 4.372 -24.047 1.00 81.31 464 TRP A N 1
ATOM 3681 C CA . TRP A 1 464 ? 11.652 4.577 -22.598 1.00 81.31 464 TRP A CA 1
ATOM 3682 C C . TRP A 1 464 ? 11.182 5.987 -22.226 1.00 81.31 464 TRP A C 1
ATOM 3684 O O . TRP A 1 464 ? 11.732 6.978 -22.722 1.00 81.31 464 TRP A O 1
ATOM 3694 N N . GLY A 1 465 ? 10.241 6.054 -21.285 1.00 70.88 465 GLY A N 1
ATOM 3695 C CA . GLY A 1 465 ? 9.875 7.265 -20.565 1.00 70.88 465 GLY A CA 1
ATOM 3696 C C . GLY A 1 465 ? 8.665 8.004 -21.130 1.00 70.88 465 GLY A C 1
ATOM 3697 O O . GLY A 1 465 ? 8.200 7.763 -22.241 1.00 70.88 465 GLY A O 1
ATOM 3698 N N . ASP A 1 466 ? 8.178 8.942 -20.321 1.00 60.56 466 ASP A N 1
ATOM 3699 C CA . ASP A 1 466 ? 7.016 9.774 -20.610 1.00 60.56 466 ASP A CA 1
ATOM 3700 C C . ASP A 1 466 ? 7.243 10.633 -21.867 1.00 60.56 466 ASP A C 1
ATOM 3702 O O . ASP A 1 466 ? 8.140 11.479 -21.901 1.00 60.56 466 ASP A O 1
ATOM 3706 N N . LEU A 1 467 ? 6.469 10.367 -22.922 1.00 55.50 467 LEU A N 1
ATOM 3707 C CA . LEU A 1 467 ? 6.557 11.046 -24.222 1.00 55.50 467 LEU A CA 1
ATOM 3708 C C . LEU A 1 467 ? 5.863 12.420 -24.212 1.00 55.50 467 LEU A C 1
ATOM 3710 O O . LEU A 1 467 ? 5.842 13.091 -25.243 1.00 55.50 467 LEU A O 1
ATOM 3714 N N . GLY A 1 468 ? 5.266 12.815 -23.080 1.00 44.88 468 GLY A N 1
ATOM 3715 C CA . GLY A 1 468 ? 4.456 14.027 -22.941 1.00 44.88 468 GLY A CA 1
ATOM 3716 C C . GLY A 1 468 ? 5.187 15.278 -22.443 1.00 44.88 468 GLY A C 1
ATOM 3717 O O . GLY A 1 468 ? 4.586 16.347 -22.468 1.00 44.88 468 GLY A O 1
ATOM 3718 N N . LEU A 1 469 ? 6.449 15.177 -22.005 1.00 41.41 469 LEU A N 1
ATOM 3719 C CA . LEU A 1 469 ? 7.182 16.282 -21.358 1.00 41.41 469 LEU A CA 1
ATOM 3720 C C . LEU A 1 469 ? 8.381 16.818 -22.161 1.00 41.41 469 LEU A C 1
ATOM 3722 O O . LEU A 1 469 ? 9.188 17.564 -21.619 1.00 41.41 469 LEU A O 1
ATOM 3726 N N . ASP A 1 470 ? 8.478 16.526 -23.462 1.00 36.91 470 ASP A N 1
ATOM 3727 C CA . ASP A 1 470 ? 9.400 17.243 -24.370 1.00 36.91 470 ASP A CA 1
ATOM 3728 C C . ASP A 1 470 ? 8.871 18.669 -24.704 1.00 36.91 470 ASP A C 1
ATOM 3730 O O . ASP A 1 470 ? 9.058 19.172 -25.812 1.00 36.91 470 ASP A O 1
ATOM 3734 N N . VAL A 1 471 ? 8.175 19.327 -23.767 1.00 35.31 471 VAL A N 1
ATOM 3735 C CA . VAL A 1 471 ? 7.699 20.711 -23.893 1.00 35.31 471 VAL A CA 1
ATOM 3736 C C . VAL A 1 471 ? 8.376 21.544 -22.804 1.00 35.31 471 VAL A C 1
ATOM 3738 O O . VAL A 1 471 ? 8.109 21.349 -21.624 1.00 35.31 471 VAL A O 1
ATOM 3741 N N . GLU A 1 472 ? 9.238 22.457 -23.263 1.00 29.20 472 GLU A N 1
ATOM 3742 C CA . GLU A 1 472 ? 9.972 23.509 -22.534 1.00 29.20 472 GLU A CA 1
ATOM 3743 C C . GLU A 1 472 ? 11.282 23.092 -21.831 1.00 29.20 472 GLU A C 1
ATOM 3745 O O . GLU A 1 472 ? 11.354 22.864 -20.624 1.00 29.20 472 GLU A O 1
ATOM 3750 N N . GLN A 1 473 ? 12.359 23.071 -22.633 1.00 28.38 473 GLN A N 1
ATOM 3751 C CA . GLN A 1 473 ? 13.643 23.657 -22.220 1.00 28.38 473 GLN A CA 1
ATOM 3752 C C . GLN A 1 473 ? 13.605 25.172 -22.394 1.00 28.38 473 GLN A C 1
ATOM 3754 O O . GLN A 1 473 ? 13.020 25.614 -23.412 1.00 28.38 473 GLN A O 1
#

Secondary structure (DSSP, 8-state):
---------------------------TTSSSSS-SS---GGGEEEEEEEETTTSHHIIIIIHHHHHHHHHHT-S-SSEEEEEEESS---HHHHHHHHHTT----TT--SSHHHHHHHHHHTEEEEE--TT-HHHHHHHHHHHHHHHTTSEEEEEEEE-S-GGGHHHHHHHHHHHTS--TT--EEEEEPSP--SSHHHHHHHHTS--EE---HHHHHHHHHHHS-TTTTTTSSTTT----------SS--TT-HHHHTTTHHIIIIIIIIIHHHHHHHHPPPPSSSSHHHHHHHHHHHHHTBPPPPGGGEEEEEEE-EEETTEEEPPGGGSTTS-TT----SEEEE---B-STTT---S--------EEPSSSS--EE-------HHHH--SPPPPHHHHHHHHHHHT--TTEEPHHHHHHHHHHHHHHHHHHHHTTPPPEEEETTSS--THHHHHHHHTT---S-TT--S--

Foldseek 3Di:
DDDDDDDDDDDDDDDDDDDDDDDDDDDPDDPPPPPDPDPPLVQEAEEEEEEVCVDDCNQQPVLQLVLVCLLVVLHRPHYAYEYEEQDDDWLVRSLVSNLVNHDDDDPDPPCPVVSSVVSSVRYGYAHDDLQDLVSLLVVQVVSVVRRVNGQYAYEYEYPDDPVSVVSNLVSCVVRPAGDDPHHYAYAYDDDCAQFLVSNVVRQVRHWYFDFDVVLVVLLCVAPVDPVCVVCLFVQNDLDDDDDDDDLDDCVLVLLVCLVHFPCSVDVLPPVLSSVLSSNFDNFPDLAQVRSLVRSLLQLLQKDAFDLVQKAFEFEAWDADPNDIDHGSCVNPSDDVPRQGGNDMDGDIAGHDPGGNDDDDYDDDDDFDADPDPDRDTDDDDDDDDCVVVDVDDDRDRSSVVVSCSVVVGCNRIHHSSSSSSSSSRCNVNVVVCVVVVDHHHYDYNSDPTDPVSQVSCVVSVHGDDDPPPPPDD

Sequence (473 aa):
AIASSVTPVESNNIGKRLSPELLSVTSSTESQVEASFEKDANECTVSITVVGASGDLAKKKIFPALFALYYEGCLPEHFTICGYARSKMTDAELRNMVSKTLTCRIDKRENCSEKMDQFLKRCFYHSGQYDSPENFAALDKKLKEHEDGRTSNRLFYLSIPPNIFIDAVKCASLSASSGNGGWTRVIVEKPFGRDSESSAALTRSIDHYLGKELVENLSVLRFSNLIFEPLWSRQYIRNVQLIFSEDFGTEGRGGYFDNYGIIRDIMQNHLLQILALFAMETPVSLDAEDIRNEKVKVLRSMRPIKLEDVVLGQYKNHTRGGVAYPAYVDDKTVPKDSLTPTFAAAALFIDNARWDGPDEAIYLKINNKVPGLGMKLDRSNLNLHYAARYSKEIPDAYERLLLDAIEGERRLFIRSDELDAAWSLFTPVLNEIEEKKITPEYYPYGSRGPVCAHYLAARYNVRWGDLGLDVEQ

Radius of gyration: 29.43 Å; chains: 1; bounding box: 100×64×85 Å

pLDDT: mean 78.15, std 22.11, range [23.08, 98.31]